Protein AF-A0A0Q9QQR2-F1 (afdb_monomer)

Sequence (451 aa):
MSTRTAPALLALACAASLLTHATPSTASAASCDGRRATIVTSDERVTGTAGDDVIVALGARAQVEAGAGDDRVCVRGSGGWKSVTGGPGDDRVLVETRTRVFADLRLGTDTFRGGPGTDLVISGWPGARNADRVLLGRGADALVLAEGADHRRAVLRGGRGTDLLRVTRRSGSLRLDAGTASASLDDEAHARWDSFESYAVSSGTHQAFVGSPGDDAVSFDGRGAVEAVTGDGDDVVGLRVDPGPTALVPGSRPDGDRHRGAGVVLDTGTGRDRLELGTSASLVRGDLVTDRIEFSEEGALVGVLAATGVEDLTVSAPVDAGAQVRSRVELVGDDATNELKASACHVVLLGAEGDDELGVGLDPRGGFFVSAGGIDRGCRRTSEVYGGPGDDVMTSRVTTFDTRGLEVGETVKDVELPVKDLLDGGEGDDSARAGAGQDTCIAETRIACEA

Nearest PDB structures (foldseek):
  2zvd-assembly1_C  TM=3.641E-01  e=3.429E-01  Pseudomonas sp. MIS38
  6p5t-assembly1_A-2  TM=2.371E-01  e=5.530E+00  Caulobacter vibrioides

Structure (mmCIF, N/CA/C/O backbone):
data_AF-A0A0Q9QQR2-F1
#
_entry.id   AF-A0A0Q9QQR2-F1
#
loop_
_atom_site.group_PDB
_atom_site.id
_atom_site.type_symbol
_atom_site.label_atom_id
_atom_site.label_alt_id
_atom_site.label_comp_id
_atom_site.label_asym_id
_atom_site.label_entity_id
_atom_site.label_seq_id
_atom_site.pdbx_PDB_ins_code
_atom_site.Cartn_x
_atom_site.Cartn_y
_atom_site.Cartn_z
_atom_site.occupancy
_atom_site.B_iso_or_equiv
_atom_site.auth_seq_id
_atom_site.auth_comp_id
_atom_site.auth_asym_id
_atom_site.auth_atom_id
_atom_site.pdbx_PDB_model_num
ATOM 1 N N . MET A 1 1 ? -112.026 -30.957 44.477 1.00 39.12 1 MET A N 1
ATOM 2 C CA . MET A 1 1 ? -111.389 -31.905 43.532 1.00 39.12 1 MET A CA 1
ATOM 3 C C . MET A 1 1 ? -110.480 -31.087 42.622 1.00 39.12 1 MET A C 1
ATOM 5 O O . MET A 1 1 ? -110.987 -30.154 42.026 1.00 39.12 1 MET A O 1
ATOM 9 N N . SER A 1 2 ? -109.153 -31.206 42.794 1.00 40.81 2 SER A N 1
ATOM 10 C CA . SER A 1 2 ? -108.181 -31.701 41.779 1.00 40.81 2 SER A CA 1
ATOM 11 C C . SER A 1 2 ? -108.096 -30.833 40.508 1.00 40.81 2 SER A C 1
ATOM 13 O O . SER A 1 2 ? -109.120 -30.622 39.885 1.00 40.81 2 SER A O 1
ATOM 15 N N . THR A 1 3 ? -106.958 -30.322 40.009 1.00 44.22 3 THR A N 1
ATOM 16 C CA . THR A 1 3 ? -105.550 -30.784 40.056 1.00 44.22 3 THR A CA 1
ATOM 17 C C . THR A 1 3 ? -104.616 -29.791 39.303 1.00 44.22 3 THR A C 1
ATOM 19 O O . THR A 1 3 ? -105.051 -29.273 38.283 1.00 44.22 3 THR A O 1
ATOM 22 N N . ARG A 1 4 ? -103.329 -29.693 39.730 1.00 51.47 4 ARG A N 1
ATOM 23 C CA . ARG A 1 4 ? -102.047 -29.629 38.935 1.00 51.47 4 ARG A CA 1
ATOM 24 C C . ARG A 1 4 ? -101.691 -28.359 38.103 1.00 51.47 4 ARG A C 1
ATOM 26 O O . ARG A 1 4 ? -102.487 -27.965 37.271 1.00 51.47 4 ARG A O 1
ATOM 33 N N . THR A 1 5 ? -100.612 -27.572 38.335 1.00 46.94 5 THR A N 1
ATOM 34 C CA . THR A 1 5 ? -99.105 -27.698 38.317 1.00 46.94 5 THR A CA 1
ATOM 35 C C . THR A 1 5 ? -98.396 -27.276 36.996 1.00 46.94 5 THR A C 1
ATOM 37 O O . THR A 1 5 ? -98.419 -28.073 36.070 1.00 46.94 5 THR A O 1
ATOM 40 N N . ALA A 1 6 ? -97.738 -26.085 37.008 1.00 42.28 6 ALA A N 1
ATOM 41 C CA . ALA A 1 6 ? -96.395 -25.614 36.509 1.00 42.28 6 ALA A CA 1
ATOM 42 C C . ALA A 1 6 ? -95.823 -25.997 35.097 1.00 42.28 6 ALA A C 1
ATOM 44 O O . ALA A 1 6 ? -96.338 -26.948 34.520 1.00 42.28 6 ALA A O 1
ATOM 45 N N . PRO A 1 7 ? -94.717 -25.385 34.550 1.00 58.44 7 PRO A N 1
ATOM 46 C CA . PRO A 1 7 ? -93.803 -24.322 35.049 1.00 58.44 7 PRO A CA 1
ATOM 47 C C . PRO A 1 7 ? -93.343 -23.230 34.013 1.00 58.44 7 PRO A C 1
ATOM 49 O O . PRO A 1 7 ? -93.812 -23.166 32.881 1.00 58.44 7 PRO A O 1
ATOM 52 N N . ALA A 1 8 ? -92.402 -22.370 34.444 1.00 53.09 8 ALA A N 1
ATOM 53 C CA . ALA A 1 8 ? -91.722 -21.260 33.749 1.00 53.09 8 ALA A CA 1
ATOM 54 C C . ALA A 1 8 ? -90.419 -21.648 32.992 1.00 53.09 8 ALA A C 1
ATOM 56 O O . ALA A 1 8 ? -89.798 -22.640 33.360 1.00 53.09 8 ALA A O 1
ATOM 57 N N . LEU A 1 9 ? -89.961 -20.818 32.030 1.00 43.59 9 LEU A N 1
ATOM 58 C CA . LEU A 1 9 ? -88.558 -20.654 31.548 1.00 43.59 9 LEU A CA 1
ATOM 59 C C . LEU A 1 9 ? -88.471 -19.391 30.644 1.00 43.59 9 LEU A C 1
ATOM 61 O O . LEU A 1 9 ? -89.248 -19.274 29.705 1.00 43.59 9 LEU A O 1
ATOM 65 N N . LEU A 1 10 ? -87.789 -18.302 31.035 1.00 47.22 10 LEU A N 1
ATOM 66 C CA . LEU A 1 10 ? -86.353 -17.956 30.912 1.00 47.22 10 LEU A CA 1
ATOM 67 C C . LEU A 1 10 ? -85.877 -17.629 29.473 1.00 47.22 10 LEU A C 1
ATOM 69 O O . LEU A 1 10 ? -85.698 -18.527 28.660 1.00 47.22 10 LEU A O 1
ATOM 73 N N . ALA A 1 11 ? -85.563 -16.355 29.200 1.00 46.22 11 ALA A N 1
ATOM 74 C CA . ALA A 1 11 ? -84.636 -15.947 28.137 1.00 46.22 11 ALA A CA 1
ATOM 75 C C . ALA A 1 11 ? -83.813 -14.737 28.617 1.00 46.22 11 ALA A C 1
ATOM 77 O O . ALA A 1 11 ? -84.356 -13.691 28.971 1.00 46.22 11 ALA A O 1
ATOM 78 N N . LEU A 1 12 ? -82.503 -14.962 28.707 1.00 50.06 12 LEU A N 1
ATOM 79 C CA . LEU A 1 12 ? -81.480 -14.162 29.374 1.00 50.06 12 LEU A CA 1
ATOM 80 C C . LEU A 1 12 ? -80.775 -13.238 28.362 1.00 50.06 12 LEU A C 1
ATOM 82 O O . LEU A 1 12 ? -80.579 -13.608 27.206 1.00 50.06 12 LEU A O 1
ATOM 86 N N . ALA A 1 13 ? -80.387 -12.048 28.817 1.00 53.00 13 ALA A N 1
ATOM 87 C CA . ALA A 1 13 ? -79.728 -10.997 28.047 1.00 53.00 13 ALA A CA 1
ATOM 88 C C . ALA A 1 13 ? -78.357 -11.411 27.466 1.00 53.00 13 ALA A C 1
ATOM 90 O O . ALA A 1 13 ? -77.530 -11.992 28.165 1.00 53.00 13 ALA A O 1
ATOM 91 N N . CYS A 1 14 ? -78.089 -11.025 26.214 1.00 45.28 14 CYS A N 1
ATOM 92 C CA . CYS A 1 14 ? -76.763 -11.050 25.590 1.00 45.28 14 CYS A CA 1
ATOM 93 C C . CYS A 1 14 ? -76.381 -9.631 25.147 1.00 45.28 14 CYS A C 1
ATOM 95 O O . CYS A 1 14 ? -76.852 -9.148 24.122 1.00 45.28 14 CYS A O 1
ATOM 97 N N . ALA A 1 15 ? -75.507 -8.978 25.911 1.00 51.00 15 ALA A N 1
ATOM 98 C CA . ALA A 1 15 ? -74.740 -7.816 25.472 1.00 51.00 15 ALA A CA 1
ATOM 99 C C . ALA A 1 15 ? -73.274 -8.084 25.838 1.00 51.00 15 ALA A C 1
ATOM 101 O O . ALA A 1 15 ? -72.847 -7.865 26.969 1.00 51.00 15 ALA A O 1
ATOM 102 N N . ALA A 1 16 ? -72.533 -8.663 24.893 1.00 51.34 16 ALA A N 1
ATOM 103 C CA . ALA A 1 16 ? -71.108 -8.922 25.027 1.00 51.34 16 ALA A CA 1
ATOM 104 C C . ALA A 1 16 ? -70.331 -7.648 24.664 1.00 51.34 16 ALA A C 1
ATOM 106 O O . ALA A 1 16 ? -70.219 -7.285 23.494 1.00 51.34 16 ALA A O 1
ATOM 107 N N . SER A 1 17 ? -69.804 -6.964 25.678 1.00 54.25 17 SER A N 1
ATOM 108 C CA . SER A 1 17 ? -68.855 -5.864 25.516 1.00 54.25 17 SER A CA 1
ATOM 109 C C . SER A 1 17 ? -67.493 -6.417 25.081 1.00 54.25 17 SER A C 1
ATOM 111 O O . SER A 1 17 ? -66.782 -7.024 25.881 1.00 54.25 17 SER A O 1
ATOM 113 N N . LEU A 1 18 ? -67.118 -6.205 23.816 1.00 52.31 18 LEU A N 1
ATOM 114 C CA . LEU A 1 18 ? -65.757 -6.438 23.329 1.00 52.31 18 LEU A CA 1
ATOM 115 C C . LEU A 1 18 ? -64.820 -5.346 23.872 1.00 52.31 18 LEU A C 1
ATOM 117 O O . LEU A 1 18 ? -64.740 -4.247 23.331 1.00 52.31 18 LEU A O 1
ATOM 121 N N . LEU A 1 19 ? -64.097 -5.661 24.947 1.00 55.25 19 LEU A N 1
ATOM 122 C CA . LEU A 1 19 ? -62.931 -4.904 25.406 1.00 55.25 19 LEU A CA 1
ATOM 123 C C . LEU A 1 19 ? -61.738 -5.216 24.490 1.00 55.25 19 LEU A C 1
ATOM 125 O O . LEU A 1 19 ? -60.975 -6.153 24.734 1.00 55.25 19 LEU A O 1
ATOM 129 N N . THR A 1 20 ? -61.570 -4.428 23.429 1.00 56.47 20 THR A N 1
ATOM 130 C CA . THR A 1 20 ? -60.341 -4.407 22.628 1.00 56.47 20 THR A CA 1
ATOM 131 C C . THR A 1 20 ? -59.198 -3.860 23.482 1.00 56.47 20 THR A C 1
ATOM 133 O O . THR A 1 20 ? -59.063 -2.651 23.661 1.00 56.47 20 THR A O 1
ATOM 136 N N . HIS A 1 21 ? -58.383 -4.756 24.037 1.00 56.59 21 HIS A N 1
ATOM 137 C CA . HIS A 1 21 ? -57.127 -4.397 24.684 1.00 56.59 21 HIS A CA 1
ATOM 138 C C . HIS A 1 21 ? -56.128 -4.008 23.593 1.00 56.59 21 HIS A C 1
ATOM 140 O O . HIS A 1 21 ? -55.575 -4.870 22.914 1.00 56.59 21 HIS A O 1
ATOM 146 N N . ALA A 1 22 ? -55.915 -2.706 23.403 1.00 54.78 22 ALA A N 1
ATOM 147 C CA . ALA A 1 22 ? -54.788 -2.216 22.626 1.00 54.78 22 ALA A CA 1
ATOM 148 C C . ALA A 1 22 ? -53.506 -2.578 23.388 1.00 54.78 22 ALA A C 1
ATOM 150 O O . ALA A 1 22 ? -53.184 -1.965 24.405 1.00 54.78 22 ALA A O 1
ATOM 151 N N . THR A 1 23 ? -52.795 -3.610 22.937 1.00 64.81 23 THR A N 1
ATOM 152 C CA . THR A 1 23 ? -51.448 -3.895 23.432 1.00 64.81 23 THR A CA 1
ATOM 153 C C . THR A 1 23 ? -50.556 -2.710 23.064 1.00 64.81 23 THR A C 1
ATOM 155 O O . THR A 1 23 ? -50.468 -2.390 21.874 1.00 64.81 23 THR A O 1
ATOM 158 N N . PRO A 1 24 ? -49.904 -2.036 24.026 1.00 58.22 24 PRO A N 1
ATOM 159 C CA . PRO A 1 24 ? -48.950 -0.992 23.694 1.00 58.22 24 PRO A CA 1
ATOM 160 C C . PRO A 1 24 ? -47.834 -1.616 22.853 1.00 58.22 24 PRO A C 1
ATOM 162 O O . PRO A 1 24 ? -47.157 -2.543 23.293 1.00 58.22 24 PRO A O 1
ATOM 165 N N . SER A 1 25 ? -47.662 -1.123 21.627 1.00 51.16 25 SER A N 1
ATOM 166 C CA . SER A 1 25 ? -46.502 -1.439 20.800 1.00 51.16 25 SER A CA 1
ATOM 167 C C . SER A 1 25 ? -45.291 -0.778 21.449 1.00 51.16 25 SER A C 1
ATOM 169 O O . SER A 1 25 ? -44.978 0.378 21.171 1.00 51.16 25 SER A O 1
ATOM 171 N N . THR A 1 26 ? -44.633 -1.479 22.370 1.00 53.84 26 THR A N 1
ATOM 172 C CA . THR A 1 26 ? -43.331 -1.064 22.886 1.00 53.84 26 THR A CA 1
ATOM 173 C C . THR A 1 26 ? -42.349 -1.126 21.726 1.00 53.84 26 THR A C 1
ATOM 175 O O . THR A 1 26 ? -41.905 -2.211 21.349 1.00 53.84 26 THR A O 1
ATOM 178 N N . ALA A 1 27 ? -42.037 0.025 21.129 1.00 59.34 27 ALA A N 1
ATOM 179 C CA . ALA A 1 27 ? -40.883 0.138 20.252 1.00 59.34 27 ALA A CA 1
ATOM 180 C C . ALA A 1 27 ? -39.679 -0.417 21.024 1.00 59.34 27 ALA A C 1
ATOM 182 O O . ALA A 1 27 ? -39.379 0.058 22.124 1.00 59.34 27 ALA A O 1
ATOM 183 N N . SER A 1 28 ? -39.059 -1.481 20.504 1.00 70.81 28 SER A N 1
ATOM 184 C CA . SER A 1 28 ? -37.881 -2.068 21.137 1.00 70.81 28 SER A CA 1
ATOM 185 C C . SER A 1 28 ? -36.844 -0.966 21.278 1.00 70.81 28 SER A C 1
ATOM 187 O O . SER A 1 28 ? -36.458 -0.352 20.283 1.00 70.81 28 SER A O 1
ATOM 189 N N . ALA A 1 29 ? -36.424 -0.683 22.510 1.00 80.31 29 ALA A N 1
ATOM 190 C CA . ALA A 1 29 ? -35.347 0.265 22.732 1.00 80.31 29 ALA A CA 1
ATOM 191 C C . ALA A 1 29 ? -34.125 -0.194 21.937 1.00 80.31 29 ALA A C 1
ATOM 193 O O . ALA A 1 29 ? -33.836 -1.394 21.897 1.00 80.31 29 ALA A O 1
ATOM 194 N N . ALA A 1 30 ? -33.439 0.745 21.287 1.00 92.75 30 ALA A N 1
ATOM 195 C CA . ALA A 1 30 ? -32.242 0.398 20.544 1.00 92.75 30 ALA A CA 1
ATOM 196 C C . ALA A 1 30 ? -31.231 -0.274 21.484 1.00 92.75 30 ALA A C 1
ATOM 198 O O . ALA A 1 30 ? -31.093 0.084 22.659 1.00 92.75 30 ALA A O 1
ATOM 199 N N . SER A 1 31 ? -30.547 -1.276 20.950 1.00 95.25 31 SER A N 1
ATOM 200 C CA . SER A 1 31 ? -29.544 -2.049 21.666 1.00 95.25 31 SER A CA 1
ATOM 201 C C . SER A 1 31 ? -28.274 -2.184 20.841 1.00 95.25 31 SER A C 1
ATOM 203 O O . SER A 1 31 ? -28.329 -2.181 19.604 1.00 95.25 31 SER A O 1
ATOM 205 N N . CYS A 1 32 ? -27.155 -2.368 21.533 1.00 97.38 32 CYS A N 1
ATOM 206 C CA . CYS A 1 32 ? -25.854 -2.675 20.960 1.00 97.38 32 CYS A CA 1
ATOM 207 C C . CYS A 1 32 ? -25.272 -3.922 21.634 1.00 97.38 32 CYS A C 1
ATOM 209 O O . CYS A 1 32 ? -25.217 -3.982 22.863 1.00 97.38 32 CYS A O 1
ATOM 211 N N . ASP A 1 33 ? -24.905 -4.940 20.845 1.00 94.12 33 ASP A N 1
ATOM 212 C CA . ASP A 1 33 ? -24.385 -6.232 21.331 1.00 94.12 33 ASP A CA 1
ATOM 213 C C . ASP A 1 33 ? -25.205 -6.790 22.524 1.00 94.12 33 ASP A C 1
ATOM 215 O O . ASP A 1 33 ? -24.696 -7.100 23.598 1.00 94.12 33 ASP A O 1
ATOM 219 N N . GLY A 1 34 ? -26.537 -6.790 22.386 1.00 94.56 34 GLY A N 1
ATOM 220 C CA . GLY A 1 34 ? -27.473 -7.282 23.409 1.00 94.56 34 GLY A CA 1
ATOM 221 C C . GLY A 1 34 ? -27.663 -6.394 24.650 1.00 94.56 34 GLY A C 1
ATOM 222 O O . GLY A 1 34 ? -28.433 -6.759 25.538 1.00 94.56 34 GLY A O 1
ATOM 223 N N . ARG A 1 35 ? -27.011 -5.228 24.737 1.00 96.62 35 ARG A N 1
ATOM 224 C CA . ARG A 1 35 ? -27.190 -4.256 25.829 1.00 96.62 35 ARG A CA 1
ATOM 225 C C . ARG A 1 35 ? -28.064 -3.092 25.391 1.00 96.62 35 ARG A C 1
ATOM 227 O O . ARG A 1 35 ? -28.013 -2.662 24.242 1.00 96.62 35 AR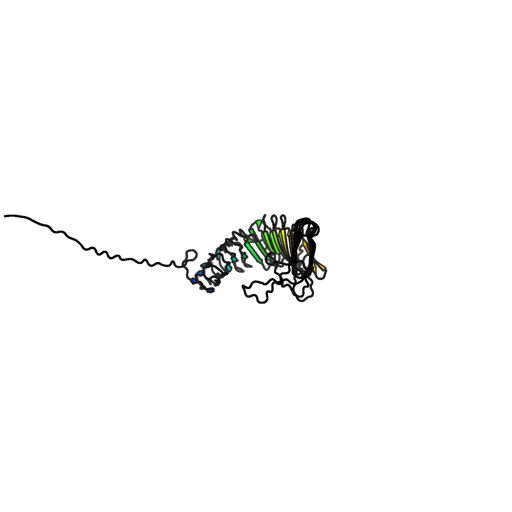G A O 1
ATOM 234 N N . ARG A 1 36 ? -28.882 -2.586 26.311 1.00 96.88 36 ARG A N 1
ATOM 235 C CA . ARG A 1 36 ? -29.745 -1.425 26.072 1.00 96.88 36 ARG A CA 1
ATOM 236 C C . ARG A 1 36 ? -28.887 -0.173 25.903 1.00 96.88 36 ARG A C 1
ATOM 238 O O . ARG A 1 36 ? -28.019 0.055 26.734 1.00 96.88 36 ARG A O 1
ATOM 245 N N . ALA A 1 37 ? -29.170 0.624 24.877 1.00 97.50 37 ALA A N 1
ATOM 246 C CA . ALA A 1 37 ? -28.457 1.872 24.636 1.00 97.50 37 ALA A CA 1
ATOM 247 C C . ALA A 1 37 ? -28.728 2.924 25.730 1.00 97.50 37 ALA A C 1
ATOM 249 O O . ALA A 1 37 ? -29.886 3.106 26.132 1.00 97.50 37 ALA A O 1
ATOM 250 N N . THR A 1 38 ? -27.672 3.611 26.174 1.00 97.38 38 THR A N 1
ATOM 251 C CA . THR A 1 38 ? -27.726 4.847 26.977 1.00 97.38 38 THR A CA 1
ATOM 252 C C . THR A 1 38 ? -27.841 6.063 26.061 1.00 97.38 38 THR A C 1
ATOM 254 O O . THR A 1 38 ? -28.587 6.992 26.368 1.00 97.38 38 THR A O 1
ATOM 257 N N . ILE A 1 39 ? -27.192 6.004 24.891 1.00 97.56 39 ILE A N 1
ATOM 258 C CA . ILE A 1 39 ? -27.164 7.063 23.882 1.00 97.56 39 ILE A CA 1
ATOM 259 C C . ILE A 1 39 ? -27.573 6.474 22.530 1.00 97.56 39 ILE A C 1
ATOM 261 O O . ILE A 1 39 ? -26.998 5.503 22.040 1.00 97.56 39 ILE A O 1
ATOM 265 N N . VAL A 1 40 ? -28.582 7.072 21.902 1.00 97.19 40 VAL A N 1
ATOM 266 C CA . VAL A 1 40 ? -29.014 6.740 20.539 1.00 97.19 40 VAL A CA 1
ATOM 267 C C . VAL A 1 40 ? -29.147 8.048 19.792 1.00 97.19 40 VAL A C 1
ATOM 269 O O . VAL A 1 40 ? -29.954 8.889 20.182 1.00 97.19 40 VAL A O 1
ATOM 272 N N . THR A 1 41 ? -28.371 8.230 18.730 1.00 95.62 41 THR A N 1
ATOM 273 C CA . THR A 1 41 ? -28.403 9.483 17.976 1.00 95.62 41 THR A CA 1
ATOM 274 C C . THR A 1 41 ? -28.115 9.267 16.495 1.00 95.62 41 THR A C 1
ATOM 276 O O . THR A 1 41 ? -27.428 8.324 16.096 1.00 95.62 41 THR A O 1
ATOM 279 N N . SER A 1 42 ? -28.681 10.144 15.671 1.00 95.75 42 SER A N 1
ATOM 280 C CA . SER A 1 42 ? -28.368 10.301 14.250 1.00 95.75 42 SER A CA 1
ATOM 281 C C . SER A 1 42 ? -27.477 11.514 13.972 1.00 95.75 42 SER A C 1
ATOM 283 O O . SER A 1 42 ? -27.216 11.807 12.806 1.00 95.75 42 SER A O 1
ATOM 285 N N . ASP A 1 43 ? -27.052 12.228 15.015 1.00 96.06 43 ASP A N 1
ATOM 286 C CA . ASP A 1 43 ? -26.192 13.399 14.894 1.00 96.06 43 ASP A CA 1
ATOM 287 C C . ASP A 1 43 ? -24.808 13.012 14.367 1.00 96.06 43 ASP A C 1
ATOM 289 O O . ASP A 1 43 ? -24.324 11.893 14.556 1.00 96.06 43 ASP A O 1
ATOM 293 N N . GLU A 1 44 ? -24.153 13.961 13.698 1.00 95.56 44 GLU A N 1
ATOM 294 C CA . GLU A 1 44 ? -22.777 13.773 13.232 1.00 95.56 44 GLU A CA 1
ATOM 295 C C . GLU A 1 44 ? -21.770 13.802 14.381 1.00 95.56 44 GLU A C 1
ATOM 297 O O . GLU A 1 44 ? -20.720 13.192 14.263 1.00 95.56 44 GLU A O 1
ATOM 302 N N . ARG A 1 45 ? -22.066 14.487 15.489 1.00 97.62 45 ARG A N 1
ATOM 303 C CA . ARG A 1 45 ? -21.211 14.520 16.679 1.00 97.62 45 ARG A CA 1
ATOM 304 C C . ARG A 1 45 ? -21.886 13.782 17.815 1.00 97.62 45 ARG A C 1
ATOM 306 O O . ARG A 1 45 ? -23.011 14.113 18.180 1.00 97.62 45 ARG A O 1
ATOM 313 N N . VAL A 1 46 ? -21.182 12.811 18.376 1.00 97.56 46 VAL A N 1
ATOM 314 C CA . VAL A 1 46 ? -21.664 11.984 19.476 1.00 97.56 46 VAL A CA 1
ATOM 315 C C . VAL A 1 46 ? -20.605 12.000 20.562 1.00 97.56 46 VAL A C 1
ATOM 317 O O . VAL A 1 46 ? -19.489 11.547 20.339 1.00 97.56 46 VAL A O 1
ATOM 320 N N . THR A 1 47 ? -20.957 12.520 21.728 1.00 98.19 47 THR A N 1
ATOM 321 C CA . THR A 1 47 ? -20.078 12.530 22.898 1.00 98.19 47 THR A CA 1
ATOM 322 C C . THR A 1 47 ? -20.744 11.686 23.968 1.00 98.19 47 THR A C 1
ATOM 324 O O . THR A 1 47 ? -21.894 11.958 24.330 1.00 98.19 47 THR A O 1
ATOM 327 N N . GLY A 1 48 ? -20.058 10.643 24.421 1.00 97.94 48 GLY A N 1
ATOM 328 C CA . GLY A 1 48 ? -20.466 9.887 25.591 1.00 97.94 48 GLY A CA 1
ATOM 329 C C . GLY A 1 48 ? -20.098 10.610 26.881 1.00 97.94 48 GLY A C 1
ATOM 330 O O . GLY A 1 48 ? -19.902 11.829 26.926 1.00 97.94 48 GLY A O 1
ATOM 331 N N . THR A 1 49 ? -20.104 9.866 27.968 1.00 98.12 49 THR A N 1
ATOM 332 C CA . THR A 1 49 ? -19.927 10.364 29.322 1.00 98.12 49 THR A CA 1
ATOM 333 C C . THR A 1 49 ? -18.584 9.898 29.884 1.00 98.12 49 THR A C 1
ATOM 335 O O . THR A 1 49 ? -17.670 9.536 29.155 1.00 98.12 49 THR A O 1
ATOM 338 N N . ALA A 1 50 ? -18.402 10.023 31.196 1.00 97.00 50 ALA A N 1
ATOM 339 C CA . ALA A 1 50 ? -17.196 9.550 31.874 1.00 97.00 50 ALA A CA 1
ATOM 340 C C . ALA A 1 50 ? -17.374 8.154 32.498 1.00 97.00 50 ALA A C 1
ATOM 342 O O . ALA A 1 50 ? -16.553 7.762 33.327 1.00 97.00 50 ALA A O 1
ATOM 343 N N . GLY A 1 51 ? -18.473 7.459 32.202 1.00 97.75 51 GLY A N 1
ATOM 344 C CA . GLY A 1 51 ? -18.678 6.076 32.616 1.00 97.75 51 GLY A CA 1
ATOM 345 C C . GLY A 1 51 ? -19.314 5.262 31.499 1.00 97.75 51 GLY A C 1
ATOM 346 O O . GLY A 1 51 ? -19.730 5.830 30.500 1.00 97.75 51 GLY A O 1
ATOM 347 N N . ASP A 1 52 ? -19.443 3.956 31.733 1.00 98.50 52 ASP A N 1
ATOM 348 C CA . ASP A 1 52 ? -19.808 2.953 30.728 1.00 98.50 52 ASP A CA 1
ATOM 349 C C . ASP A 1 52 ? -21.076 3.308 29.928 1.00 98.50 52 ASP A C 1
ATOM 351 O O . ASP A 1 52 ? -22.218 3.163 30.397 1.00 98.50 52 ASP A O 1
ATOM 355 N N . ASP A 1 53 ? -20.880 3.716 28.681 1.00 98.69 53 ASP A N 1
ATOM 356 C CA . ASP A 1 53 ? -21.936 4.042 27.746 1.00 98.69 53 ASP A CA 1
ATOM 357 C C . ASP A 1 53 ? -22.257 2.893 26.793 1.00 98.69 53 ASP A C 1
ATOM 359 O O . ASP A 1 53 ? -21.429 2.083 26.383 1.00 98.69 53 ASP A O 1
ATOM 363 N N . VAL A 1 54 ? -23.520 2.833 26.375 1.00 98.62 54 VAL A N 1
ATOM 364 C CA . VAL A 1 54 ? -23.954 1.987 25.264 1.00 98.62 54 VAL A CA 1
ATOM 365 C C . VAL A 1 54 ? -24.477 2.907 24.172 1.00 98.62 54 VAL A C 1
ATOM 367 O O . VAL A 1 54 ? -25.618 3.377 24.225 1.00 98.62 54 VAL A O 1
ATOM 370 N N . ILE A 1 55 ? -23.633 3.159 23.179 1.00 98.62 55 ILE A N 1
ATOM 371 C CA . ILE A 1 55 ? -23.841 4.150 22.129 1.00 98.62 55 ILE A CA 1
ATOM 372 C C . ILE A 1 55 ? -24.292 3.455 20.844 1.00 98.62 55 ILE A C 1
ATOM 374 O O . ILE A 1 55 ? -23.637 2.550 20.331 1.00 98.62 55 ILE A O 1
ATOM 378 N N . VAL A 1 56 ? -25.415 3.895 20.281 1.00 98.44 56 VAL A N 1
ATOM 379 C CA . VAL A 1 56 ? -25.868 3.505 18.940 1.00 98.44 56 VAL A CA 1
ATOM 380 C C . VAL A 1 56 ? -25.800 4.732 18.035 1.00 98.44 56 VAL A C 1
ATOM 382 O O . VAL A 1 56 ? -26.671 5.604 18.094 1.00 98.44 56 VAL A O 1
ATOM 385 N N . ALA A 1 57 ? -24.771 4.782 17.189 1.00 97.81 57 ALA A N 1
ATOM 386 C CA . ALA A 1 57 ? -24.533 5.874 16.252 1.00 97.81 57 ALA A CA 1
ATOM 387 C C . ALA A 1 57 ? -25.167 5.554 14.890 1.00 97.81 57 ALA A C 1
ATOM 389 O O . ALA A 1 57 ? -24.769 4.605 14.216 1.00 97.81 57 ALA A O 1
ATOM 390 N N . LEU A 1 58 ? -26.181 6.328 14.494 1.00 96.69 58 LEU A N 1
ATOM 391 C CA . LEU A 1 58 ? -26.966 6.126 13.266 1.00 96.69 58 LEU A CA 1
ATOM 392 C C . LEU A 1 58 ? -26.625 7.136 12.156 1.00 96.69 58 LEU A C 1
ATOM 394 O O . LEU A 1 58 ? -27.076 6.968 11.021 1.00 96.69 58 LEU A O 1
ATOM 398 N N . GLY A 1 59 ? -25.895 8.205 12.488 1.00 95.12 59 GLY A N 1
ATOM 399 C CA . GLY A 1 59 ? -25.592 9.307 11.576 1.00 95.12 59 GLY A CA 1
ATOM 400 C C . GLY A 1 59 ? -24.682 8.880 10.426 1.00 95.12 59 GLY A C 1
ATOM 401 O O . GLY A 1 59 ? -23.746 8.110 10.621 1.00 95.12 59 GLY A O 1
ATOM 402 N N . ALA A 1 60 ? -24.916 9.405 9.219 1.00 94.50 60 ALA A N 1
ATOM 403 C CA . ALA A 1 60 ? -24.114 9.068 8.037 1.00 94.50 60 ALA A CA 1
ATOM 404 C C . ALA A 1 60 ? -22.620 9.412 8.224 1.00 94.50 60 ALA A C 1
ATOM 406 O O . ALA A 1 60 ? -21.742 8.672 7.795 1.00 94.50 60 ALA A O 1
ATOM 407 N N . ARG A 1 61 ? -22.306 10.503 8.922 1.00 95.69 61 ARG A N 1
ATOM 408 C CA . ARG A 1 61 ? -20.927 10.939 9.203 1.00 95.69 61 ARG A CA 1
ATOM 409 C C . ARG A 1 61 ? -20.648 11.011 10.703 1.00 95.69 61 ARG A C 1
ATOM 411 O O . ARG A 1 61 ? -20.039 11.965 11.168 1.00 95.69 61 ARG A O 1
ATOM 418 N N . ALA A 1 62 ? -21.169 10.046 11.461 1.00 97.19 62 ALA A N 1
ATOM 419 C CA . ALA A 1 62 ? -21.019 10.019 12.911 1.00 97.19 62 ALA A CA 1
ATOM 420 C C . ALA A 1 62 ? -19.538 10.032 13.336 1.00 97.19 62 ALA A C 1
ATOM 422 O O . ALA A 1 62 ? -18.740 9.219 12.870 1.00 97.19 62 ALA A O 1
ATOM 423 N N . GLN A 1 63 ? -19.215 10.948 14.241 1.00 98.12 63 GLN A N 1
ATOM 424 C CA . GLN A 1 63 ? -17.951 11.121 14.939 1.00 98.12 63 GLN A CA 1
ATOM 425 C C . GLN A 1 63 ? -18.245 10.882 16.415 1.00 98.12 63 GLN A C 1
ATOM 427 O O . GLN A 1 63 ? -18.868 11.719 17.073 1.00 98.12 63 GLN A O 1
ATOM 432 N N . VAL A 1 64 ? -17.877 9.699 16.892 1.00 98.62 64 VAL A N 1
ATOM 433 C CA . VAL A 1 64 ? -18.130 9.249 18.257 1.00 98.62 64 VAL A CA 1
ATOM 434 C C . VAL A 1 64 ? -16.874 9.442 19.092 1.00 98.62 64 VAL A C 1
ATOM 436 O O . VAL A 1 64 ? -15.817 8.925 18.749 1.00 98.62 64 VAL A O 1
ATOM 439 N N . GLU A 1 65 ? -17.010 10.155 20.198 1.00 98.62 65 GLU A N 1
ATOM 440 C CA . GLU A 1 65 ? -16.059 10.191 21.305 1.00 98.62 65 GLU A CA 1
ATOM 441 C C . GLU A 1 65 ? -16.755 9.506 22.482 1.00 98.62 65 GLU A C 1
ATOM 443 O O . GLU A 1 65 ? -17.675 10.094 23.052 1.00 98.62 65 GLU A O 1
ATOM 448 N N . ALA A 1 66 ? -16.411 8.248 22.781 1.00 98.38 66 ALA A N 1
ATOM 449 C CA . ALA A 1 66 ? -17.162 7.462 23.762 1.00 98.38 66 ALA A CA 1
ATOM 450 C C . ALA A 1 66 ? -16.905 7.958 25.194 1.00 98.38 66 ALA A C 1
ATOM 452 O O . ALA A 1 66 ? -17.861 8.221 25.917 1.00 98.38 66 ALA A O 1
ATOM 453 N N . GLY A 1 67 ? -15.662 8.337 25.496 1.00 98.00 67 GLY A N 1
ATOM 454 C CA . GLY A 1 67 ? -15.340 9.122 26.680 1.00 98.00 67 GLY A CA 1
ATOM 455 C C . GLY A 1 67 ? -14.393 8.369 27.591 1.00 98.00 67 GLY A C 1
ATOM 456 O O . GLY A 1 67 ? -13.255 8.143 27.209 1.00 98.00 67 GLY A O 1
ATOM 457 N N . ALA A 1 68 ? -14.793 8.096 28.824 1.00 97.69 68 ALA A N 1
ATOM 458 C CA . ALA A 1 68 ? -14.051 7.203 29.710 1.00 97.69 68 ALA A CA 1
ATOM 459 C C . ALA A 1 68 ? -15.019 6.172 30.287 1.00 97.69 68 ALA A C 1
ATOM 461 O O . ALA A 1 68 ? -16.197 6.482 30.441 1.00 97.69 68 ALA A O 1
ATOM 462 N N . GLY A 1 69 ? -14.505 5.022 30.715 1.00 98.38 69 GLY A N 1
ATOM 463 C CA . GLY A 1 69 ? -15.335 3.888 31.131 1.00 98.38 69 GLY A CA 1
ATOM 464 C C . GLY A 1 69 ? -15.330 2.794 30.069 1.00 98.38 69 GLY A C 1
ATOM 465 O O . GLY A 1 69 ? -14.706 2.956 29.031 1.00 98.38 69 GLY A O 1
ATOM 466 N N . ASP A 1 70 ? -15.982 1.670 30.355 1.00 98.62 70 ASP A N 1
ATOM 467 C CA . ASP A 1 70 ? -16.000 0.520 29.446 1.00 98.62 70 ASP A CA 1
ATOM 468 C C . ASP A 1 70 ? -17.164 0.668 28.454 1.00 98.62 70 ASP A C 1
ATOM 470 O O . ASP A 1 70 ? -18.288 0.194 28.689 1.00 98.62 70 ASP A O 1
ATOM 474 N N . ASP A 1 71 ? -16.914 1.350 27.340 1.00 98.81 71 ASP A N 1
ATOM 475 C CA . ASP A 1 71 ? -17.956 1.758 26.413 1.00 98.81 71 ASP A CA 1
ATOM 476 C C . ASP A 1 71 ? -18.311 0.673 25.397 1.00 98.81 71 ASP A C 1
ATOM 478 O O . ASP A 1 71 ? -17.560 -0.243 25.053 1.00 98.81 71 ASP A O 1
ATOM 482 N N . ARG A 1 72 ? -19.526 0.764 24.862 1.00 98.75 72 ARG A N 1
ATOM 483 C CA . ARG A 1 72 ? -20.038 -0.146 23.841 1.00 98.75 72 ARG A CA 1
ATOM 484 C C . ARG A 1 72 ? -20.681 0.630 22.712 1.00 98.75 72 ARG A C 1
ATOM 486 O O . ARG A 1 72 ? -21.823 1.073 22.817 1.00 98.75 72 ARG A O 1
ATOM 493 N N . VAL A 1 73 ? -19.978 0.716 21.593 1.00 98.75 73 VAL A N 1
ATOM 494 C CA . VAL A 1 73 ? -20.356 1.528 20.439 1.00 98.75 73 VAL A CA 1
ATOM 495 C C . VAL A 1 73 ? -20.786 0.635 19.277 1.00 98.75 73 VAL A C 1
ATOM 497 O O . VAL A 1 73 ? -20.000 -0.152 18.760 1.00 98.75 73 VAL A O 1
ATOM 500 N N . CYS A 1 74 ? -22.031 0.780 18.821 1.00 98.62 74 CYS A N 1
ATOM 501 C CA . CYS A 1 74 ? -22.510 0.193 17.570 1.00 98.62 74 CYS A CA 1
ATOM 502 C C . CYS A 1 74 ? -22.603 1.271 16.497 1.00 98.62 74 CYS A C 1
ATOM 504 O O . CYS A 1 74 ? -23.459 2.161 16.566 1.00 98.62 74 CYS A O 1
ATOM 506 N N . VAL A 1 75 ? -21.755 1.149 15.480 1.00 98.06 75 VAL A N 1
ATOM 507 C CA . VAL A 1 75 ? -21.726 2.047 14.329 1.00 98.06 75 VAL A CA 1
ATOM 508 C C . VAL A 1 75 ? -22.666 1.507 13.258 1.00 98.06 75 VAL A C 1
ATOM 510 O O . VAL A 1 75 ? -22.463 0.425 12.711 1.00 98.06 75 VAL A O 1
ATOM 513 N N . ARG A 1 76 ? -23.719 2.265 12.959 1.00 96.19 76 ARG A N 1
ATOM 514 C CA . ARG A 1 76 ? -24.777 1.920 12.004 1.00 96.19 76 ARG A CA 1
ATOM 515 C C . ARG A 1 76 ? -24.993 3.067 11.019 1.00 96.19 76 ARG A C 1
ATOM 517 O O . ARG A 1 76 ? -24.290 4.071 11.024 1.00 96.19 76 ARG A O 1
ATOM 524 N N . GLY A 1 77 ? -26.007 2.914 10.171 1.00 90.50 77 GLY A N 1
ATOM 525 C CA . GLY A 1 77 ? -26.387 3.925 9.192 1.00 90.50 77 GLY A CA 1
ATOM 526 C C . GLY A 1 77 ? -25.560 3.833 7.911 1.00 90.50 77 GLY A C 1
ATOM 527 O O . GLY A 1 77 ? -24.458 3.285 7.877 1.00 90.50 77 GLY A O 1
ATOM 528 N N . SER A 1 78 ? -26.133 4.337 6.824 1.00 89.62 78 SER A N 1
ATOM 529 C CA . SER A 1 78 ? -25.549 4.301 5.481 1.00 89.62 78 SER A CA 1
ATOM 530 C C . SER A 1 78 ? -25.010 5.664 5.056 1.00 89.62 78 SER A C 1
ATOM 532 O O . SER A 1 78 ? -25.526 6.694 5.483 1.00 89.62 78 SER A O 1
ATOM 534 N N . GLY A 1 79 ? -24.037 5.656 4.140 1.00 88.19 79 GLY A N 1
ATOM 535 C CA . GLY A 1 79 ? -23.392 6.862 3.606 1.00 88.19 79 GLY A CA 1
ATOM 536 C C . GLY A 1 79 ? -22.375 7.453 4.578 1.00 88.19 79 GLY A C 1
ATOM 537 O O . GLY A 1 79 ? -22.484 7.176 5.762 1.00 88.19 79 GLY A O 1
ATOM 538 N N . GLY A 1 80 ? -21.407 8.226 4.067 1.00 89.44 80 GLY A N 1
ATOM 539 C CA . GLY A 1 80 ? -20.351 8.901 4.839 1.00 89.44 80 GLY A CA 1
ATOM 540 C C . GLY A 1 80 ? -19.358 7.968 5.548 1.00 89.44 80 GLY A C 1
ATOM 541 O O . GLY A 1 80 ? -19.722 6.892 6.018 1.00 89.44 80 GLY A O 1
ATOM 542 N N . TRP A 1 81 ? -18.092 8.381 5.633 1.00 92.00 81 TRP A N 1
ATOM 543 C CA . TRP A 1 81 ? -17.147 7.740 6.550 1.00 92.00 81 TRP A CA 1
ATOM 544 C C . TRP A 1 81 ? -17.468 8.165 7.989 1.00 92.00 81 TRP A C 1
ATOM 546 O O . TRP A 1 81 ? -18.030 9.243 8.206 1.00 92.00 81 TRP A O 1
ATOM 556 N N . LYS A 1 82 ? -17.162 7.303 8.957 1.00 96.31 82 LYS A N 1
ATOM 557 C CA . LYS A 1 82 ? -17.469 7.511 10.382 1.00 96.31 82 LYS A CA 1
ATOM 558 C C . LYS A 1 82 ? -16.199 7.364 11.202 1.00 96.31 82 LYS A C 1
ATOM 560 O O . LYS A 1 82 ? -15.280 6.673 10.767 1.00 96.31 82 LYS A O 1
ATOM 565 N N . SER A 1 83 ? -16.158 7.976 12.377 1.00 98.00 83 SER A N 1
ATOM 566 C CA . SER A 1 83 ? -15.050 7.811 13.314 1.00 98.00 83 SER A CA 1
ATOM 567 C C . SER A 1 83 ? -15.534 7.425 14.700 1.00 98.00 83 SER A C 1
ATOM 569 O O . SER A 1 83 ? -16.578 7.896 15.150 1.00 98.00 83 SER A O 1
ATOM 571 N N . VAL A 1 84 ? -14.748 6.602 15.384 1.00 98.69 84 VAL A N 1
ATOM 572 C CA . VAL A 1 84 ? -14.931 6.260 16.793 1.00 98.69 84 VAL A CA 1
ATOM 573 C C . VAL A 1 84 ? -13.602 6.440 17.511 1.00 98.69 84 VAL A C 1
ATOM 575 O O . VAL A 1 84 ? -12.588 5.897 17.087 1.00 98.69 84 VAL A O 1
ATOM 578 N N . THR A 1 85 ? -13.621 7.180 18.606 1.00 98.62 85 THR A N 1
ATOM 579 C CA . THR A 1 85 ? -12.566 7.178 19.614 1.00 98.62 85 THR A CA 1
ATOM 580 C C . THR A 1 85 ? -13.170 6.537 20.853 1.00 98.62 85 THR A C 1
ATOM 582 O O . THR A 1 85 ? -14.165 7.069 21.350 1.00 98.62 85 THR A O 1
ATOM 585 N N . GLY A 1 86 ? -12.617 5.410 21.308 1.00 97.25 86 GLY A N 1
ATOM 586 C CA . GLY A 1 86 ? -13.077 4.730 22.525 1.00 97.25 86 GLY A CA 1
ATOM 587 C C . GLY A 1 86 ? -12.817 5.609 23.745 1.00 97.25 86 GLY A C 1
ATOM 588 O O . GLY A 1 86 ? -13.687 6.343 24.205 1.00 97.25 86 GLY A O 1
ATOM 589 N N . GLY A 1 87 ? -11.545 5.720 24.110 1.00 96.88 87 GLY A N 1
ATOM 590 C CA . GLY A 1 87 ? -11.113 6.526 25.243 1.00 96.88 87 GLY A CA 1
ATOM 591 C C . GLY A 1 87 ? -10.385 5.644 26.247 1.00 96.88 87 GLY A C 1
ATOM 592 O O . GLY A 1 87 ? -9.858 4.607 25.869 1.00 96.88 87 GLY A O 1
ATOM 593 N N . PRO A 1 88 ? -10.201 6.074 27.501 1.00 96.81 88 PRO A N 1
ATOM 594 C CA . PRO A 1 88 ? -9.681 5.184 28.529 1.00 96.81 88 PRO A CA 1
ATOM 595 C C . PRO A 1 88 ? -10.773 4.226 29.028 1.00 96.81 88 PRO A C 1
ATOM 597 O O . PRO A 1 88 ? -11.773 4.697 29.571 1.00 96.81 88 PRO A O 1
ATOM 600 N N . GLY A 1 89 ? -10.519 2.920 28.973 1.00 97.94 89 GLY A N 1
ATOM 601 C CA . GLY A 1 89 ? -11.459 1.876 29.401 1.00 97.94 89 GLY A CA 1
ATOM 602 C C . GLY A 1 89 ? -11.344 0.632 28.525 1.00 97.94 89 GLY A C 1
ATOM 603 O O . GLY A 1 89 ? -10.583 0.645 27.570 1.00 97.94 89 GLY A O 1
ATOM 604 N N . ASP A 1 90 ? -12.037 -0.454 28.868 1.00 98.50 90 ASP A N 1
ATOM 605 C CA . ASP A 1 90 ? -12.097 -1.656 28.026 1.00 98.50 90 ASP A CA 1
ATOM 606 C C . ASP A 1 90 ? -13.298 -1.557 27.065 1.00 98.50 90 ASP A C 1
ATOM 608 O O . ASP A 1 90 ? -14.400 -2.057 27.338 1.00 98.50 90 ASP A O 1
ATOM 612 N N . ASP A 1 91 ? -13.085 -0.928 25.911 1.00 98.75 91 ASP A N 1
ATOM 613 C CA . ASP A 1 91 ? -14.146 -0.554 24.984 1.00 98.75 91 ASP A CA 1
ATOM 614 C C . ASP A 1 91 ? -14.523 -1.672 24.006 1.00 98.75 91 ASP A C 1
ATOM 616 O O . ASP A 1 91 ? -13.764 -2.587 23.669 1.00 98.75 91 ASP A O 1
ATOM 620 N N . ARG A 1 92 ? -15.750 -1.604 23.484 1.00 98.75 92 ARG A N 1
ATOM 621 C CA . ARG A 1 92 ? -16.257 -2.506 22.445 1.00 98.75 92 ARG A CA 1
ATOM 622 C C . ARG A 1 92 ? -16.858 -1.732 21.292 1.00 98.75 92 ARG A C 1
ATOM 624 O O . ARG A 1 92 ? -17.952 -1.185 21.410 1.00 98.75 92 ARG A O 1
ATOM 631 N N . VAL A 1 93 ? -16.212 -1.800 20.137 1.00 98.81 93 VAL A N 1
ATOM 632 C CA . VAL A 1 93 ? -16.687 -1.191 18.895 1.00 98.81 93 VAL A CA 1
ATOM 633 C C . VAL A 1 93 ? -17.181 -2.280 17.944 1.00 98.81 93 VAL A C 1
ATOM 635 O O . VAL A 1 93 ? -16.439 -3.189 17.571 1.00 98.81 93 VAL A O 1
ATOM 638 N N . LEU A 1 94 ? -18.449 -2.187 17.544 1.00 98.62 94 LEU A N 1
ATOM 639 C CA . LEU A 1 94 ? -19.083 -3.064 16.563 1.00 98.62 94 LEU A CA 1
ATOM 640 C C . LEU A 1 94 ? -19.523 -2.253 15.341 1.00 98.62 94 LEU A C 1
ATOM 642 O O . LEU A 1 94 ? -20.404 -1.394 15.433 1.00 98.62 94 LEU A O 1
ATOM 646 N N . VAL A 1 95 ? -18.943 -2.558 14.183 1.00 98.25 95 VAL A N 1
ATOM 647 C CA . VAL A 1 95 ? -19.290 -1.931 12.906 1.00 98.25 95 VAL A CA 1
ATOM 648 C C . VAL A 1 95 ? -20.362 -2.763 12.204 1.00 98.25 95 VAL A C 1
ATOM 650 O O . VAL A 1 95 ? -20.136 -3.880 11.746 1.00 98.25 95 VAL A O 1
ATOM 653 N N . GLU A 1 96 ? -21.567 -2.206 12.104 1.00 96.50 96 GLU A N 1
ATOM 654 C CA . GLU A 1 96 ? -22.739 -2.833 11.476 1.00 96.50 96 GLU A CA 1
ATOM 655 C C . GLU A 1 96 ? -23.153 -2.066 10.210 1.00 96.50 96 GLU A C 1
ATOM 657 O O . GLU A 1 96 ? -24.336 -1.885 9.905 1.00 96.50 96 GLU A O 1
ATOM 662 N N . THR A 1 97 ? -22.166 -1.571 9.466 1.00 95.00 97 THR A N 1
ATOM 663 C CA . THR A 1 97 ? -22.353 -0.810 8.228 1.00 95.00 97 THR A CA 1
ATOM 664 C C . THR A 1 97 ? -21.327 -1.210 7.170 1.00 95.00 97 THR A C 1
ATOM 666 O O . THR A 1 97 ? -20.329 -1.847 7.475 1.00 95.00 97 THR A O 1
ATOM 669 N N . ARG A 1 98 ? -21.597 -0.868 5.905 1.00 95.06 98 ARG A N 1
ATOM 670 C CA . ARG A 1 98 ? -20.668 -1.075 4.775 1.00 95.06 98 ARG A CA 1
ATOM 671 C C . ARG A 1 98 ? -19.780 0.138 4.500 1.00 95.06 98 ARG A C 1
ATOM 673 O O . ARG A 1 98 ? -19.017 0.138 3.542 1.00 95.06 98 ARG A O 1
ATOM 680 N N . THR A 1 99 ? -19.979 1.223 5.238 1.00 93.62 99 THR A N 1
ATOM 681 C CA . THR A 1 99 ? -19.199 2.445 5.059 1.00 93.62 99 THR A CA 1
ATOM 682 C C . THR A 1 99 ? -17.884 2.334 5.794 1.00 93.62 99 THR A C 1
ATOM 684 O O . THR A 1 99 ? -17.867 1.758 6.874 1.00 93.62 99 THR A O 1
ATOM 687 N N . ARG A 1 100 ? -16.853 3.000 5.278 1.00 95.00 100 ARG A N 1
ATOM 688 C CA . ARG A 1 100 ? -15.568 3.118 5.960 1.00 95.00 100 ARG A CA 1
ATOM 689 C C . ARG A 1 100 ? -15.695 3.657 7.383 1.00 95.00 100 ARG A C 1
ATOM 691 O O . ARG A 1 100 ? -16.313 4.712 7.577 1.00 95.00 100 ARG A O 1
ATOM 698 N N . VAL A 1 101 ? -15.074 2.974 8.341 1.00 97.38 101 VAL A N 1
ATOM 699 C CA . VAL A 1 101 ? -14.942 3.433 9.727 1.00 97.38 101 VAL A CA 1
ATOM 700 C C . VAL A 1 101 ? -13.474 3.641 10.075 1.00 97.38 101 VAL A C 1
ATOM 702 O O . VAL A 1 101 ? -12.623 2.810 9.795 1.00 97.38 101 VAL A O 1
ATOM 705 N N . PHE A 1 102 ? -13.179 4.772 10.702 1.00 98.25 102 PHE A N 1
ATOM 706 C CA . PHE A 1 102 ? -11.932 4.988 11.421 1.00 98.25 102 PHE A CA 1
ATOM 707 C C . PHE A 1 102 ? -12.161 4.716 12.912 1.00 98.25 102 PHE A C 1
ATOM 709 O O . PHE A 1 102 ? -13.104 5.263 13.482 1.00 98.25 102 PHE A O 1
ATOM 716 N N . ALA A 1 103 ? -11.321 3.911 13.552 1.00 98.50 103 ALA A N 1
ATOM 717 C CA . ALA A 1 103 ? -11.392 3.663 14.987 1.00 98.50 103 ALA A CA 1
ATOM 718 C C . ALA A 1 103 ? -10.028 3.875 15.652 1.00 98.50 103 ALA A C 1
ATOM 720 O O . ALA A 1 103 ? -9.041 3.273 15.241 1.00 98.50 103 ALA A O 1
ATOM 721 N N . ASP A 1 104 ? -9.977 4.700 16.693 1.00 98.38 104 ASP A N 1
ATOM 722 C CA . ASP A 1 104 ? -8.847 4.789 17.624 1.00 98.38 104 ASP A CA 1
ATOM 723 C C . ASP A 1 104 ? -9.298 4.176 18.955 1.00 98.38 104 ASP A C 1
ATOM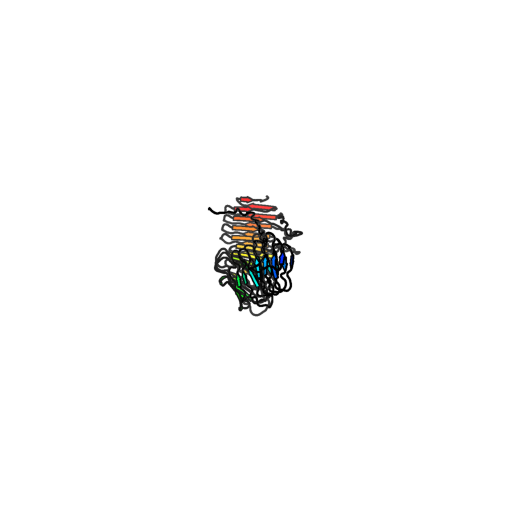 725 O O . ASP A 1 104 ? -10.185 4.720 19.622 1.00 98.38 104 ASP A O 1
ATOM 729 N N . LEU A 1 105 ? -8.740 3.010 19.297 1.00 97.94 105 LEU A N 1
ATOM 730 C CA . LEU A 1 105 ? -9.140 2.244 20.483 1.00 97.94 105 LEU A CA 1
ATOM 731 C C . LEU A 1 105 ? -8.560 2.820 21.779 1.00 97.94 105 LEU A C 1
ATOM 733 O O . LEU A 1 105 ? -9.156 2.663 22.830 1.00 97.94 105 LEU A O 1
ATOM 737 N N . ARG A 1 106 ? -7.487 3.620 21.691 1.00 96.31 106 ARG A N 1
ATOM 738 C CA . ARG A 1 106 ? -6.859 4.300 22.835 1.00 96.31 106 ARG A CA 1
ATOM 739 C C . ARG A 1 106 ? -6.336 3.307 23.892 1.00 96.31 106 ARG A C 1
ATOM 741 O O . ARG A 1 106 ? -5.551 2.423 23.557 1.00 96.31 106 ARG A O 1
ATOM 748 N N . LEU A 1 107 ? -6.565 3.586 25.178 1.00 96.25 107 LEU A N 1
ATOM 749 C CA . LEU A 1 107 ? -5.938 2.887 26.301 1.00 96.25 107 LEU A CA 1
ATOM 750 C C . LEU A 1 107 ? -6.958 1.948 26.936 1.00 96.25 107 LEU A C 1
ATOM 752 O O . LEU A 1 107 ? -7.852 2.420 27.631 1.00 96.25 107 LEU A O 1
ATOM 756 N N . GLY A 1 108 ? -6.717 0.650 26.823 1.00 96.44 108 GLY A N 1
ATOM 757 C CA . GLY A 1 108 ? -7.671 -0.351 27.269 1.00 96.44 108 GLY A CA 1
ATOM 758 C C . GLY A 1 108 ? -7.248 -1.752 26.876 1.00 96.44 108 GLY A C 1
ATOM 759 O O . GLY A 1 108 ? -6.172 -1.959 26.312 1.00 96.44 108 GLY A O 1
ATOM 760 N N . THR A 1 109 ? -8.079 -2.728 27.227 1.00 98.00 109 THR A N 1
ATOM 761 C CA . THR A 1 109 ? -8.168 -4.009 26.524 1.00 98.00 109 THR A CA 1
ATOM 762 C C . THR A 1 109 ? -9.422 -3.995 25.663 1.00 98.00 109 THR A C 1
ATOM 764 O O . THR A 1 109 ? -10.491 -4.466 26.062 1.00 98.00 109 THR A O 1
ATOM 767 N N . ASP A 1 110 ? -9.275 -3.469 24.456 1.00 98.56 110 ASP A N 1
ATOM 768 C CA . ASP A 1 110 ? -10.414 -3.130 23.615 1.00 98.56 110 ASP A CA 1
ATOM 769 C C . ASP A 1 110 ? -10.833 -4.288 22.709 1.00 98.56 110 ASP A C 1
ATOM 771 O O . ASP A 1 110 ? -10.079 -5.214 22.402 1.00 98.56 110 ASP A O 1
ATOM 775 N N . THR A 1 111 ? -12.076 -4.265 22.240 1.00 98.75 111 THR A N 1
ATOM 776 C CA . THR A 1 111 ? -12.559 -5.174 21.200 1.00 98.75 111 THR A CA 1
ATOM 777 C C . THR A 1 111 ? -13.110 -4.386 20.026 1.00 98.75 111 THR A C 1
ATOM 779 O O . THR A 1 111 ? -14.139 -3.725 20.141 1.00 98.75 111 THR A O 1
ATOM 782 N N . PHE A 1 112 ? -12.495 -4.556 18.861 1.00 98.88 112 PHE A N 1
ATOM 783 C CA . PHE A 1 112 ? -13.019 -4.070 17.594 1.00 98.88 112 PHE A CA 1
ATOM 784 C C . PHE A 1 112 ? -13.527 -5.237 16.751 1.00 98.88 112 PHE A C 1
ATOM 786 O O . PHE A 1 112 ? -12.824 -6.228 16.528 1.00 98.88 112 PHE A O 1
ATOM 793 N N . ARG A 1 113 ? -14.757 -5.112 16.257 1.00 98.69 113 ARG A N 1
ATOM 794 C CA . ARG A 1 113 ? -15.328 -6.013 15.259 1.00 98.69 113 ARG A CA 1
ATOM 795 C C . ARG A 1 113 ? -15.857 -5.195 14.090 1.00 98.69 113 ARG A C 1
ATOM 797 O O . ARG A 1 113 ? -16.930 -4.597 14.193 1.00 98.69 113 ARG A O 1
ATOM 804 N N . GLY A 1 114 ? -15.095 -5.206 13.009 1.00 98.19 114 GLY A N 1
ATOM 805 C CA . GLY A 1 114 ? -15.386 -4.499 11.779 1.00 98.19 114 GLY A CA 1
ATOM 806 C C . GLY A 1 114 ? -16.468 -5.163 10.932 1.00 98.19 114 GLY A C 1
ATOM 807 O O . GLY A 1 114 ? -17.014 -6.234 11.254 1.00 98.19 114 GLY A O 1
ATOM 808 N N . GLY A 1 115 ? -16.838 -4.433 9.886 1.00 96.25 115 GLY A N 1
ATOM 809 C CA . GLY A 1 115 ? -17.960 -4.735 9.012 1.00 96.25 115 GLY A CA 1
ATOM 810 C C . GLY A 1 115 ? -17.525 -5.355 7.683 1.00 96.25 115 GLY A C 1
ATOM 811 O O . GLY A 1 115 ? -16.521 -6.051 7.603 1.00 96.25 115 GLY A O 1
ATOM 812 N N . PRO A 1 116 ? -18.348 -5.198 6.632 1.00 95.69 116 PRO A N 1
ATOM 813 C CA . PRO A 1 116 ? -17.974 -5.465 5.243 1.00 95.69 116 PRO A CA 1
ATOM 814 C C . PRO A 1 116 ? -17.419 -4.238 4.482 1.00 95.69 116 PRO A C 1
ATOM 816 O O . PRO A 1 116 ? -17.389 -4.267 3.251 1.00 95.69 116 PRO A O 1
ATOM 819 N N . GLY A 1 117 ? -17.165 -3.120 5.166 1.00 94.19 117 GLY A N 1
ATOM 820 C CA . GLY A 1 117 ? -16.610 -1.899 4.574 1.00 94.19 117 GLY A CA 1
ATOM 821 C C . GLY A 1 117 ? -15.130 -1.758 4.920 1.00 94.19 117 GLY A C 1
ATOM 822 O O . GLY A 1 117 ? -14.686 -2.404 5.847 1.00 94.19 117 GLY A O 1
ATOM 823 N N . THR A 1 118 ? -14.408 -0.896 4.201 1.00 95.38 118 THR A N 1
ATOM 824 C CA . THR A 1 118 ? -12.987 -0.600 4.462 1.00 95.38 118 THR A CA 1
ATOM 825 C C . THR A 1 118 ? -12.795 0.135 5.781 1.00 95.38 118 THR A C 1
ATOM 827 O O . THR A 1 118 ? -13.101 1.324 5.860 1.00 95.38 118 THR A O 1
ATOM 830 N N . ASP A 1 119 ? -12.237 -0.524 6.781 1.00 96.62 119 ASP A N 1
ATOM 831 C CA . ASP A 1 119 ? -12.009 0.025 8.110 1.00 96.62 119 ASP A CA 1
ATOM 832 C C . ASP A 1 119 ? -10.525 0.388 8.331 1.00 96.62 119 ASP A C 1
ATOM 834 O O . ASP A 1 119 ? -9.618 -0.224 7.778 1.00 96.62 119 ASP A O 1
ATOM 838 N N . LEU A 1 120 ? -10.259 1.426 9.127 1.00 97.94 120 LEU A N 1
ATOM 839 C CA . LEU A 1 120 ? -8.917 1.803 9.585 1.00 97.94 120 LEU A CA 1
ATOM 840 C C . LEU A 1 120 ? -8.916 1.842 11.110 1.00 97.94 120 LEU A C 1
ATOM 842 O O . LEU A 1 120 ? -9.597 2.679 11.698 1.00 97.94 120 LEU A O 1
ATOM 846 N N . VAL A 1 121 ? -8.133 0.974 11.740 1.00 98.56 121 VAL A N 1
ATOM 847 C CA . VAL A 1 121 ? -8.083 0.825 13.197 1.00 98.56 121 VAL A CA 1
ATOM 848 C C . VAL A 1 121 ? -6.689 1.155 13.716 1.00 98.56 121 VAL A C 1
ATOM 850 O O . VAL A 1 121 ? -5.695 0.658 13.196 1.00 98.56 121 VAL A O 1
ATOM 853 N N . ILE A 1 122 ? -6.611 1.969 14.766 1.00 98.19 122 ILE A N 1
ATOM 854 C CA . ILE A 1 122 ? -5.403 2.187 15.564 1.00 98.19 122 ILE A CA 1
ATOM 855 C C . ILE A 1 122 ? -5.587 1.455 16.893 1.00 98.19 122 ILE A C 1
ATOM 857 O O . ILE A 1 122 ? -6.570 1.691 17.596 1.00 98.19 122 ILE A O 1
ATOM 861 N N . SER A 1 123 ? -4.653 0.561 17.222 1.00 97.69 123 SER A N 1
ATOM 862 C CA . SER A 1 123 ? -4.723 -0.294 18.412 1.00 97.69 123 SER A CA 1
ATOM 863 C C . SER A 1 123 ? -3.478 -0.166 19.287 1.00 97.69 123 SER A C 1
ATOM 865 O O . SER A 1 123 ? -2.335 -0.204 18.811 1.00 97.69 123 SER A O 1
ATOM 867 N N . GLY A 1 124 ? -3.707 -0.088 20.597 1.00 94.62 124 GLY A N 1
ATOM 868 C CA . GLY A 1 124 ? -2.691 0.102 21.623 1.00 94.62 124 GLY A CA 1
ATOM 869 C C . GLY A 1 124 ? -2.371 1.562 21.943 1.00 94.62 124 GLY A C 1
ATOM 870 O O . GLY A 1 124 ? -2.743 2.500 21.240 1.00 94.62 124 GLY A O 1
ATOM 871 N N . TRP A 1 125 ? -1.599 1.736 23.016 1.00 93.75 125 TRP A N 1
ATOM 872 C CA . TRP A 1 125 ? -1.195 3.041 23.528 1.00 93.75 125 TRP A CA 1
ATOM 873 C C . TRP A 1 125 ? 0.290 3.048 23.917 1.00 93.75 125 TRP A C 1
ATOM 875 O O . TRP A 1 125 ? 0.753 2.086 24.541 1.00 93.75 125 TRP A O 1
ATOM 885 N N . PRO A 1 126 ? 1.057 4.112 23.608 1.00 91.12 126 PRO A N 1
ATOM 886 C CA . PRO A 1 126 ? 2.483 4.165 23.921 1.00 91.12 126 PRO A CA 1
ATOM 887 C C . PRO A 1 126 ? 2.790 3.864 25.394 1.00 91.12 126 PRO A C 1
ATOM 889 O O . PRO A 1 126 ? 2.246 4.492 26.303 1.00 91.12 126 PRO A O 1
ATOM 892 N N . GLY A 1 127 ? 3.691 2.908 25.636 1.00 90.25 127 GLY A N 1
ATOM 893 C CA . GLY A 1 127 ? 4.104 2.486 26.977 1.00 90.25 127 GLY A CA 1
ATOM 894 C C . GLY A 1 127 ? 3.118 1.565 27.705 1.00 90.25 127 GLY A C 1
ATOM 895 O O . GLY A 1 127 ? 3.412 1.141 28.824 1.00 90.25 127 GLY A O 1
ATOM 896 N N . ALA A 1 128 ? 1.978 1.230 27.096 1.00 93.69 128 ALA A N 1
ATOM 897 C CA . ALA A 1 128 ? 1.006 0.294 27.646 1.00 93.69 128 ALA A CA 1
ATOM 898 C C . ALA A 1 128 ? 1.179 -1.118 27.066 1.00 93.69 128 ALA A C 1
ATOM 900 O O . ALA A 1 128 ? 1.773 -1.332 26.007 1.00 93.69 128 ALA A O 1
ATOM 901 N N . ARG A 1 129 ? 0.629 -2.112 27.768 1.00 95.06 129 ARG A N 1
ATOM 902 C CA . ARG A 1 129 ? 0.400 -3.432 27.174 1.00 95.06 129 ARG A CA 1
ATOM 903 C C . ARG A 1 129 ? -0.852 -3.345 26.317 1.00 95.06 129 ARG A C 1
ATOM 905 O O . ARG A 1 129 ? -1.862 -2.862 26.806 1.00 95.06 129 ARG A O 1
ATOM 912 N N . ASN A 1 130 ? -0.777 -3.841 25.091 1.00 96.88 130 ASN A N 1
ATOM 913 C CA . ASN A 1 130 ? -1.928 -3.995 24.220 1.00 96.88 130 ASN A CA 1
ATOM 914 C C . ASN A 1 130 ? -2.392 -5.463 24.292 1.00 96.88 130 ASN A C 1
ATOM 916 O O . ASN A 1 130 ? -1.634 -6.393 23.992 1.00 96.88 130 ASN A O 1
ATOM 920 N N . ALA A 1 131 ? -3.630 -5.656 24.742 1.00 97.44 131 ALA A N 1
ATOM 921 C CA . ALA A 1 131 ? -4.317 -6.946 24.762 1.00 97.44 131 ALA A CA 1
ATOM 922 C C . ALA A 1 131 ? -5.612 -6.909 23.933 1.00 97.44 131 ALA A C 1
ATOM 924 O O . ALA A 1 131 ? -6.487 -7.757 24.118 1.00 97.44 131 ALA A O 1
ATOM 925 N N . ASP A 1 132 ? -5.715 -5.939 23.026 1.00 98.62 132 ASP A N 1
ATOM 926 C CA . ASP A 1 132 ? -6.889 -5.692 22.209 1.00 98.62 132 ASP A CA 1
ATOM 927 C C . ASP A 1 132 ? -7.192 -6.893 21.322 1.00 98.62 132 ASP A C 1
ATOM 929 O O . ASP A 1 132 ? -6.314 -7.642 20.872 1.00 98.62 132 ASP A O 1
ATOM 933 N N . ARG A 1 133 ? -8.471 -7.044 21.011 1.00 98.75 133 ARG A N 1
ATOM 934 C CA . ARG A 1 133 ? -8.959 -7.994 20.027 1.00 98.75 133 ARG A CA 1
ATOM 935 C C . ARG A 1 133 ? -9.541 -7.237 18.846 1.00 98.75 133 ARG A C 1
ATOM 937 O O . ARG A 1 133 ? -10.661 -6.740 18.918 1.00 98.75 133 ARG A O 1
ATOM 944 N N . VAL A 1 134 ? -8.807 -7.224 17.741 1.00 98.81 134 VAL A N 1
ATOM 945 C CA . VAL A 1 134 ? -9.183 -6.546 16.501 1.00 98.81 134 VAL A CA 1
ATOM 946 C C . VAL A 1 134 ? -9.512 -7.581 15.433 1.00 98.81 134 VAL A C 1
ATOM 948 O O . VAL A 1 134 ? -8.667 -8.387 15.048 1.00 98.81 134 VAL A O 1
ATOM 951 N N . LEU A 1 135 ? -10.762 -7.570 14.974 1.00 98.69 135 LEU A N 1
ATOM 952 C CA . LEU A 1 135 ? -11.259 -8.385 13.867 1.00 98.69 135 LEU A CA 1
ATOM 953 C C . LEU A 1 135 ? -11.809 -7.431 12.799 1.00 98.69 135 LEU A C 1
ATOM 955 O O . LEU A 1 135 ? -12.897 -6.899 13.016 1.00 98.69 135 LEU A O 1
ATOM 959 N N . LEU A 1 136 ? -11.089 -7.189 11.700 1.00 98.56 136 LEU A N 1
ATOM 960 C CA . LEU A 1 136 ? -11.481 -6.162 10.718 1.00 98.56 136 LEU A CA 1
ATOM 961 C C . LEU A 1 136 ? -12.663 -6.610 9.843 1.00 98.56 136 LEU A C 1
ATOM 963 O O . LEU A 1 136 ? -13.614 -5.861 9.662 1.00 98.56 136 LEU A O 1
ATOM 967 N N . GLY A 1 137 ? -12.744 -7.897 9.504 1.00 98.06 137 GLY A N 1
ATOM 968 C CA . GLY A 1 137 ? -13.954 -8.481 8.930 1.00 98.06 137 GLY A CA 1
ATOM 969 C C . GLY A 1 137 ? -13.828 -8.734 7.436 1.00 98.06 137 GLY A C 1
ATOM 970 O O . GLY A 1 137 ? -13.100 -9.638 7.040 1.00 98.06 137 GLY A O 1
ATOM 971 N N . ARG A 1 138 ? -14.662 -8.092 6.613 1.00 97.44 138 ARG A N 1
ATOM 972 C CA . ARG A 1 138 ? -14.517 -8.150 5.151 1.00 97.44 138 ARG A CA 1
ATOM 973 C C . ARG A 1 138 ? -14.257 -6.741 4.646 1.00 97.44 138 ARG A C 1
ATOM 975 O O . ARG A 1 138 ? -14.965 -5.832 5.050 1.00 97.44 138 ARG A O 1
ATOM 982 N N . GLY A 1 139 ? -13.449 -6.611 3.615 1.00 94.69 139 GLY A N 1
ATOM 983 C CA . GLY A 1 139 ? -13.091 -5.300 3.090 1.00 94.69 139 GLY A CA 1
ATOM 984 C C . GLY A 1 139 ? -11.604 -5.273 2.818 1.00 94.69 139 GLY A C 1
ATOM 985 O O . GLY A 1 139 ? -10.921 -6.249 3.081 1.00 94.69 139 GLY A O 1
ATOM 986 N N . ALA A 1 140 ? -11.130 -4.191 2.217 1.00 95.62 140 ALA A N 1
ATOM 987 C CA . ALA A 1 140 ? -9.709 -3.891 2.266 1.00 95.62 140 ALA A CA 1
ATOM 988 C C . ALA A 1 140 ? -9.511 -2.991 3.480 1.00 95.62 140 ALA A C 1
ATOM 990 O O . ALA A 1 140 ? -9.900 -1.820 3.411 1.00 95.62 140 ALA A O 1
ATOM 991 N N . ASP A 1 141 ? -9.028 -3.553 4.583 1.00 97.56 141 ASP A N 1
ATOM 992 C CA . ASP A 1 141 ? -8.940 -2.885 5.876 1.00 97.56 141 ASP A CA 1
ATOM 993 C C . ASP A 1 141 ? -7.488 -2.530 6.223 1.00 97.56 141 ASP A C 1
ATOM 995 O O . ASP A 1 141 ? -6.532 -2.953 5.578 1.00 97.56 141 ASP A O 1
ATOM 999 N N . ALA A 1 142 ? -7.297 -1.703 7.246 1.00 97.69 142 ALA A N 1
ATOM 1000 C CA . ALA A 1 142 ? -5.976 -1.319 7.720 1.00 97.69 142 ALA A CA 1
ATOM 1001 C C . ALA A 1 142 ? -5.911 -1.312 9.247 1.00 97.69 142 ALA A C 1
ATOM 1003 O O . ALA A 1 142 ? -6.748 -0.711 9.923 1.00 97.69 142 ALA A O 1
ATOM 1004 N N . LEU A 1 143 ? -4.865 -1.923 9.797 1.00 98.38 143 LEU A N 1
ATOM 1005 C CA . LEU A 1 143 ? -4.549 -1.916 11.218 1.00 98.38 143 LEU A CA 1
ATOM 1006 C C . LEU A 1 143 ? -3.196 -1.251 11.455 1.00 98.38 143 LEU A C 1
ATOM 1008 O O . LEU A 1 143 ? -2.170 -1.685 10.938 1.00 98.38 143 LEU A O 1
ATOM 1012 N N . VAL A 1 144 ? -3.188 -0.224 12.298 1.00 97.62 144 VAL A N 1
ATOM 1013 C CA . VAL A 1 144 ? -1.982 0.448 12.774 1.00 97.62 144 VAL A CA 1
ATOM 1014 C C . VAL A 1 144 ? -1.728 0.050 14.222 1.00 97.62 144 VAL A C 1
ATOM 1016 O O . VAL A 1 144 ? -2.552 0.301 15.105 1.00 97.62 144 VAL A O 1
ATOM 1019 N N . LEU A 1 145 ? -0.561 -0.537 14.477 1.00 96.31 145 LEU A N 1
ATOM 1020 C CA . LEU A 1 145 ? -0.102 -0.821 15.833 1.00 96.31 145 LEU A CA 1
ATOM 1021 C C . LEU A 1 145 ? 0.598 0.406 16.417 1.00 96.31 145 LEU A C 1
ATOM 1023 O O . LEU A 1 145 ? 1.566 0.917 15.847 1.00 96.31 145 LEU A O 1
ATOM 1027 N N . ALA A 1 146 ? 0.087 0.900 17.545 1.00 92.00 146 ALA A N 1
ATOM 1028 C CA . ALA A 1 146 ? 0.613 2.099 18.178 1.00 92.00 146 ALA A CA 1
ATOM 1029 C C . ALA A 1 146 ? 2.066 1.916 18.636 1.00 92.00 146 ALA A C 1
ATOM 1031 O O . ALA A 1 146 ? 2.421 0.973 19.346 1.00 92.00 146 ALA A O 1
ATOM 1032 N N . GLU A 1 147 ? 2.911 2.881 18.282 1.00 89.00 147 GLU A N 1
ATOM 1033 C CA . GLU A 1 147 ? 4.324 2.840 18.629 1.00 89.00 147 GLU A CA 1
ATOM 1034 C C . GLU A 1 147 ? 4.537 2.739 20.151 1.00 89.00 147 GLU A C 1
ATOM 1036 O O . GLU A 1 147 ? 4.041 3.547 20.937 1.00 89.00 147 GLU A O 1
ATOM 1041 N N . GLY A 1 148 ? 5.371 1.784 20.567 1.00 84.06 148 GLY A N 1
ATOM 1042 C CA . GLY A 1 148 ? 5.818 1.680 21.956 1.00 84.06 148 GLY A CA 1
ATOM 1043 C C . GLY A 1 148 ? 4.867 0.914 22.871 1.00 84.06 148 GLY A C 1
ATOM 1044 O O . GLY A 1 148 ? 5.145 0.842 24.067 1.00 84.06 148 GLY A O 1
ATOM 1045 N N . ALA A 1 149 ? 3.790 0.339 22.338 1.00 87.06 149 ALA A N 1
ATOM 1046 C CA . ALA A 1 149 ? 2.977 -0.634 23.054 1.00 87.06 149 ALA A CA 1
ATOM 1047 C C . ALA A 1 149 ? 3.575 -2.056 22.966 1.00 87.06 149 ALA A C 1
ATOM 1049 O O . ALA A 1 149 ? 4.342 -2.388 22.061 1.00 87.06 149 ALA A O 1
ATOM 1050 N N . ASP A 1 150 ? 3.234 -2.909 23.934 1.00 92.69 150 ASP A N 1
ATOM 1051 C CA . ASP A 1 150 ? 3.550 -4.346 23.922 1.00 92.69 150 ASP A CA 1
ATOM 1052 C C . ASP A 1 150 ? 2.359 -5.131 23.354 1.00 92.69 150 ASP A C 1
ATOM 1054 O O . ASP A 1 150 ? 1.390 -5.362 24.077 1.00 92.69 150 ASP A O 1
ATOM 1058 N N . HIS A 1 151 ? 2.430 -5.539 22.082 1.00 96.06 151 HIS A N 1
ATOM 1059 C CA . HIS A 1 151 ? 1.338 -6.202 21.349 1.00 96.06 151 HIS A CA 1
ATOM 1060 C C . HIS A 1 151 ? 1.339 -7.733 21.457 1.00 96.06 151 HIS A C 1
ATOM 1062 O O . HIS A 1 151 ? 0.531 -8.398 20.811 1.00 96.06 151 HIS A O 1
ATOM 1068 N N . ARG A 1 152 ? 2.197 -8.330 22.298 1.00 96.62 152 ARG A N 1
ATOM 1069 C CA . ARG A 1 152 ? 2.342 -9.799 22.392 1.00 96.62 152 ARG A CA 1
ATOM 1070 C C . ARG A 1 152 ? 1.064 -10.534 22.799 1.00 96.62 152 ARG A C 1
ATOM 1072 O O . ARG A 1 152 ? 1.003 -11.757 22.689 1.00 96.62 152 ARG A O 1
ATOM 1079 N N . ARG A 1 153 ? 0.084 -9.815 23.351 1.00 96.81 153 ARG A N 1
ATOM 1080 C CA . ARG A 1 153 ? -1.204 -10.358 23.801 1.00 96.81 153 ARG A CA 1
ATOM 1081 C C . ARG A 1 153 ? -2.380 -9.945 22.922 1.00 96.81 153 ARG A C 1
ATOM 1083 O O . ARG A 1 153 ? -3.484 -10.411 23.188 1.00 96.81 153 ARG A O 1
ATOM 1090 N N . ALA A 1 154 ? -2.152 -9.105 21.917 1.00 97.88 154 ALA A N 1
ATOM 1091 C CA . ALA A 1 154 ? -3.198 -8.680 21.010 1.00 97.88 154 ALA A CA 1
ATOM 1092 C C . ALA A 1 154 ? -3.647 -9.850 20.119 1.00 97.88 154 ALA A C 1
ATOM 1094 O O . ALA A 1 154 ? -2.864 -10.740 19.777 1.00 97.88 154 ALA A O 1
ATOM 1095 N N . VAL A 1 155 ? -4.923 -9.849 19.748 1.00 98.50 155 VAL A N 1
ATOM 1096 C CA . VAL A 1 155 ? -5.498 -10.775 18.768 1.00 98.50 155 VAL A CA 1
ATOM 1097 C C . VAL A 1 155 ? -5.859 -9.961 17.540 1.00 98.50 155 VAL A C 1
ATOM 1099 O O . VAL A 1 155 ? -6.845 -9.229 17.563 1.00 98.50 155 VAL A O 1
ATOM 1102 N N . LEU A 1 156 ? -5.063 -10.098 16.484 1.00 98.69 156 LEU A N 1
ATOM 1103 C CA . LEU A 1 156 ? -5.149 -9.272 15.283 1.00 98.69 156 LEU A CA 1
ATOM 1104 C C . LEU A 1 156 ? -5.571 -10.137 14.099 1.00 98.69 156 LEU A C 1
ATOM 1106 O O . LEU A 1 156 ? -4.893 -11.120 13.800 1.00 98.69 156 LEU A O 1
ATOM 1110 N N . ARG A 1 157 ? -6.689 -9.799 13.452 1.00 98.75 157 ARG A N 1
ATOM 1111 C CA . ARG A 1 157 ? -7.152 -10.475 12.234 1.00 98.75 157 ARG A CA 1
ATOM 1112 C C . ARG A 1 157 ? -7.679 -9.468 11.224 1.00 98.75 157 ARG A C 1
ATOM 1114 O O . ARG A 1 157 ? -8.613 -8.743 11.579 1.00 98.75 157 ARG A O 1
ATOM 1121 N N . GLY A 1 158 ? -7.135 -9.468 10.009 1.00 98.25 158 GLY A N 1
ATOM 1122 C CA . GLY A 1 158 ? -7.681 -8.684 8.900 1.00 98.25 158 GLY A CA 1
ATOM 1123 C C . GLY A 1 158 ? -9.012 -9.287 8.471 1.00 98.25 158 GLY A C 1
ATOM 1124 O O . GLY A 1 158 ? -10.080 -8.821 8.867 1.00 98.25 158 GLY A O 1
ATOM 1125 N N . GLY A 1 159 ? -8.966 -10.475 7.882 1.00 98.00 159 GLY A N 1
ATOM 1126 C CA . GLY A 1 159 ? -10.158 -11.254 7.579 1.00 98.00 159 GLY A CA 1
ATOM 1127 C C . GLY A 1 159 ? -10.229 -11.594 6.104 1.00 98.00 159 GLY A C 1
ATOM 1128 O O . GLY A 1 159 ? -9.454 -12.418 5.645 1.00 98.00 159 GLY A O 1
ATOM 1129 N N . ARG A 1 160 ? -11.243 -11.111 5.379 1.00 97.12 160 ARG A N 1
ATOM 1130 C CA . ARG A 1 160 ? -11.347 -11.353 3.929 1.00 97.12 160 ARG A CA 1
ATOM 1131 C C . ARG A 1 160 ? -11.234 -10.052 3.159 1.00 97.12 160 ARG A C 1
ATOM 1133 O O . ARG A 1 160 ? -12.141 -9.226 3.234 1.00 97.12 160 ARG A O 1
ATOM 1140 N N . GLY A 1 161 ? -10.293 -10.034 2.237 1.00 95.19 161 GLY A N 1
ATOM 1141 C CA . GLY A 1 161 ? -9.982 -8.914 1.367 1.00 95.19 161 GLY A CA 1
ATOM 1142 C C . GLY A 1 161 ? -8.476 -8.727 1.401 1.00 95.19 161 GLY A C 1
ATOM 1143 O O . GLY A 1 161 ? -7.784 -9.682 1.728 1.00 95.19 161 GLY A O 1
ATOM 1144 N N . THR A 1 162 ? -7.999 -7.554 1.012 1.00 94.50 162 THR A N 1
ATOM 1145 C CA . THR A 1 162 ? -6.574 -7.223 1.068 1.00 94.50 162 THR A CA 1
ATOM 1146 C C . THR A 1 162 ? -6.372 -6.294 2.248 1.00 94.50 162 THR A C 1
ATOM 1148 O O . THR A 1 162 ? -6.763 -5.125 2.178 1.00 94.50 162 THR A O 1
ATOM 1151 N N . ASP A 1 163 ? -5.809 -6.822 3.329 1.00 96.44 163 ASP A N 1
ATOM 1152 C CA . ASP A 1 163 ? -5.699 -6.110 4.595 1.00 96.44 163 ASP A CA 1
ATOM 1153 C C . ASP A 1 163 ? -4.262 -5.646 4.860 1.00 96.44 163 ASP A C 1
ATOM 1155 O O . ASP A 1 163 ? -3.297 -6.398 4.711 1.00 96.44 163 ASP A O 1
ATOM 1159 N N . LEU A 1 164 ? -4.116 -4.394 5.300 1.00 97.38 164 LEU A N 1
ATOM 1160 C CA . LEU A 1 164 ? -2.834 -3.763 5.604 1.00 97.38 164 LEU A CA 1
ATOM 1161 C C . LEU A 1 164 ? -2.517 -3.814 7.102 1.00 97.38 164 LEU A C 1
ATOM 1163 O O . LEU A 1 164 ? -3.245 -3.247 7.919 1.00 97.38 164 LEU A O 1
ATOM 1167 N N . LEU A 1 165 ? -1.359 -4.365 7.463 1.00 98.12 165 LEU A N 1
ATOM 1168 C CA . LEU A 1 165 ? -0.765 -4.230 8.791 1.00 98.12 165 LEU A CA 1
ATOM 1169 C C . LEU A 1 165 ? 0.379 -3.208 8.775 1.00 98.12 165 LEU A C 1
ATOM 1171 O O . LEU A 1 165 ? 1.417 -3.412 8.147 1.00 98.12 165 LEU A O 1
ATOM 1175 N N . ARG A 1 166 ? 0.231 -2.114 9.527 1.00 97.00 166 ARG A N 1
ATOM 1176 C CA . ARG A 1 166 ? 1.273 -1.095 9.702 1.00 97.00 166 ARG A CA 1
ATOM 1177 C C . ARG A 1 166 ? 1.915 -1.201 11.080 1.00 97.00 166 ARG A C 1
ATOM 1179 O O . ARG A 1 166 ? 1.248 -1.033 12.105 1.00 97.00 166 ARG A O 1
ATOM 1186 N N . VAL A 1 167 ? 3.234 -1.393 11.095 1.00 94.62 167 VAL A N 1
ATOM 1187 C CA . VAL A 1 167 ? 4.052 -1.456 12.313 1.00 94.62 167 VAL A CA 1
ATOM 1188 C C . VAL A 1 167 ? 5.158 -0.410 12.229 1.00 94.62 167 VAL A C 1
ATOM 1190 O O . VAL A 1 167 ? 5.956 -0.386 11.294 1.00 94.62 167 VAL A O 1
ATOM 1193 N N . THR A 1 168 ? 5.198 0.500 13.202 1.00 90.25 168 THR A N 1
ATOM 1194 C CA . THR A 1 168 ? 6.116 1.647 13.189 1.00 90.25 168 THR A CA 1
ATOM 1195 C C . THR A 1 168 ? 6.898 1.770 14.492 1.00 90.25 168 THR A C 1
ATOM 1197 O O . THR A 1 168 ? 6.370 1.573 15.588 1.00 90.25 168 THR A O 1
ATOM 1200 N N . ARG A 1 169 ? 8.179 2.128 14.368 1.00 88.38 169 ARG A N 1
ATOM 1201 C CA . ARG A 1 169 ? 9.133 2.340 15.457 1.00 88.38 169 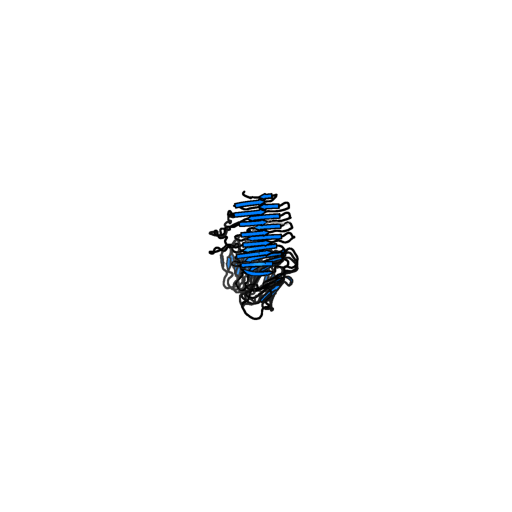ARG A CA 1
ATOM 1202 C C . ARG A 1 169 ? 10.042 3.528 15.148 1.00 88.38 169 ARG A C 1
ATOM 1204 O O . ARG A 1 169 ? 10.527 3.681 14.031 1.00 88.38 169 ARG A O 1
ATOM 1211 N N . ARG A 1 170 ? 10.358 4.345 16.154 1.00 86.31 170 ARG A N 1
ATOM 1212 C CA . ARG A 1 170 ? 11.386 5.396 16.035 1.00 86.31 170 ARG A CA 1
ATOM 1213 C C . ARG A 1 170 ? 12.803 4.844 15.977 1.00 86.31 170 ARG A C 1
ATOM 1215 O O . ARG A 1 170 ? 13.660 5.456 15.352 1.00 86.31 170 ARG A O 1
ATOM 1222 N N . SER A 1 171 ? 13.069 3.728 16.650 1.00 86.44 171 SER A N 1
ATOM 1223 C CA . SER A 1 171 ? 14.401 3.126 16.755 1.00 86.44 171 SER A CA 1
ATOM 1224 C C . SER A 1 171 ? 14.323 1.627 17.039 1.00 86.44 171 SER A C 1
ATOM 1226 O O . SER A 1 171 ? 13.300 1.147 17.537 1.00 86.44 171 SER A O 1
ATOM 1228 N N . GLY A 1 172 ? 15.438 0.931 16.811 1.00 89.00 172 GLY A N 1
ATOM 1229 C CA . GLY A 1 172 ? 15.569 -0.515 17.015 1.00 89.00 172 GLY A CA 1
ATOM 1230 C C . GLY A 1 172 ? 15.435 -1.309 15.717 1.00 89.00 172 GLY A C 1
ATOM 1231 O O . GLY A 1 172 ? 15.173 -0.746 14.651 1.00 89.00 172 GLY A O 1
ATOM 1232 N N . SER A 1 173 ? 15.647 -2.615 15.796 1.00 92.25 173 SER A N 1
ATOM 1233 C CA . SER A 1 173 ? 15.455 -3.532 14.674 1.00 92.25 173 SER A CA 1
ATOM 1234 C C . SER A 1 173 ? 14.020 -4.042 14.671 1.00 92.25 173 SER A C 1
ATOM 1236 O O . SER A 1 173 ? 13.591 -4.675 15.632 1.00 92.25 173 SER A O 1
ATOM 1238 N N . LEU A 1 174 ? 13.264 -3.751 13.616 1.00 95.62 174 LEU A N 1
ATOM 1239 C CA . LEU A 1 174 ? 11.918 -4.279 13.408 1.00 95.62 174 LEU A CA 1
ATOM 1240 C C . LEU A 1 174 ? 11.981 -5.352 12.321 1.00 95.62 174 LEU A C 1
ATOM 1242 O O . LEU A 1 174 ? 12.484 -5.073 11.241 1.00 95.62 174 LEU A O 1
ATOM 1246 N N . ARG A 1 175 ? 11.459 -6.550 12.580 1.00 97.31 175 ARG A N 1
ATOM 1247 C CA . ARG A 1 175 ? 11.316 -7.605 11.569 1.00 97.31 175 ARG A CA 1
ATOM 1248 C C . ARG A 1 175 ? 9.875 -8.082 11.526 1.00 97.31 175 ARG A C 1
ATOM 1250 O O . ARG A 1 175 ? 9.310 -8.374 12.579 1.00 97.31 175 ARG A O 1
ATOM 1257 N N . LEU A 1 176 ? 9.303 -8.153 10.332 1.00 98.19 176 LEU A N 1
ATOM 1258 C CA . LEU A 1 176 ? 8.033 -8.817 10.060 1.00 98.19 176 LEU A CA 1
ATOM 1259 C C . LEU A 1 176 ? 8.308 -10.084 9.248 1.00 98.19 176 LEU A C 1
ATOM 1261 O O . LEU A 1 176 ? 9.193 -10.097 8.400 1.00 98.19 176 LEU A O 1
ATOM 1265 N N . ASP A 1 177 ? 7.564 -11.140 9.540 1.00 98.31 177 ASP A N 1
ATOM 1266 C CA . ASP A 1 177 ? 7.633 -12.427 8.861 1.00 98.31 177 ASP A CA 1
ATOM 1267 C C . ASP A 1 177 ? 6.192 -12.846 8.535 1.00 98.31 177 ASP A C 1
ATOM 1269 O O . ASP A 1 177 ? 5.420 -13.215 9.429 1.00 98.31 177 ASP A O 1
ATOM 1273 N N . ALA A 1 178 ? 5.810 -12.686 7.267 1.00 97.75 178 ALA A N 1
ATOM 1274 C CA . ALA A 1 178 ? 4.475 -12.975 6.759 1.00 97.75 178 ALA A CA 1
ATOM 1275 C C . ALA A 1 178 ? 4.205 -14.486 6.737 1.00 97.75 178 ALA A C 1
ATOM 1277 O O . ALA A 1 178 ? 3.132 -14.915 7.168 1.00 97.75 178 ALA A O 1
ATOM 1278 N N . GLY A 1 179 ? 5.198 -15.311 6.379 1.00 96.56 179 GLY A N 1
ATOM 1279 C CA . GLY A 1 179 ? 5.082 -16.775 6.388 1.00 96.56 179 GLY A CA 1
ATOM 1280 C C . GLY A 1 179 ? 4.733 -17.378 7.758 1.00 96.56 179 GLY A C 1
ATOM 1281 O O . GLY A 1 179 ? 4.035 -18.391 7.843 1.00 96.56 179 GLY A O 1
ATOM 1282 N N . THR A 1 180 ? 5.165 -16.749 8.854 1.00 97.56 180 THR A N 1
ATOM 1283 C CA . THR A 1 180 ? 4.821 -17.143 10.234 1.00 97.56 180 THR A CA 1
ATOM 1284 C C . THR A 1 180 ? 3.803 -16.223 10.914 1.00 97.56 180 THR A C 1
ATOM 1286 O O . THR A 1 180 ? 3.452 -16.459 12.079 1.00 97.56 180 THR A O 1
ATOM 1289 N N . ALA A 1 181 ? 3.330 -15.195 10.205 1.00 98.19 181 ALA A N 1
ATOM 1290 C CA . ALA A 1 181 ? 2.437 -14.146 10.686 1.00 98.19 181 ALA A CA 1
ATOM 1291 C C . ALA A 1 181 ? 2.889 -13.540 12.030 1.00 98.19 181 ALA A C 1
ATOM 1293 O O . ALA A 1 181 ? 2.140 -13.502 13.021 1.00 98.19 181 ALA A O 1
ATOM 1294 N N . SER A 1 182 ? 4.157 -13.123 12.098 1.00 98.00 182 SER A N 1
ATOM 1295 C CA . SER A 1 182 ? 4.766 -12.632 13.333 1.00 98.00 182 SER A CA 1
ATOM 1296 C C . SER A 1 182 ? 5.734 -11.468 13.142 1.00 98.00 182 SER A C 1
ATOM 1298 O O . SER A 1 182 ? 6.397 -11.333 12.120 1.00 98.00 182 SER A O 1
ATOM 1300 N N . ALA A 1 183 ? 5.818 -10.607 14.159 1.00 97.69 183 ALA A N 1
ATOM 1301 C CA . ALA A 1 183 ? 6.783 -9.515 14.210 1.00 97.69 183 ALA A CA 1
ATOM 1302 C C . ALA A 1 183 ? 7.683 -9.664 15.429 1.00 97.69 183 ALA A C 1
ATOM 1304 O O . ALA A 1 183 ? 7.218 -10.022 16.520 1.00 97.69 183 ALA A O 1
ATOM 1305 N N . SER A 1 184 ? 8.948 -9.295 15.261 1.00 96.38 184 SER A N 1
ATOM 1306 C CA . SER A 1 184 ? 9.915 -9.143 16.340 1.00 96.38 184 SER A CA 1
ATOM 1307 C C . SER A 1 184 ? 10.510 -7.742 16.367 1.00 96.38 184 SER A C 1
ATOM 1309 O O . SER A 1 184 ? 10.695 -7.094 15.336 1.00 96.38 184 SER A O 1
ATOM 1311 N N . LEU A 1 185 ? 10.832 -7.294 17.572 1.00 93.94 185 LEU A N 1
ATOM 1312 C CA . LEU A 1 185 ? 11.502 -6.041 17.861 1.00 93.94 185 LEU A CA 1
ATOM 1313 C C . LEU A 1 185 ? 12.769 -6.360 18.648 1.00 93.94 185 LEU A C 1
ATOM 1315 O O . LEU A 1 185 ? 12.671 -6.936 19.728 1.00 93.94 185 LEU A O 1
ATOM 1319 N N . ASP A 1 186 ? 13.927 -5.964 18.125 1.00 93.94 186 ASP A N 1
ATOM 1320 C CA . ASP A 1 186 ? 15.233 -6.242 18.734 1.00 93.94 186 ASP A CA 1
ATOM 1321 C C . ASP A 1 186 ? 15.373 -7.737 19.110 1.00 93.94 186 ASP A C 1
ATOM 1323 O O . ASP A 1 186 ? 15.779 -8.085 20.216 1.00 93.94 186 ASP A O 1
ATOM 1327 N N . ASP A 1 187 ? 14.956 -8.613 18.186 1.00 92.94 187 ASP A N 1
ATOM 1328 C CA . ASP A 1 187 ? 14.900 -10.082 18.307 1.00 92.94 187 ASP A CA 1
ATOM 1329 C C . ASP A 1 187 ? 13.949 -10.640 19.385 1.00 92.94 187 ASP A C 1
ATOM 1331 O O . ASP A 1 187 ? 13.865 -11.854 19.592 1.00 92.94 187 ASP A O 1
ATOM 1335 N N . GLU A 1 188 ? 13.157 -9.791 20.041 1.00 95.31 188 GLU A N 1
ATOM 1336 C CA . GLU A 1 188 ? 12.079 -10.218 20.930 1.00 95.31 188 GLU A CA 1
ATOM 1337 C C . GLU A 1 188 ? 10.732 -10.250 20.203 1.00 95.31 188 GLU A C 1
ATOM 1339 O O . GLU A 1 188 ? 10.397 -9.361 19.424 1.00 95.31 188 GLU A O 1
ATOM 1344 N N . ALA A 1 189 ? 9.904 -11.257 20.496 1.00 96.00 189 ALA A N 1
ATOM 1345 C CA . ALA A 1 189 ? 8.550 -11.333 19.952 1.00 96.00 189 ALA A CA 1
ATOM 1346 C C . ALA A 1 189 ? 7.751 -10.057 20.271 1.00 96.00 189 ALA A C 1
ATOM 1348 O O . ALA A 1 189 ? 7.708 -9.618 21.421 1.00 96.00 189 ALA A O 1
ATOM 1349 N N . HIS A 1 190 ? 7.076 -9.498 19.269 1.00 95.56 190 HIS A N 1
ATOM 1350 C CA . HIS A 1 190 ? 6.371 -8.224 19.380 1.00 95.56 190 HIS A CA 1
ATOM 1351 C C . HIS A 1 190 ? 4.870 -8.353 19.111 1.00 95.56 190 HIS A C 1
ATOM 1353 O O . HIS A 1 190 ? 4.071 -7.903 19.929 1.00 95.56 190 HIS A O 1
ATOM 1359 N N . ALA A 1 191 ? 4.485 -9.003 18.012 1.00 97.31 191 ALA A N 1
ATOM 1360 C CA . ALA A 1 191 ? 3.088 -9.200 17.630 1.00 97.31 191 ALA A CA 1
ATOM 1361 C C . ALA A 1 191 ? 2.905 -10.509 16.849 1.00 97.31 191 ALA A C 1
ATOM 1363 O O . ALA A 1 191 ? 3.865 -11.069 16.316 1.00 97.31 191 ALA A O 1
ATOM 1364 N N . ARG A 1 192 ? 1.659 -10.986 16.788 1.00 98.12 192 ARG A N 1
ATOM 1365 C CA . ARG A 1 192 ? 1.206 -12.051 15.885 1.00 98.12 192 ARG A CA 1
ATOM 1366 C C . ARG A 1 192 ? -0.111 -11.637 15.253 1.00 98.12 192 ARG A C 1
ATOM 1368 O O . ARG A 1 192 ? -0.907 -10.957 15.904 1.00 98.12 192 ARG A O 1
ATOM 1375 N N . TRP A 1 193 ? -0.343 -12.074 14.029 1.00 98.44 193 TRP A N 1
ATOM 1376 C CA . TRP A 1 193 ? -1.562 -11.770 13.289 1.00 98.44 193 TRP A CA 1
ATOM 1377 C C . TRP A 1 193 ? -2.061 -12.987 12.515 1.00 98.44 193 TRP A C 1
ATOM 1379 O O . TRP A 1 193 ? -1.529 -14.089 12.635 1.00 98.44 193 TRP A O 1
ATOM 1389 N N . ASP A 1 194 ? -3.149 -12.781 11.788 1.00 98.19 194 ASP A N 1
ATOM 1390 C CA . ASP A 1 194 ? -3.777 -13.737 10.889 1.00 98.19 194 ASP A CA 1
ATOM 1391 C C . ASP A 1 194 ? -4.483 -12.944 9.783 1.00 98.19 194 ASP A C 1
ATOM 1393 O O . ASP A 1 194 ? -5.065 -11.895 10.072 1.00 98.19 194 ASP A O 1
ATOM 1397 N N . SER A 1 195 ? -4.459 -13.461 8.553 1.00 96.62 195 SER A N 1
ATOM 1398 C CA . SER A 1 195 ? -5.186 -12.906 7.401 1.00 96.62 195 SER A CA 1
ATOM 1399 C C . SER A 1 195 ? -4.853 -11.426 7.130 1.00 96.62 195 SER A C 1
ATOM 1401 O O . SER A 1 195 ? -5.718 -10.569 7.288 1.00 96.62 195 SER A O 1
ATOM 1403 N N . PHE A 1 196 ? -3.577 -11.142 6.850 1.00 97.81 196 PHE A N 1
ATOM 1404 C CA . PHE A 1 196 ? -3.095 -9.866 6.312 1.00 97.81 196 PHE A CA 1
ATOM 1405 C C . PHE A 1 196 ? -2.193 -10.167 5.114 1.00 97.81 196 PHE A C 1
ATOM 1407 O O . PHE A 1 196 ? -1.364 -11.073 5.192 1.00 97.81 196 PHE A O 1
ATOM 1414 N N . GLU A 1 197 ? -2.346 -9.391 4.048 1.00 94.81 197 GLU A N 1
ATOM 1415 C CA . GLU A 1 197 ? -1.682 -9.590 2.752 1.00 94.81 197 GLU A CA 1
ATOM 1416 C C . GLU A 1 197 ? -0.791 -8.392 2.389 1.00 94.81 197 GLU A C 1
ATOM 1418 O O . GLU A 1 197 ? -0.008 -8.435 1.445 1.00 94.81 197 GLU A O 1
ATOM 1423 N N . SER A 1 198 ? -0.915 -7.285 3.126 1.00 96.94 198 SER A N 1
ATOM 1424 C CA . SER A 1 198 ? -0.113 -6.087 2.906 1.00 96.94 198 SER A CA 1
ATOM 1425 C C . SER A 1 198 ? 0.516 -5.572 4.195 1.00 96.94 198 SER A C 1
ATOM 1427 O O . SER A 1 198 ? -0.074 -5.624 5.278 1.00 96.94 198 SER A O 1
ATOM 1429 N N . TYR A 1 199 ? 1.714 -5.008 4.081 1.00 97.44 199 TYR A N 1
ATOM 1430 C CA . TYR A 1 199 ? 2.556 -4.643 5.209 1.00 97.44 199 TYR A CA 1
ATOM 1431 C C . TYR A 1 199 ? 3.194 -3.273 5.006 1.00 97.44 199 TYR A C 1
ATOM 1433 O O . TYR A 1 199 ? 3.743 -2.970 3.955 1.00 97.44 199 TYR A O 1
ATOM 1441 N N . ALA A 1 200 ? 3.176 -2.448 6.050 1.00 95.19 200 ALA A N 1
ATOM 1442 C CA . ALA A 1 200 ? 3.947 -1.211 6.096 1.00 95.19 200 ALA A CA 1
ATOM 1443 C C . ALA A 1 200 ? 4.889 -1.242 7.299 1.00 95.19 200 ALA A C 1
ATOM 1445 O O . ALA A 1 200 ? 4.456 -1.180 8.457 1.00 95.19 200 ALA A O 1
ATOM 1446 N N . VAL A 1 201 ? 6.184 -1.329 7.013 1.00 94.44 201 VAL A N 1
ATOM 1447 C CA . VAL A 1 201 ? 7.271 -1.442 7.981 1.00 94.44 201 VAL A CA 1
ATOM 1448 C C . VAL A 1 201 ? 7.994 -0.103 8.066 1.00 94.44 201 VAL A C 1
ATOM 1450 O O . VAL A 1 201 ? 8.412 0.478 7.069 1.00 94.44 201 VAL A O 1
ATOM 1453 N N . SER A 1 202 ? 8.141 0.428 9.276 1.00 91.38 202 SER A N 1
ATOM 1454 C CA . SER A 1 202 ? 8.909 1.657 9.477 1.00 91.38 202 SER A CA 1
ATOM 1455 C C . SER A 1 202 ? 9.735 1.580 10.749 1.00 91.38 202 SER A C 1
ATOM 1457 O O . SER A 1 202 ? 9.184 1.563 11.848 1.00 91.38 202 SER A O 1
ATOM 1459 N N . SER A 1 203 ? 11.059 1.618 10.613 1.00 90.38 203 SER A N 1
ATOM 1460 C CA . SER A 1 203 ? 12.006 1.780 11.715 1.00 90.38 203 SER A CA 1
ATOM 1461 C C . SER A 1 203 ? 13.094 2.807 11.396 1.00 90.38 203 SER A C 1
ATOM 1463 O O . SER A 1 203 ? 13.537 2.953 10.257 1.00 90.38 203 SER A O 1
ATOM 1465 N N . GLY A 1 204 ? 13.565 3.518 12.422 1.00 85.31 204 GLY A N 1
ATOM 1466 C CA . GLY A 1 204 ? 14.688 4.450 12.305 1.00 85.31 204 GLY A CA 1
ATOM 1467 C C . GLY A 1 204 ? 16.078 3.803 12.332 1.00 85.31 204 GLY A C 1
ATOM 1468 O O . GLY A 1 204 ? 17.060 4.525 12.194 1.00 85.31 204 GLY A O 1
ATOM 1469 N N . THR A 1 205 ? 16.200 2.486 12.552 1.00 89.38 205 THR A N 1
ATOM 1470 C CA . THR A 1 205 ? 17.513 1.806 12.639 1.00 89.38 205 THR A CA 1
ATOM 1471 C C . THR A 1 205 ? 17.648 0.662 11.640 1.00 89.38 205 THR A C 1
ATOM 1473 O O . THR A 1 205 ? 18.486 0.745 10.746 1.00 89.38 205 THR A O 1
ATOM 1476 N N . HIS A 1 206 ? 16.828 -0.378 11.774 1.00 92.00 206 HIS A N 1
ATOM 1477 C CA . HIS A 1 206 ? 16.801 -1.522 10.866 1.00 92.00 206 HIS A CA 1
ATOM 1478 C C . HIS A 1 206 ? 15.365 -2.022 10.729 1.00 92.00 206 HIS A C 1
ATOM 1480 O O . HIS A 1 206 ? 14.607 -2.010 11.704 1.00 92.00 206 HIS A O 1
ATOM 1486 N N . GLN A 1 207 ? 14.989 -2.413 9.524 1.00 94.56 207 GLN A N 1
ATOM 1487 C CA . GLN A 1 207 ? 13.647 -2.840 9.168 1.00 94.56 207 GLN A CA 1
ATOM 1488 C C . GLN A 1 207 ? 13.770 -4.002 8.187 1.00 94.56 207 GLN A C 1
ATOM 1490 O O . GLN A 1 207 ? 14.415 -3.872 7.154 1.00 94.56 207 GLN A O 1
ATOM 1495 N N . ALA A 1 208 ? 13.189 -5.139 8.549 1.00 96.50 208 ALA A N 1
ATOM 1496 C CA . ALA A 1 208 ? 13.280 -6.373 7.793 1.00 96.50 208 ALA A CA 1
ATOM 1497 C C . ALA A 1 208 ? 11.898 -6.959 7.504 1.00 96.50 208 ALA A C 1
ATOM 1499 O O . ALA A 1 208 ? 11.000 -6.880 8.350 1.00 96.50 208 ALA A O 1
ATOM 1500 N N . PHE A 1 209 ? 11.757 -7.586 6.346 1.00 98.19 209 PHE A N 1
ATOM 1501 C CA . PHE A 1 209 ? 10.577 -8.332 5.944 1.00 98.19 209 PHE A CA 1
ATOM 1502 C C . PHE A 1 209 ? 10.979 -9.689 5.373 1.00 98.19 209 PHE A C 1
ATOM 1504 O O . PHE A 1 209 ? 11.909 -9.776 4.572 1.00 98.19 209 PHE A O 1
ATOM 1511 N N . VAL A 1 210 ? 10.271 -10.726 5.805 1.00 98.38 210 VAL A N 1
ATOM 1512 C CA . VAL A 1 210 ? 10.247 -12.032 5.150 1.00 98.38 210 VAL A CA 1
ATOM 1513 C C . VAL A 1 210 ? 8.834 -12.273 4.665 1.00 98.38 210 VAL A C 1
ATOM 1515 O O . VAL A 1 210 ? 7.909 -12.202 5.479 1.00 98.38 210 VAL A O 1
ATOM 1518 N N . GLY A 1 211 ? 8.680 -12.548 3.380 1.00 97.62 211 GLY A N 1
ATOM 1519 C CA . GLY A 1 211 ? 7.392 -12.848 2.787 1.00 97.62 211 GLY A CA 1
ATOM 1520 C C . GLY A 1 211 ? 6.873 -14.242 3.125 1.00 97.62 211 GLY A C 1
ATOM 1521 O O . GLY A 1 211 ? 7.428 -15.005 3.929 1.00 97.62 211 GLY A O 1
ATOM 1522 N N . SER A 1 212 ? 5.708 -14.522 2.583 1.00 96.56 212 SER A N 1
ATOM 1523 C CA . SER A 1 212 ? 5.002 -15.780 2.600 1.00 96.56 212 SER A CA 1
ATOM 1524 C C . SER A 1 212 ? 5.245 -16.522 1.273 1.00 96.56 212 SER A C 1
ATOM 1526 O O . SER A 1 212 ? 5.908 -16.008 0.388 1.00 96.56 212 SER A O 1
ATOM 1528 N N . PRO A 1 213 ? 4.759 -17.765 1.110 1.00 95.50 213 PRO A N 1
ATOM 1529 C CA . PRO A 1 213 ? 4.843 -18.471 -0.176 1.00 95.50 213 PRO A CA 1
ATOM 1530 C C . PRO A 1 213 ? 3.869 -17.976 -1.264 1.00 95.50 213 PRO A C 1
ATOM 1532 O O . PRO A 1 213 ? 3.560 -18.736 -2.182 1.00 95.50 213 PRO A O 1
ATOM 1535 N N . GLY A 1 214 ? 3.248 -16.817 -1.091 1.00 95.62 214 GLY A N 1
ATOM 1536 C CA . GLY A 1 214 ? 2.354 -16.227 -2.078 1.00 95.62 214 GLY A CA 1
ATOM 1537 C C . GLY A 1 214 ? 2.391 -14.711 -1.973 1.00 95.62 214 GLY A C 1
ATOM 1538 O O . GLY A 1 214 ? 2.991 -14.192 -1.041 1.00 95.62 214 GLY A O 1
ATOM 1539 N N . ASP A 1 215 ? 1.684 -14.055 -2.889 1.00 96.31 215 ASP A N 1
ATOM 1540 C CA . ASP A 1 215 ? 1.765 -12.619 -3.161 1.00 96.31 215 ASP A CA 1
ATOM 1541 C C . ASP A 1 215 ? 1.740 -11.748 -1.891 1.00 96.31 215 ASP A C 1
ATOM 1543 O O . ASP A 1 215 ? 0.731 -11.671 -1.173 1.00 96.31 215 ASP A O 1
ATOM 1547 N N . ASP A 1 216 ? 2.840 -11.044 -1.648 1.00 96.56 216 ASP A N 1
ATOM 1548 C CA . ASP A 1 216 ? 3.000 -10.072 -0.581 1.00 96.56 216 ASP A CA 1
ATOM 1549 C C . ASP A 1 216 ? 3.124 -8.655 -1.135 1.00 96.56 216 ASP A C 1
ATOM 1551 O O . ASP A 1 216 ? 3.867 -8.371 -2.069 1.00 96.56 216 ASP A O 1
ATOM 1555 N N . ALA A 1 217 ? 2.475 -7.701 -0.470 1.00 96.50 217 ALA A N 1
ATOM 1556 C CA . ALA A 1 217 ? 2.743 -6.284 -0.694 1.00 96.50 217 ALA A CA 1
ATOM 1557 C C . ALA A 1 217 ? 3.398 -5.679 0.549 1.00 96.50 217 ALA A C 1
ATOM 1559 O O . ALA A 1 217 ? 2.749 -5.530 1.585 1.00 96.50 217 ALA A O 1
ATOM 1560 N N . VAL A 1 218 ? 4.668 -5.287 0.479 1.00 97.25 218 VAL A N 1
ATOM 1561 C CA . VAL A 1 218 ? 5.397 -4.700 1.610 1.00 97.25 218 VAL A CA 1
ATOM 1562 C C . VAL A 1 218 ? 5.942 -3.324 1.284 1.00 97.25 218 VAL A C 1
ATOM 1564 O O . VAL A 1 218 ? 6.376 -3.040 0.174 1.00 97.25 218 VAL A O 1
ATOM 1567 N N . SER A 1 219 ? 5.978 -2.458 2.292 1.00 94.94 219 SER A N 1
ATOM 1568 C CA . SER A 1 219 ? 6.583 -1.148 2.171 1.00 94.94 219 SER A CA 1
ATOM 1569 C C . SER A 1 219 ? 7.481 -0.733 3.303 1.00 94.94 219 SER A C 1
ATOM 1571 O O . SER A 1 219 ? 7.272 -1.098 4.462 1.00 94.94 219 SER A O 1
ATOM 1573 N N . PHE A 1 220 ? 8.435 0.126 2.958 1.00 92.88 220 PHE A N 1
ATOM 1574 C CA . PHE A 1 220 ? 9.421 0.661 3.875 1.00 92.88 220 PHE A CA 1
ATOM 1575 C C . PHE A 1 220 ? 9.416 2.192 3.845 1.00 92.88 220 PHE A C 1
ATOM 1577 O O . PHE A 1 220 ? 9.948 2.824 2.933 1.00 92.88 220 PHE A O 1
ATOM 1584 N N . ASP A 1 221 ? 8.841 2.787 4.894 1.00 83.62 221 ASP A N 1
ATOM 1585 C CA . ASP A 1 221 ? 8.743 4.249 5.066 1.00 83.62 221 ASP A CA 1
ATOM 1586 C C . ASP A 1 221 ? 9.849 4.809 5.998 1.00 83.62 221 ASP A C 1
ATOM 1588 O O . ASP A 1 221 ? 9.991 6.026 6.167 1.00 83.62 221 ASP A O 1
ATOM 1592 N N . GLY A 1 222 ? 10.613 3.931 6.659 1.00 77.94 222 GLY A N 1
ATOM 1593 C CA . GLY A 1 222 ? 11.646 4.302 7.631 1.00 77.94 222 GLY A CA 1
ATOM 1594 C C . GLY A 1 222 ? 12.985 4.704 7.003 1.00 77.94 222 GLY A C 1
ATOM 1595 O O . GLY A 1 222 ? 13.267 4.409 5.849 1.00 77.94 222 GLY A O 1
ATOM 1596 N N . ARG A 1 223 ? 13.855 5.341 7.799 1.00 81.62 223 ARG A N 1
ATOM 1597 C CA . ARG A 1 223 ? 15.225 5.735 7.390 1.00 81.62 223 ARG A CA 1
ATOM 1598 C C . ARG A 1 223 ? 16.301 4.697 7.741 1.00 81.62 223 ARG A C 1
ATOM 1600 O O . ARG A 1 223 ? 17.486 4.954 7.534 1.00 81.62 223 ARG A O 1
ATOM 1607 N N . GLY A 1 224 ? 15.905 3.592 8.371 1.00 83.06 224 GLY A N 1
ATOM 1608 C CA . GLY A 1 224 ? 16.808 2.508 8.743 1.00 83.06 224 GLY A CA 1
ATOM 1609 C C . GLY A 1 224 ? 17.273 1.689 7.539 1.00 83.06 224 GLY A C 1
ATOM 1610 O O . GLY A 1 224 ? 16.711 1.799 6.453 1.00 83.06 224 GLY A O 1
ATOM 1611 N N . ALA A 1 225 ? 18.281 0.843 7.757 1.00 88.94 225 ALA A N 1
ATOM 1612 C CA . ALA A 1 225 ? 18.646 -0.200 6.798 1.00 88.94 225 ALA A CA 1
ATOM 1613 C C . ALA A 1 225 ? 17.447 -1.125 6.529 1.00 88.94 225 ALA A C 1
ATOM 1615 O O . ALA A 1 225 ? 16.658 -1.375 7.444 1.00 88.94 225 ALA A O 1
ATOM 1616 N N . VAL A 1 226 ? 17.320 -1.587 5.286 1.00 92.69 226 VAL A N 1
ATOM 1617 C CA . VAL A 1 226 ? 16.204 -2.404 4.800 1.00 92.69 226 VAL A CA 1
ATOM 1618 C C . VAL A 1 226 ? 16.721 -3.780 4.388 1.00 92.69 226 VAL A C 1
ATOM 1620 O O . VAL A 1 226 ? 17.704 -3.881 3.658 1.00 92.69 226 VAL A O 1
ATOM 1623 N N . GLU A 1 227 ? 16.043 -4.829 4.836 1.00 95.25 227 GLU A N 1
ATOM 1624 C CA . GLU A 1 227 ? 16.211 -6.203 4.357 1.00 95.25 227 GLU A CA 1
ATOM 1625 C C . GLU A 1 227 ? 14.834 -6.719 3.934 1.00 95.25 227 GLU A C 1
ATOM 1627 O O . GLU A 1 227 ? 13.927 -6.788 4.757 1.00 95.25 227 GLU A O 1
ATOM 1632 N N . ALA A 1 228 ? 14.646 -7.061 2.669 1.00 96.81 228 ALA A N 1
ATOM 1633 C CA . ALA A 1 228 ? 13.399 -7.629 2.176 1.00 96.81 228 ALA A CA 1
ATOM 1634 C C . ALA A 1 228 ? 13.705 -8.913 1.411 1.00 96.81 228 ALA A C 1
ATOM 1636 O O . ALA A 1 228 ? 14.499 -8.890 0.472 1.00 96.81 228 ALA A O 1
ATOM 1637 N N . VAL A 1 229 ? 13.099 -10.011 1.859 1.00 97.50 229 VAL A N 1
ATOM 1638 C CA . VAL A 1 229 ? 13.127 -11.312 1.186 1.00 97.50 229 VAL A CA 1
ATOM 1639 C C . VAL A 1 229 ? 11.684 -11.776 1.041 1.00 97.50 229 VAL A C 1
ATOM 1641 O O . VAL A 1 229 ? 11.117 -12.189 2.051 1.00 97.50 229 VAL A O 1
ATOM 1644 N N . THR A 1 230 ? 11.057 -11.650 -0.127 1.00 97.12 230 THR A N 1
ATOM 1645 C CA . THR A 1 230 ? 9.612 -11.933 -0.260 1.00 97.12 230 THR A CA 1
ATOM 1646 C C . THR A 1 230 ? 9.346 -13.409 -0.566 1.00 97.12 230 THR A C 1
ATOM 1648 O O . THR A 1 230 ? 8.726 -14.070 0.264 1.00 97.12 230 THR A O 1
ATOM 1651 N N . GLY A 1 231 ? 10.014 -14.005 -1.554 1.00 94.81 231 GLY A N 1
ATOM 1652 C CA . GLY A 1 231 ? 10.094 -15.462 -1.686 1.00 94.81 231 GLY A CA 1
ATOM 1653 C C . GLY A 1 231 ? 9.432 -15.992 -2.950 1.00 94.81 231 GLY A C 1
ATOM 1654 O O . GLY A 1 231 ? 10.010 -15.871 -4.015 1.00 94.81 231 GLY A O 1
ATOM 1655 N N . ASP A 1 232 ? 8.317 -16.708 -2.819 1.00 95.62 232 ASP A N 1
ATOM 1656 C CA . ASP A 1 232 ? 7.552 -17.187 -3.978 1.00 95.62 232 ASP A CA 1
ATOM 1657 C C . ASP A 1 232 ? 6.272 -16.345 -4.077 1.00 95.62 232 ASP A C 1
ATOM 1659 O O . ASP A 1 232 ? 5.643 -16.111 -3.046 1.00 95.62 232 ASP A O 1
ATOM 1663 N N . GLY A 1 233 ? 5.807 -16.031 -5.284 1.00 96.75 233 GLY A N 1
ATOM 1664 C CA . GLY A 1 233 ? 4.562 -15.281 -5.498 1.00 96.75 233 GLY A CA 1
ATOM 1665 C C . GLY A 1 233 ? 4.802 -14.037 -6.341 1.00 96.75 233 GLY A C 1
ATOM 1666 O O . GLY A 1 233 ? 5.936 -13.749 -6.678 1.00 96.75 233 GLY A O 1
ATOM 1667 N N . ASP A 1 234 ? 3.737 -13.333 -6.717 1.00 97.38 234 ASP A N 1
ATOM 1668 C CA . ASP A 1 234 ? 3.872 -12.060 -7.433 1.00 97.38 234 ASP A CA 1
ATOM 1669 C C . ASP A 1 234 ? 3.884 -10.919 -6.401 1.00 97.38 234 ASP A C 1
ATOM 1671 O O . ASP A 1 234 ? 2.830 -10.468 -5.934 1.00 97.38 234 ASP A O 1
ATOM 1675 N N . ASP A 1 235 ? 5.077 -10.476 -6.004 1.00 97.50 235 ASP A N 1
ATOM 1676 C CA . ASP A 1 235 ? 5.264 -9.572 -4.873 1.00 97.50 235 ASP A CA 1
ATOM 1677 C C . ASP A 1 235 ? 5.359 -8.094 -5.278 1.00 97.50 235 ASP A C 1
ATOM 1679 O O . ASP A 1 235 ? 5.773 -7.718 -6.374 1.00 97.50 235 ASP A O 1
ATOM 1683 N N . VAL A 1 236 ? 5.010 -7.199 -4.351 1.00 97.06 236 VAL A N 1
ATOM 1684 C CA . VAL A 1 236 ? 5.174 -5.748 -4.511 1.00 97.06 236 VAL A CA 1
ATOM 1685 C C . VAL A 1 236 ? 5.983 -5.184 -3.352 1.00 97.06 236 VAL A C 1
ATOM 1687 O O . VAL A 1 236 ? 5.533 -5.172 -2.205 1.00 97.06 236 VAL A O 1
ATOM 1690 N N . VAL A 1 237 ? 7.155 -4.626 -3.650 1.00 96.94 237 VAL A N 1
ATOM 1691 C CA . VAL A 1 237 ? 8.031 -3.992 -2.660 1.00 96.94 237 VAL A CA 1
ATOM 1692 C C . VAL A 1 237 ? 8.106 -2.487 -2.893 1.00 96.94 237 VAL A C 1
ATOM 1694 O O . VAL A 1 237 ? 8.630 -2.017 -3.896 1.00 96.94 237 VAL A O 1
ATOM 1697 N N . GLY A 1 238 ? 7.626 -1.702 -1.931 1.00 94.75 238 GLY A N 1
ATOM 1698 C CA . GLY A 1 238 ? 7.733 -0.245 -1.917 1.00 94.75 238 GLY A CA 1
ATOM 1699 C C . GLY A 1 238 ? 8.900 0.254 -1.069 1.00 94.75 238 GLY A C 1
ATOM 1700 O O . GLY A 1 238 ? 8.928 0.030 0.143 1.00 94.75 238 GLY A O 1
ATOM 1701 N N . LEU A 1 239 ? 9.836 1.001 -1.659 1.00 92.12 239 LEU A N 1
ATOM 1702 C CA . LEU A 1 239 ? 10.965 1.612 -0.953 1.00 92.12 239 LEU A CA 1
ATOM 1703 C C . LEU A 1 239 ? 11.003 3.125 -1.135 1.00 92.12 239 LEU A C 1
ATOM 1705 O O . LEU A 1 239 ? 10.890 3.653 -2.242 1.00 92.12 239 LEU A O 1
ATOM 1709 N N . ARG A 1 240 ? 11.297 3.830 -0.041 1.00 87.94 240 ARG A N 1
ATOM 1710 C CA . ARG A 1 240 ? 11.727 5.226 -0.094 1.00 87.94 240 ARG A CA 1
ATOM 1711 C C . ARG A 1 240 ? 13.230 5.339 0.139 1.00 87.94 240 ARG A C 1
ATOM 1713 O O . ARG A 1 240 ? 13.714 5.095 1.242 1.00 87.94 240 ARG A O 1
ATOM 1720 N N . VAL A 1 241 ? 13.963 5.765 -0.885 1.00 84.50 241 VAL A N 1
ATOM 1721 C CA . VAL A 1 241 ? 15.421 5.924 -0.852 1.00 84.50 241 VAL A CA 1
ATOM 1722 C C . VAL A 1 241 ? 15.781 7.404 -0.925 1.00 84.50 241 VAL A C 1
ATOM 1724 O O . VAL A 1 241 ? 15.701 8.018 -1.984 1.00 84.50 241 VAL A O 1
ATOM 1727 N N . ASP A 1 242 ? 16.237 7.980 0.184 1.00 81.44 242 ASP A N 1
ATOM 1728 C CA . ASP A 1 242 ? 16.825 9.323 0.200 1.00 81.44 242 ASP A CA 1
ATOM 1729 C C . ASP A 1 242 ? 18.362 9.180 0.145 1.00 81.44 242 ASP A C 1
ATOM 1731 O O . ASP A 1 242 ? 18.981 8.914 1.186 1.00 81.44 242 ASP A O 1
ATOM 1735 N N . PRO A 1 243 ? 19.015 9.308 -1.029 1.00 68.12 243 PRO A N 1
ATOM 1736 C CA . PRO A 1 243 ? 20.465 9.197 -1.125 1.00 68.12 243 PRO A CA 1
ATOM 1737 C C . PRO A 1 243 ? 21.147 10.403 -0.462 1.00 68.12 243 PRO A C 1
ATOM 1739 O O . PRO A 1 243 ? 21.430 11.428 -1.073 1.00 68.12 243 PRO A O 1
ATOM 1742 N N . GLY A 1 244 ? 21.407 10.296 0.839 1.00 62.22 244 GLY A N 1
ATOM 1743 C CA . GLY A 1 244 ? 22.306 11.203 1.547 1.00 62.22 244 GLY A CA 1
ATOM 1744 C C . GLY A 1 244 ? 23.780 10.881 1.254 1.00 62.22 244 GLY A C 1
ATOM 1745 O O . GLY A 1 244 ? 24.090 9.764 0.842 1.00 62.22 244 GLY A O 1
ATOM 1746 N N . PRO A 1 245 ? 24.725 11.793 1.563 1.00 50.38 245 PRO A N 1
ATOM 1747 C CA . PRO A 1 245 ? 26.165 11.656 1.269 1.00 50.38 245 PRO A CA 1
ATOM 1748 C C . PRO A 1 245 ? 26.880 10.474 1.960 1.00 50.38 245 PRO A C 1
ATOM 1750 O O . PRO A 1 245 ? 28.099 10.349 1.881 1.00 50.38 245 PRO A O 1
ATOM 1753 N N . THR A 1 246 ? 26.149 9.620 2.675 1.00 49.06 246 THR A N 1
ATOM 1754 C CA . THR A 1 246 ? 26.664 8.466 3.421 1.00 49.06 246 THR A CA 1
ATOM 1755 C C . THR A 1 246 ? 25.952 7.150 3.096 1.00 49.06 246 THR A C 1
ATOM 1757 O O . THR A 1 246 ? 26.253 6.147 3.746 1.00 49.06 246 THR A O 1
ATOM 1760 N N . ALA A 1 247 ? 25.013 7.120 2.145 1.00 48.59 247 ALA A N 1
ATOM 1761 C CA . ALA A 1 247 ? 24.121 5.986 1.923 1.00 48.59 247 ALA A CA 1
ATOM 1762 C C . ALA A 1 247 ? 24.593 5.081 0.775 1.00 48.59 247 ALA A C 1
ATOM 1764 O O . ALA A 1 247 ? 24.837 5.578 -0.304 1.00 48.59 247 ALA A O 1
ATOM 1765 N N . LEU A 1 248 ? 24.651 3.759 0.993 1.00 51.34 248 LEU A N 1
ATOM 1766 C CA . LEU A 1 248 ? 24.789 2.719 -0.046 1.00 51.34 248 LEU A CA 1
ATOM 1767 C C . LEU A 1 248 ? 26.198 2.512 -0.645 1.00 51.34 248 LEU A C 1
ATOM 1769 O O . LEU A 1 248 ? 26.417 2.685 -1.841 1.00 51.34 248 LEU A O 1
ATOM 1773 N N . VAL A 1 249 ? 27.152 2.037 0.166 1.00 44.38 249 VAL A N 1
ATOM 1774 C CA . VAL A 1 249 ? 28.349 1.350 -0.364 1.00 44.38 249 VAL A CA 1
ATOM 1775 C C . VAL A 1 249 ? 28.147 -0.167 -0.234 1.00 44.38 249 VAL A C 1
ATOM 1777 O O . VAL A 1 249 ? 28.099 -0.665 0.896 1.00 44.38 249 VAL A O 1
ATOM 1780 N N . PRO A 1 250 ? 28.061 -0.927 -1.342 1.00 42.03 250 PRO A N 1
ATOM 1781 C CA . PRO A 1 250 ? 28.000 -2.384 -1.288 1.00 42.03 250 PRO A CA 1
ATOM 1782 C C . PRO A 1 250 ? 29.266 -2.970 -0.641 1.00 42.03 250 PRO A C 1
ATOM 1784 O O . PRO A 1 250 ? 30.387 -2.649 -1.036 1.00 42.03 250 PRO A O 1
ATOM 1787 N N . GLY A 1 251 ? 29.101 -3.851 0.351 1.00 42.78 251 GLY A N 1
ATOM 1788 C CA . GLY A 1 251 ? 30.192 -4.680 0.887 1.00 42.78 251 GLY A CA 1
ATOM 1789 C C . GLY A 1 251 ? 30.918 -4.173 2.139 1.00 42.78 251 GLY A C 1
ATOM 1790 O O . GLY A 1 251 ? 31.802 -4.874 2.641 1.00 42.78 251 GLY A O 1
ATOM 1791 N N . SER A 1 252 ? 30.556 -3.024 2.718 1.00 40.16 252 SER A N 1
ATOM 1792 C CA . SER A 1 252 ? 31.046 -2.679 4.060 1.00 40.16 252 SER A CA 1
ATOM 1793 C C . SER A 1 252 ? 30.241 -3.432 5.120 1.00 40.16 252 SER A C 1
ATOM 1795 O O . SER A 1 252 ? 29.102 -3.070 5.409 1.00 40.16 252 SER A O 1
ATOM 1797 N N . ARG A 1 253 ? 30.836 -4.471 5.723 1.00 45.41 253 ARG A N 1
ATOM 1798 C CA . ARG A 1 253 ? 30.321 -5.041 6.978 1.00 45.41 253 ARG A CA 1
ATOM 1799 C C . ARG A 1 253 ? 30.167 -3.916 8.014 1.00 45.41 253 ARG A C 1
ATOM 1801 O O . ARG A 1 253 ? 31.052 -3.057 8.081 1.00 45.41 253 ARG A O 1
ATOM 1808 N N . PRO A 1 254 ? 29.093 -3.912 8.821 1.00 42.31 254 P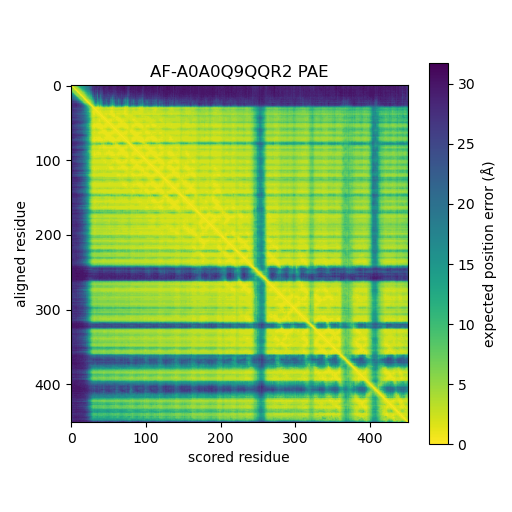RO A N 1
ATOM 1809 C CA . PRO A 1 254 ? 28.880 -2.888 9.831 1.00 42.31 254 PRO A CA 1
ATOM 1810 C C . PRO A 1 254 ? 29.854 -3.095 10.999 1.00 42.31 254 PRO A C 1
ATOM 1812 O O . PRO A 1 254 ? 29.519 -3.697 12.015 1.00 42.31 254 PRO A O 1
ATOM 1815 N N . ASP A 1 255 ? 31.081 -2.592 10.858 1.00 42.41 255 ASP A N 1
ATOM 1816 C CA . ASP A 1 255 ? 31.998 -2.409 11.981 1.00 42.41 255 ASP A CA 1
ATOM 1817 C C . ASP A 1 255 ? 31.597 -1.129 12.731 1.00 42.41 255 ASP A C 1
ATOM 1819 O O . ASP A 1 255 ? 31.977 -0.013 12.379 1.00 42.41 255 ASP A O 1
ATOM 1823 N N . GLY A 1 256 ? 30.762 -1.310 13.754 1.00 42.94 256 GLY A N 1
ATOM 1824 C CA . GLY A 1 256 ? 30.832 -0.596 15.032 1.00 42.94 256 GLY A CA 1
ATOM 1825 C C . GLY A 1 256 ? 30.600 0.919 15.120 1.00 42.94 256 GLY A C 1
ATOM 1826 O O . GLY A 1 256 ? 30.539 1.394 16.252 1.00 42.94 256 GLY A O 1
ATOM 1827 N N . ASP A 1 257 ? 30.438 1.683 14.033 1.00 35.97 257 ASP A N 1
ATOM 1828 C CA . ASP A 1 257 ? 30.334 3.151 14.117 1.00 35.97 257 ASP A CA 1
ATOM 1829 C C . ASP A 1 257 ? 29.059 3.758 13.505 1.00 35.97 257 ASP A C 1
ATOM 1831 O O . ASP A 1 257 ? 28.669 3.515 12.364 1.00 35.97 257 ASP A O 1
ATOM 1835 N N . ARG A 1 258 ? 28.415 4.598 14.322 1.00 40.81 258 ARG A N 1
ATOM 1836 C CA . ARG A 1 258 ? 26.965 4.848 14.406 1.00 40.81 258 ARG A CA 1
ATOM 1837 C C . ARG A 1 258 ? 26.284 5.667 13.306 1.00 40.81 258 ARG A C 1
ATOM 1839 O O . ARG A 1 258 ? 25.121 5.994 13.487 1.00 40.81 258 ARG A O 1
ATOM 1846 N N . HIS A 1 259 ? 26.910 5.971 12.176 1.00 43.16 259 HIS A N 1
ATOM 1847 C CA . HIS A 1 259 ? 26.221 6.679 11.084 1.00 43.16 259 HIS A CA 1
ATOM 1848 C C . HIS A 1 259 ? 26.832 6.312 9.730 1.00 43.16 259 HIS A C 1
ATOM 1850 O O . HIS A 1 259 ? 27.678 7.042 9.218 1.00 43.16 259 HIS A O 1
ATOM 1856 N N . ARG A 1 260 ? 26.448 5.166 9.157 1.00 42.47 260 ARG A N 1
ATOM 1857 C CA . ARG A 1 260 ? 26.862 4.734 7.810 1.00 42.47 260 ARG A CA 1
ATOM 1858 C C . ARG A 1 260 ? 25.689 4.028 7.133 1.00 42.47 260 ARG A C 1
ATOM 1860 O O . ARG A 1 260 ? 24.933 3.358 7.822 1.00 42.47 260 ARG A O 1
ATOM 1867 N N . GLY A 1 261 ? 25.528 4.296 5.839 1.00 46.28 261 GLY A N 1
ATOM 1868 C CA . GLY A 1 261 ? 24.337 4.130 5.009 1.00 46.28 261 GLY A CA 1
ATOM 1869 C C . GLY A 1 261 ? 23.371 3.007 5.336 1.00 46.28 261 GLY A C 1
ATOM 1870 O O . GLY A 1 261 ? 23.792 1.900 5.649 1.00 46.28 261 GLY A O 1
ATOM 1871 N N . ALA A 1 262 ? 22.077 3.299 5.179 1.00 55.53 262 ALA A N 1
ATOM 1872 C CA . ALA A 1 262 ? 21.038 2.285 5.097 1.00 55.53 262 ALA A CA 1
ATOM 1873 C C . ALA A 1 262 ? 21.437 1.289 4.002 1.00 55.53 262 ALA A C 1
ATOM 1875 O O . ALA A 1 262 ? 21.325 1.600 2.825 1.00 55.53 262 ALA A O 1
ATOM 1876 N N . GLY A 1 263 ? 22.005 0.145 4.382 1.00 74.62 263 GLY A N 1
ATOM 1877 C CA . GLY A 1 263 ? 22.150 -0.972 3.463 1.00 74.62 263 GLY A CA 1
ATOM 1878 C C . GLY A 1 263 ? 20.746 -1.412 3.088 1.00 74.62 263 GLY A C 1
ATOM 1879 O O . GLY A 1 263 ? 19.909 -1.563 3.978 1.00 74.62 263 GLY A O 1
ATOM 1880 N N . VAL A 1 264 ? 20.488 -1.540 1.795 1.00 87.56 264 VAL A N 1
ATOM 1881 C CA . VAL A 1 264 ? 19.270 -2.163 1.296 1.00 87.56 264 VAL A CA 1
ATOM 1882 C C . VAL A 1 264 ? 19.684 -3.502 0.711 1.00 87.56 264 VAL A C 1
ATOM 1884 O O . VAL A 1 264 ? 20.564 -3.557 -0.149 1.00 87.56 264 VAL A O 1
ATOM 1887 N N . VAL A 1 265 ? 19.098 -4.567 1.237 1.00 90.25 265 VAL A N 1
ATOM 1888 C CA . VAL A 1 265 ? 19.179 -5.919 0.689 1.00 90.25 265 VAL A CA 1
ATOM 1889 C C . VAL A 1 265 ? 17.770 -6.271 0.242 1.00 90.25 265 VAL A C 1
ATOM 1891 O O . VAL A 1 265 ? 16.857 -6.243 1.064 1.00 90.25 265 VAL A O 1
ATOM 1894 N N . LEU A 1 266 ? 17.603 -6.540 -1.048 1.00 95.06 266 LEU A N 1
ATOM 1895 C CA . LEU A 1 266 ? 16.331 -6.888 -1.661 1.00 95.06 266 LEU A CA 1
ATOM 1896 C C . LEU A 1 266 ? 16.521 -8.162 -2.484 1.00 95.06 266 LEU A C 1
ATOM 1898 O O . LEU A 1 266 ? 17.431 -8.224 -3.310 1.00 95.06 266 LEU A O 1
ATOM 1902 N N . ASP A 1 267 ? 15.679 -9.147 -2.213 1.00 96.44 267 ASP A N 1
ATOM 1903 C CA . ASP A 1 267 ? 15.576 -10.415 -2.929 1.00 96.44 267 ASP A CA 1
ATOM 1904 C C . ASP A 1 267 ? 14.087 -10.751 -3.008 1.00 96.44 267 ASP A C 1
ATOM 1906 O O . ASP A 1 267 ? 13.479 -11.083 -1.989 1.00 96.44 267 ASP A O 1
ATOM 1910 N N . THR A 1 268 ? 13.466 -10.556 -4.166 1.00 97.00 268 THR A N 1
ATOM 1911 C CA . THR A 1 268 ? 12.028 -10.824 -4.302 1.00 97.00 268 THR A CA 1
ATOM 1912 C C . THR A 1 268 ? 11.738 -12.297 -4.599 1.00 97.00 268 THR A C 1
ATOM 1914 O O . THR A 1 268 ? 10.711 -12.824 -4.193 1.00 97.00 268 THR A O 1
ATOM 1917 N N . GLY A 1 269 ? 12.749 -13.034 -5.064 1.00 95.94 269 GLY A N 1
ATOM 1918 C CA . GLY A 1 269 ? 12.704 -14.482 -5.193 1.00 95.94 269 GLY A CA 1
ATOM 1919 C C . GLY A 1 269 ? 12.177 -14.935 -6.551 1.00 95.94 269 GLY A C 1
ATOM 1920 O O . GLY A 1 269 ? 12.909 -14.834 -7.533 1.00 95.94 269 GLY A O 1
ATOM 1921 N N . THR A 1 270 ? 11.008 -15.575 -6.598 1.00 96.25 270 THR A N 1
ATOM 1922 C CA . THR A 1 270 ? 10.421 -16.097 -7.839 1.00 96.25 270 THR A CA 1
ATOM 1923 C C . THR A 1 270 ? 8.973 -15.674 -7.994 1.00 96.25 270 THR A C 1
ATOM 1925 O O . THR A 1 270 ? 8.179 -15.841 -7.074 1.00 96.25 270 THR A O 1
ATOM 1928 N N . GLY A 1 271 ? 8.612 -15.302 -9.216 1.00 96.25 271 GLY A N 1
ATOM 1929 C CA . GLY A 1 271 ? 7.285 -14.820 -9.561 1.00 96.25 271 GLY A CA 1
ATOM 1930 C C . GLY A 1 271 ? 7.420 -13.718 -10.592 1.00 96.25 271 GLY A C 1
ATOM 1931 O O . GLY A 1 271 ? 8.423 -13.679 -11.305 1.00 96.25 271 GLY A O 1
ATOM 1932 N N . ARG A 1 272 ? 6.403 -12.869 -10.706 1.00 96.75 272 ARG A N 1
ATOM 1933 C CA . ARG A 1 272 ? 6.529 -11.575 -11.371 1.00 96.75 272 ARG A CA 1
ATOM 1934 C C . ARG A 1 272 ? 6.459 -10.481 -10.316 1.00 96.75 272 ARG A C 1
ATOM 1936 O O . ARG A 1 272 ? 5.371 -10.049 -9.930 1.00 96.75 272 ARG A O 1
ATOM 1943 N N . ASP A 1 273 ? 7.625 -10.026 -9.895 1.00 97.69 273 ASP A N 1
ATOM 1944 C CA . ASP A 1 273 ? 7.790 -9.119 -8.777 1.00 97.69 273 ASP A CA 1
ATOM 1945 C C . ASP A 1 273 ? 7.957 -7.675 -9.228 1.00 97.69 273 ASP A C 1
ATOM 1947 O O . ASP A 1 273 ? 8.556 -7.349 -10.257 1.00 97.69 273 ASP A O 1
ATOM 1951 N N . ARG A 1 274 ? 7.446 -6.769 -8.398 1.00 97.44 274 ARG A N 1
ATOM 1952 C CA . ARG A 1 274 ? 7.445 -5.336 -8.659 1.00 97.44 274 ARG A CA 1
ATOM 1953 C C . ARG A 1 274 ? 8.150 -4.554 -7.579 1.00 97.44 274 ARG A C 1
ATOM 1955 O O . ARG A 1 274 ? 7.775 -4.584 -6.407 1.00 97.44 274 ARG A O 1
ATOM 1962 N N . LEU A 1 275 ? 9.074 -3.704 -8.005 1.00 96.75 275 LEU A N 1
ATOM 1963 C CA . LEU A 1 275 ? 9.722 -2.728 -7.144 1.00 96.75 275 LEU A CA 1
ATOM 1964 C C . LEU A 1 275 ? 9.175 -1.315 -7.397 1.00 96.75 275 LEU A C 1
ATOM 1966 O O . LEU A 1 275 ? 9.337 -0.742 -8.474 1.00 96.75 275 LEU A O 1
ATOM 1970 N N . GLU A 1 276 ? 8.566 -0.711 -6.376 1.00 95.06 276 GLU A N 1
ATOM 1971 C CA . GLU A 1 276 ? 8.156 0.695 -6.369 1.00 95.06 276 GLU A CA 1
ATOM 1972 C C . GLU A 1 276 ? 9.178 1.549 -5.597 1.00 95.06 276 GLU A C 1
ATOM 1974 O O . GLU A 1 276 ? 9.308 1.452 -4.377 1.00 95.06 276 GLU A O 1
ATOM 1979 N N . LEU A 1 277 ? 9.891 2.441 -6.287 1.00 92.75 277 LEU A N 1
ATOM 1980 C CA . LEU A 1 277 ? 10.913 3.314 -5.707 1.00 92.75 277 LEU A CA 1
ATOM 1981 C C . LEU A 1 277 ? 10.475 4.775 -5.686 1.00 92.75 277 LEU A C 1
ATOM 1983 O O . LEU A 1 277 ? 10.319 5.415 -6.725 1.00 92.75 277 LEU A O 1
ATOM 1987 N N . GLY A 1 278 ? 10.392 5.356 -4.493 1.00 89.12 278 GLY A N 1
ATOM 1988 C CA . GLY A 1 278 ? 10.397 6.803 -4.297 1.00 89.12 278 GLY A CA 1
ATOM 1989 C C . GLY A 1 278 ? 11.793 7.284 -3.916 1.00 89.12 278 GLY A C 1
ATOM 1990 O O . GLY A 1 278 ? 12.397 6.741 -2.994 1.00 89.12 278 GLY A O 1
ATOM 1991 N N . THR A 1 279 ? 12.319 8.323 -4.563 1.00 87.88 279 THR A N 1
ATOM 1992 C CA . THR A 1 279 ? 13.642 8.860 -4.209 1.00 87.88 279 THR A CA 1
ATOM 1993 C C . THR A 1 279 ? 13.713 10.378 -4.262 1.00 87.88 279 THR A C 1
ATOM 1995 O O . THR A 1 279 ? 12.829 11.022 -4.820 1.00 87.88 279 THR A O 1
ATOM 1998 N N . SER A 1 280 ? 14.761 10.950 -3.662 1.00 86.06 280 SER A N 1
ATOM 1999 C CA . SER A 1 280 ? 15.160 12.347 -3.849 1.00 86.06 280 SER A CA 1
ATOM 2000 C C . SER A 1 280 ? 16.304 12.540 -4.855 1.00 86.06 280 SER A C 1
ATOM 2002 O O . SER A 1 280 ? 16.686 13.685 -5.079 1.00 86.06 280 SER A O 1
ATOM 2004 N N . ALA A 1 281 ? 16.844 11.456 -5.430 1.00 87.19 281 ALA A N 1
ATOM 2005 C CA . ALA A 1 281 ? 17.971 11.495 -6.363 1.00 87.19 281 ALA A CA 1
ATOM 2006 C C . ALA A 1 281 ? 17.700 12.399 -7.576 1.00 87.19 281 ALA A C 1
ATOM 2008 O O . ALA A 1 281 ? 16.612 12.352 -8.160 1.00 87.19 281 ALA A O 1
ATOM 2009 N N . SER A 1 282 ? 18.703 13.159 -8.028 1.00 89.62 282 SER A N 1
ATOM 2010 C CA . SER A 1 282 ? 18.609 13.886 -9.304 1.00 89.62 282 SER A CA 1
ATOM 2011 C C . SER A 1 282 ? 18.753 12.991 -10.538 1.00 89.62 282 SER A C 1
ATOM 2013 O O . SER A 1 282 ? 18.260 13.356 -11.604 1.00 89.62 282 SER A O 1
ATOM 2015 N N . LEU A 1 283 ? 19.375 11.817 -10.421 1.00 92.94 283 LEU A N 1
ATOM 2016 C CA . LEU A 1 283 ? 19.409 10.810 -11.480 1.00 92.94 283 LEU A CA 1
ATOM 2017 C C . LEU A 1 283 ? 19.241 9.403 -10.900 1.00 92.94 283 LEU A C 1
ATOM 2019 O O . LEU A 1 283 ? 19.963 9.027 -9.976 1.00 92.94 283 LEU A O 1
ATOM 2023 N N . VAL A 1 284 ? 18.336 8.629 -11.494 1.00 95.31 284 VAL A N 1
ATOM 2024 C CA . VAL A 1 284 ? 18.163 7.194 -11.240 1.00 95.31 284 VAL A CA 1
ATOM 2025 C C . VAL A 1 284 ? 18.391 6.433 -12.538 1.00 95.31 284 VAL A C 1
ATOM 2027 O O . VAL A 1 284 ? 17.814 6.797 -13.563 1.00 95.31 284 VAL A O 1
ATOM 2030 N N . ARG A 1 285 ? 19.213 5.385 -12.488 1.00 97.81 285 ARG A N 1
ATOM 2031 C CA . ARG A 1 285 ? 19.334 4.391 -13.559 1.00 97.81 285 ARG A CA 1
ATOM 2032 C C . ARG A 1 285 ? 18.914 3.034 -13.027 1.00 97.81 285 ARG A C 1
ATOM 2034 O O . ARG A 1 285 ? 19.544 2.578 -12.083 1.00 97.81 285 ARG A O 1
ATOM 2041 N N . GLY A 1 286 ? 17.874 2.433 -13.585 1.00 97.69 286 GLY A N 1
ATOM 2042 C CA . GLY A 1 286 ? 17.491 1.050 -13.308 1.00 97.69 286 GLY A CA 1
ATOM 2043 C C . GLY A 1 286 ? 17.802 0.177 -14.514 1.00 97.69 286 GLY A C 1
ATOM 2044 O O . GLY A 1 286 ? 17.509 0.576 -15.636 1.00 97.69 286 GLY A O 1
ATOM 2045 N N . ASP A 1 287 ? 18.416 -0.973 -14.283 1.00 97.94 287 ASP A N 1
ATOM 2046 C CA . ASP A 1 287 ? 18.790 -1.937 -15.314 1.00 97.94 287 ASP A CA 1
ATOM 2047 C C . ASP A 1 287 ? 18.454 -3.339 -14.789 1.00 97.94 287 ASP A C 1
ATOM 2049 O O . ASP A 1 287 ? 19.109 -3.825 -13.857 1.00 97.94 287 ASP A O 1
ATOM 2053 N N . LEU A 1 288 ? 17.389 -3.934 -15.340 1.00 97.00 288 LEU A N 1
ATOM 2054 C CA . LEU A 1 288 ? 16.892 -5.252 -14.935 1.00 97.00 288 LEU A CA 1
ATOM 2055 C C . LEU A 1 288 ? 17.800 -6.384 -15.440 1.00 97.00 288 LEU A C 1
ATOM 2057 O O . LEU A 1 288 ? 18.004 -7.357 -14.728 1.00 97.00 288 LEU A O 1
ATOM 2061 N N . VAL A 1 289 ? 18.497 -6.207 -16.571 1.00 96.56 289 VAL A N 1
ATOM 2062 C CA . VAL A 1 289 ? 19.491 -7.180 -17.081 1.00 96.56 289 VAL A CA 1
ATOM 2063 C C . VAL A 1 289 ? 20.623 -7.425 -16.077 1.00 96.56 289 VAL A C 1
ATOM 2065 O O . VAL A 1 289 ? 21.207 -8.511 -16.012 1.00 96.56 289 VAL A O 1
ATOM 2068 N N . THR A 1 290 ? 20.992 -6.394 -15.316 1.00 96.44 290 THR A N 1
ATOM 2069 C CA . THR A 1 290 ? 22.083 -6.454 -14.337 1.00 96.44 290 THR A CA 1
ATOM 2070 C C . THR A 1 290 ? 21.625 -6.469 -12.880 1.00 96.44 290 THR A C 1
ATOM 2072 O O . THR A 1 290 ? 22.497 -6.463 -12.005 1.00 96.44 290 THR A O 1
ATOM 2075 N N . ASP A 1 291 ? 20.314 -6.497 -12.610 1.00 95.88 291 ASP A N 1
ATOM 2076 C CA . ASP A 1 291 ? 19.698 -6.387 -11.277 1.00 95.88 291 ASP A CA 1
ATOM 2077 C C . ASP A 1 291 ? 20.175 -5.157 -10.479 1.00 95.88 291 ASP A C 1
ATOM 2079 O O . ASP A 1 291 ? 20.421 -5.224 -9.263 1.00 95.88 291 ASP A O 1
ATOM 2083 N N . ARG A 1 292 ? 20.407 -4.020 -11.149 1.00 95.31 292 ARG A N 1
ATOM 2084 C CA . ARG A 1 292 ? 21.078 -2.861 -10.535 1.00 95.31 292 ARG A CA 1
ATOM 2085 C C . ARG A 1 292 ? 20.319 -1.566 -10.712 1.00 95.31 292 ARG A C 1
ATOM 2087 O O . ARG A 1 292 ? 19.940 -1.171 -11.808 1.00 95.31 292 ARG A O 1
ATOM 2094 N N . ILE A 1 293 ? 20.219 -0.834 -9.603 1.00 95.56 293 ILE A N 1
ATOM 2095 C CA . ILE A 1 293 ? 19.636 0.503 -9.569 1.00 95.56 293 ILE A CA 1
ATOM 2096 C C . ILE A 1 293 ? 20.642 1.479 -8.968 1.00 95.56 293 ILE A C 1
ATOM 2098 O O . ILE A 1 293 ? 21.059 1.357 -7.815 1.00 95.56 293 ILE A O 1
ATOM 2102 N N . GLU A 1 294 ? 21.058 2.454 -9.764 1.00 94.81 294 GLU A N 1
ATOM 2103 C CA . GLU A 1 294 ? 22.070 3.442 -9.421 1.00 94.81 294 GLU A CA 1
ATOM 2104 C C . GLU A 1 294 ? 21.437 4.807 -9.158 1.00 94.81 294 GLU A C 1
ATOM 2106 O O . GLU A 1 294 ? 20.643 5.319 -9.948 1.00 94.81 294 GLU A O 1
ATOM 2111 N N . PHE A 1 295 ? 21.848 5.433 -8.059 1.00 92.12 295 PHE A N 1
ATOM 2112 C CA . PHE A 1 295 ? 21.421 6.768 -7.658 1.00 92.12 295 PHE A CA 1
ATOM 2113 C C . PHE A 1 295 ? 22.595 7.723 -7.812 1.00 92.12 295 PHE A C 1
ATOM 2115 O O . PHE A 1 295 ? 23.694 7.451 -7.320 1.00 92.12 295 PHE A O 1
ATOM 2122 N N . SER A 1 296 ? 22.379 8.854 -8.474 1.00 91.31 296 SER A N 1
ATOM 2123 C CA . SER A 1 296 ? 23.401 9.879 -8.674 1.00 91.31 296 SER A CA 1
ATOM 2124 C C . SER A 1 296 ? 22.911 11.265 -8.260 1.00 91.31 296 SER A C 1
ATOM 2126 O O . SER A 1 296 ? 21.745 11.606 -8.453 1.00 91.31 296 SER A O 1
ATOM 2128 N N . GLU A 1 297 ? 23.836 12.072 -7.737 1.00 88.50 297 GLU A N 1
ATOM 2129 C CA . GLU A 1 297 ? 23.627 13.482 -7.406 1.00 88.50 297 GLU A CA 1
ATOM 2130 C C . GLU A 1 297 ? 24.704 14.352 -8.043 1.00 88.50 297 GLU A C 1
ATOM 2132 O O . GLU A 1 297 ? 25.893 14.067 -7.916 1.00 88.50 297 GLU A O 1
ATOM 2137 N N . GLU A 1 298 ? 24.294 15.396 -8.769 1.00 86.31 298 GLU A N 1
ATOM 2138 C CA . GLU A 1 298 ? 25.210 16.297 -9.495 1.00 86.31 298 GLU A CA 1
ATOM 2139 C C . GLU A 1 298 ? 26.214 15.544 -10.403 1.00 86.31 298 GLU A C 1
ATOM 2141 O O . GLU A 1 298 ? 27.329 15.997 -10.658 1.00 86.31 298 GLU A O 1
ATOM 2146 N N . GLY A 1 299 ? 25.807 14.373 -10.910 1.00 86.25 299 GLY A N 1
ATOM 2147 C CA . GLY A 1 299 ? 26.621 13.495 -11.755 1.00 86.25 299 GLY A CA 1
ATOM 2148 C C . GLY A 1 299 ? 27.570 12.551 -11.005 1.00 86.25 299 GLY A C 1
ATOM 2149 O O . GLY A 1 299 ? 28.259 11.766 -11.655 1.00 86.25 299 GLY A O 1
ATOM 2150 N N . ALA A 1 300 ? 27.614 12.589 -9.672 1.00 89.81 300 ALA A N 1
ATOM 2151 C CA . ALA A 1 300 ? 28.356 11.631 -8.860 1.00 89.81 300 ALA A CA 1
ATOM 2152 C C . ALA A 1 300 ? 27.452 10.469 -8.427 1.00 89.81 300 ALA A C 1
ATOM 2154 O O . ALA A 1 300 ? 26.357 10.701 -7.922 1.00 89.81 300 ALA A O 1
ATOM 2155 N N . LEU A 1 301 ? 27.928 9.228 -8.577 1.00 89.56 301 LEU A N 1
ATOM 2156 C CA . LEU A 1 301 ? 27.260 8.042 -8.037 1.00 89.56 301 LEU A CA 1
ATOM 2157 C C . LEU A 1 301 ? 27.239 8.133 -6.506 1.00 89.56 301 LEU A C 1
ATOM 2159 O O . LEU A 1 301 ? 28.296 8.147 -5.871 1.00 89.56 301 LEU A O 1
ATOM 2163 N N . VAL A 1 302 ? 26.043 8.199 -5.928 1.00 87.94 302 VAL A N 1
ATOM 2164 C CA . VAL A 1 302 ? 25.834 8.301 -4.478 1.00 87.94 302 VAL A CA 1
ATOM 2165 C C . VAL A 1 302 ? 25.317 7.013 -3.867 1.00 87.94 302 VAL A C 1
ATOM 2167 O O . VAL A 1 302 ? 25.461 6.856 -2.665 1.00 87.94 302 VAL A O 1
ATOM 2170 N N . GLY A 1 303 ? 24.772 6.087 -4.659 1.00 86.12 303 GLY A N 1
ATOM 2171 C CA . GLY A 1 303 ? 24.334 4.799 -4.141 1.00 86.12 303 GLY A CA 1
ATOM 2172 C C . GLY A 1 303 ? 24.018 3.770 -5.214 1.00 86.12 303 GLY A C 1
ATOM 2173 O O . GLY A 1 303 ? 23.749 4.118 -6.361 1.00 86.12 303 GLY A O 1
ATOM 2174 N N . VAL A 1 304 ? 24.044 2.500 -4.814 1.00 89.75 304 VAL A N 1
ATOM 2175 C CA . VAL A 1 304 ? 23.643 1.358 -5.643 1.00 89.75 304 VAL A CA 1
ATOM 2176 C C . VAL A 1 304 ? 22.754 0.437 -4.814 1.00 89.75 304 VAL A C 1
ATOM 2178 O O . VAL A 1 304 ? 23.117 0.077 -3.692 1.00 89.75 304 VAL A O 1
ATOM 2181 N N . LEU A 1 305 ? 21.622 0.051 -5.387 1.00 91.25 305 LEU A N 1
ATOM 2182 C CA . LEU A 1 305 ? 20.721 -0.986 -4.904 1.00 91.25 305 LEU A CA 1
ATOM 2183 C C . LEU A 1 305 ? 20.849 -2.205 -5.825 1.00 91.25 305 LEU A C 1
ATOM 2185 O O . LEU A 1 305 ? 20.792 -2.059 -7.044 1.00 91.25 305 LEU A O 1
ATOM 2189 N N . ALA A 1 306 ? 21.045 -3.384 -5.235 1.00 92.00 306 ALA A N 1
ATOM 2190 C CA . ALA A 1 306 ? 20.836 -4.649 -5.931 1.00 92.00 306 ALA A CA 1
ATOM 2191 C C . ALA A 1 306 ? 19.360 -5.029 -5.767 1.00 92.00 306 ALA A C 1
ATOM 2193 O O . ALA A 1 306 ? 18.867 -5.014 -4.637 1.00 92.00 306 ALA A O 1
ATOM 2194 N N . ALA A 1 307 ? 18.676 -5.301 -6.873 1.00 89.56 307 ALA A N 1
ATOM 2195 C CA . ALA A 1 307 ? 17.249 -5.604 -6.920 1.00 89.56 307 ALA A CA 1
ATOM 2196 C C . ALA A 1 307 ? 17.049 -6.987 -7.550 1.00 89.56 307 ALA A C 1
ATOM 2198 O O . ALA A 1 307 ? 16.548 -7.102 -8.658 1.00 89.56 307 ALA A O 1
ATOM 2199 N N . THR A 1 308 ? 17.544 -8.024 -6.874 1.00 94.38 308 THR A N 1
ATOM 2200 C CA . THR A 1 308 ? 17.519 -9.392 -7.400 1.00 94.38 308 THR A CA 1
ATOM 2201 C C . THR A 1 308 ? 16.093 -9.937 -7.430 1.00 94.38 308 THR A C 1
ATOM 2203 O O . THR A 1 308 ? 15.404 -9.856 -6.413 1.00 94.38 308 THR A O 1
ATOM 2206 N N . GLY A 1 309 ? 15.712 -10.523 -8.570 1.00 95.62 309 GLY A N 1
ATOM 2207 C CA . GLY A 1 309 ? 14.404 -11.153 -8.785 1.00 95.62 309 GLY A CA 1
ATOM 2208 C C . GLY A 1 309 ? 13.287 -10.179 -9.157 1.00 95.62 309 GLY A C 1
ATOM 2209 O O . GLY A 1 309 ? 12.135 -10.534 -9.004 1.00 95.62 309 GLY A O 1
ATOM 2210 N N . VAL A 1 310 ? 13.605 -8.942 -9.556 1.00 97.56 310 VAL A N 1
ATOM 2211 C CA . VAL A 1 310 ? 12.602 -7.924 -9.902 1.00 97.56 310 VAL A CA 1
ATOM 2212 C C . VAL A 1 310 ? 12.389 -7.885 -11.413 1.00 97.56 310 VAL A C 1
ATOM 2214 O O . VAL A 1 310 ? 13.318 -7.553 -12.144 1.00 97.56 310 VAL A O 1
ATOM 2217 N N . GLU A 1 311 ? 11.157 -8.111 -11.866 1.00 97.62 311 GLU A N 1
ATOM 2218 C CA . GLU A 1 311 ? 10.777 -8.059 -13.288 1.00 97.62 311 GLU A CA 1
ATOM 2219 C C . GLU A 1 311 ? 10.059 -6.755 -13.681 1.00 97.62 311 GLU A C 1
ATOM 2221 O O . GLU A 1 311 ? 10.110 -6.335 -14.837 1.00 97.62 311 GLU A O 1
ATOM 2226 N N . ASP A 1 312 ? 9.399 -6.085 -12.729 1.00 97.81 312 ASP A N 1
ATOM 2227 C CA . ASP A 1 312 ? 8.682 -4.826 -12.947 1.00 97.81 312 ASP A CA 1
ATOM 2228 C C . ASP A 1 312 ? 9.276 -3.694 -12.088 1.00 97.81 312 ASP A C 1
ATOM 2230 O O . ASP A 1 312 ? 9.496 -3.832 -10.879 1.00 97.81 312 ASP A O 1
ATOM 2234 N N . LEU A 1 313 ? 9.458 -2.506 -12.673 1.00 96.81 313 LEU A N 1
ATOM 2235 C CA . LEU A 1 313 ? 10.100 -1.384 -11.986 1.00 96.81 313 LEU A CA 1
ATOM 2236 C C . LEU A 1 313 ? 9.323 -0.080 -12.148 1.00 96.81 313 LEU A C 1
ATOM 2238 O O . LEU A 1 313 ? 9.167 0.463 -13.240 1.00 96.81 313 LEU A O 1
ATOM 2242 N N . THR A 1 314 ? 8.898 0.485 -11.017 1.00 95.25 314 THR A N 1
ATOM 2243 C CA . THR A 1 314 ? 8.264 1.805 -10.946 1.00 95.25 314 THR A CA 1
ATOM 2244 C C . THR A 1 314 ? 9.149 2.788 -10.187 1.00 95.25 314 THR A C 1
ATOM 2246 O O . THR A 1 314 ? 9.418 2.593 -9.006 1.00 95.25 314 THR A O 1
ATOM 2249 N N . VAL A 1 315 ? 9.566 3.893 -10.812 1.00 93.56 315 VAL A N 1
ATOM 2250 C CA . VAL A 1 315 ? 10.430 4.909 -10.182 1.00 93.56 315 VAL A CA 1
ATOM 2251 C C . VAL A 1 315 ? 9.793 6.295 -10.178 1.00 93.56 315 VAL A C 1
ATOM 2253 O O . VAL A 1 315 ? 9.429 6.862 -11.206 1.00 93.56 315 VAL A O 1
ATOM 2256 N N . SER A 1 316 ? 9.756 6.917 -9.005 1.00 90.00 316 SER A N 1
ATOM 2257 C CA . SER A 1 316 ? 9.346 8.303 -8.823 1.00 90.00 316 SER A CA 1
ATOM 2258 C C . SER A 1 316 ? 10.469 9.129 -8.210 1.00 90.00 316 SER A C 1
ATOM 2260 O O . SER A 1 316 ? 10.786 9.008 -7.025 1.00 90.00 316 SER A O 1
ATOM 2262 N N . ALA A 1 317 ? 11.026 10.027 -9.017 1.00 86.56 317 ALA A N 1
ATOM 2263 C CA . ALA A 1 317 ? 12.000 11.027 -8.596 1.00 86.56 317 ALA A CA 1
ATOM 2264 C C . ALA A 1 317 ? 11.294 12.380 -8.366 1.00 86.56 317 ALA A C 1
ATOM 2266 O O . ALA A 1 317 ? 10.222 12.631 -8.932 1.00 86.56 317 ALA A O 1
ATOM 2267 N N . PRO A 1 318 ? 11.846 13.278 -7.531 1.00 75.44 318 PRO A N 1
ATOM 2268 C CA . PRO A 1 318 ? 11.155 14.503 -7.170 1.00 75.44 318 PRO A CA 1
ATOM 2269 C C . PRO A 1 318 ? 11.070 15.444 -8.375 1.00 75.44 318 PRO A C 1
ATOM 2271 O O . PRO A 1 318 ? 11.943 15.474 -9.247 1.00 75.44 318 PRO A O 1
ATOM 2274 N N . VAL A 1 319 ? 10.004 16.241 -8.402 1.00 63.50 319 VAL A N 1
ATOM 2275 C CA . VAL A 1 319 ? 9.772 17.288 -9.411 1.00 63.50 319 VAL A CA 1
ATOM 2276 C C . VAL A 1 319 ? 9.799 18.696 -8.773 1.00 63.50 319 VAL A C 1
ATOM 2278 O O . VAL A 1 319 ? 9.846 19.688 -9.489 1.00 63.50 319 VAL A O 1
ATOM 2281 N N . ASP A 1 320 ? 9.851 18.772 -7.435 1.00 59.75 320 ASP A N 1
ATOM 2282 C CA . ASP A 1 320 ? 9.855 19.967 -6.563 1.00 59.75 320 ASP A CA 1
ATOM 2283 C C . ASP A 1 320 ? 11.236 20.118 -5.862 1.00 59.75 320 ASP A C 1
ATOM 2285 O O . ASP A 1 320 ? 11.874 19.110 -5.570 1.00 59.75 320 ASP A O 1
ATOM 2289 N N . ALA A 1 321 ? 11.791 21.278 -5.472 1.00 48.84 321 ALA A N 1
ATOM 2290 C CA . ALA A 1 321 ? 11.362 22.677 -5.502 1.00 48.84 321 ALA A CA 1
ATOM 2291 C C . ALA A 1 321 ? 12.597 23.616 -5.462 1.00 48.84 321 ALA A C 1
ATOM 2293 O O . ALA A 1 321 ? 13.527 23.423 -4.678 1.00 48.84 321 ALA A O 1
ATOM 2294 N N . GLY A 1 322 ? 12.576 24.696 -6.249 1.00 53.31 322 GLY A N 1
ATOM 2295 C CA . GLY A 1 322 ? 13.395 25.901 -6.019 1.00 53.31 322 GLY A CA 1
ATOM 2296 C C . GLY A 1 322 ? 14.841 25.897 -6.535 1.00 53.31 322 GLY A C 1
ATOM 2297 O O . GLY A 1 322 ? 15.441 26.968 -6.641 1.00 53.31 322 GLY A O 1
ATOM 2298 N N . ALA A 1 323 ? 15.386 24.747 -6.920 1.00 51.78 323 ALA A N 1
ATOM 2299 C CA . ALA A 1 323 ? 16.671 24.638 -7.606 1.00 51.78 323 ALA A CA 1
ATOM 2300 C C . ALA A 1 323 ? 16.453 24.036 -8.999 1.00 51.78 323 ALA A C 1
ATOM 2302 O O . ALA A 1 323 ? 15.512 23.282 -9.206 1.00 51.78 323 ALA A O 1
ATOM 2303 N N . GLN A 1 324 ? 17.309 24.365 -9.967 1.00 56.62 324 GLN A N 1
ATOM 2304 C CA . GLN A 1 324 ? 17.272 23.856 -11.349 1.00 56.62 324 GLN A CA 1
ATOM 2305 C C . GLN A 1 324 ? 17.542 22.335 -11.463 1.00 56.62 324 GLN A C 1
ATOM 2307 O O . GLN A 1 324 ? 18.151 21.891 -12.438 1.00 56.62 324 GLN A O 1
ATOM 2312 N N . VAL A 1 325 ? 17.152 21.536 -10.469 1.00 58.62 325 VAL A N 1
ATOM 2313 C CA . VAL A 1 325 ? 17.363 20.093 -10.432 1.00 58.62 325 VAL A CA 1
ATOM 2314 C C . VAL A 1 325 ? 16.471 19.466 -11.494 1.00 58.62 325 VAL A C 1
ATOM 2316 O O . VAL A 1 325 ? 15.247 19.460 -11.397 1.00 58.62 325 VAL A O 1
ATOM 2319 N N . ARG A 1 326 ? 17.108 18.989 -12.560 1.00 78.75 326 ARG A N 1
ATOM 2320 C CA . ARG A 1 326 ? 16.468 18.241 -13.636 1.00 78.75 326 ARG A CA 1
ATOM 2321 C C . ARG A 1 326 ? 16.509 16.777 -13.237 1.00 78.75 326 ARG A C 1
ATOM 2323 O O . ARG A 1 326 ? 17.481 16.105 -13.566 1.00 78.75 326 ARG A O 1
ATOM 2330 N N . SER A 1 327 ? 15.506 16.316 -12.493 1.00 88.75 327 SER A N 1
ATOM 2331 C CA . SER A 1 327 ? 15.411 14.892 -12.181 1.00 88.75 327 SER A CA 1
ATOM 2332 C C . SER A 1 327 ? 15.357 14.083 -13.478 1.00 88.75 327 SER A C 1
ATOM 2334 O O . SER A 1 327 ? 14.596 14.414 -14.395 1.00 88.75 327 SER A O 1
ATOM 2336 N N . ARG A 1 328 ? 16.195 13.053 -13.569 1.00 93.56 328 ARG A N 1
ATOM 2337 C CA . ARG A 1 328 ? 16.248 12.121 -14.694 1.00 93.56 328 ARG A CA 1
ATOM 2338 C C . ARG A 1 328 ? 16.049 10.696 -14.197 1.00 93.56 328 ARG A C 1
ATOM 2340 O O . ARG A 1 328 ? 16.646 10.307 -13.200 1.00 93.56 328 ARG A O 1
ATOM 2347 N N . VAL A 1 329 ? 15.237 9.929 -14.907 1.00 95.50 329 VAL A N 1
ATOM 2348 C CA . VAL A 1 329 ? 15.085 8.489 -14.692 1.00 95.50 329 VAL A CA 1
ATOM 2349 C C . VAL A 1 329 ? 15.367 7.791 -16.017 1.00 95.50 329 VAL A C 1
ATOM 2351 O O . VAL A 1 329 ? 14.833 8.201 -17.044 1.00 95.50 329 VAL A O 1
ATOM 2354 N N . GLU A 1 330 ? 16.239 6.791 -15.996 1.00 98.12 330 GLU A N 1
ATOM 2355 C CA . GLU A 1 330 ? 16.565 5.923 -17.131 1.00 98.12 330 GLU A CA 1
ATOM 2356 C C . GLU A 1 330 ? 16.298 4.480 -16.683 1.00 98.12 330 GLU A C 1
ATOM 2358 O O . GLU A 1 330 ? 16.950 4.034 -15.741 1.00 98.12 330 GLU A O 1
ATOM 2363 N N . LEU A 1 331 ? 15.336 3.779 -17.285 1.00 98.25 331 LEU A N 1
ATOM 2364 C CA . LEU A 1 331 ? 15.030 2.377 -16.970 1.00 98.25 331 LEU A CA 1
ATOM 2365 C C . LEU A 1 331 ? 15.285 1.498 -18.196 1.00 98.25 331 LEU A C 1
ATOM 2367 O O . LEU A 1 331 ? 14.945 1.899 -19.310 1.00 98.25 331 LEU A O 1
ATOM 2371 N N . VAL A 1 332 ? 15.872 0.328 -17.966 1.00 98.50 332 VAL A N 1
ATOM 2372 C CA . VAL A 1 332 ? 16.162 -0.698 -18.972 1.00 98.50 332 VAL A CA 1
ATOM 2373 C C . VAL A 1 332 ? 15.553 -2.014 -18.500 1.00 98.50 332 VAL A C 1
ATOM 2375 O O . VAL A 1 332 ? 15.888 -2.465 -17.400 1.00 98.50 332 VAL A O 1
ATOM 2378 N N . GLY A 1 333 ? 14.656 -2.569 -19.308 1.00 98.00 333 GLY A N 1
ATOM 2379 C CA . GLY A 1 333 ? 14.085 -3.901 -19.157 1.00 98.00 333 GLY A CA 1
ATOM 2380 C C . GLY A 1 333 ? 15.051 -5.000 -19.594 1.00 98.00 333 GLY A C 1
ATOM 2381 O O . GLY A 1 333 ? 16.191 -4.720 -19.981 1.00 98.00 333 GLY A O 1
ATOM 2382 N N . ASP A 1 334 ? 14.627 -6.246 -19.453 1.00 97.00 334 ASP A N 1
ATOM 2383 C CA . ASP A 1 334 ? 15.365 -7.441 -19.853 1.00 97.00 334 ASP A CA 1
ATOM 2384 C C . ASP A 1 334 ? 14.680 -8.154 -21.031 1.00 97.00 334 ASP A C 1
ATOM 2386 O O . ASP A 1 334 ? 13.891 -7.556 -21.744 1.00 97.00 334 ASP A O 1
ATOM 2390 N N . ASP A 1 335 ? 15.038 -9.408 -21.323 1.00 97.38 335 ASP A N 1
ATOM 2391 C CA . ASP A 1 335 ? 14.469 -10.122 -22.482 1.00 97.38 335 ASP A CA 1
ATOM 2392 C C . ASP A 1 335 ? 13.066 -10.722 -22.186 1.00 97.38 335 ASP A C 1
ATOM 2394 O O . ASP A 1 335 ? 12.611 -11.647 -22.871 1.00 97.38 335 ASP A O 1
ATOM 2398 N N . ALA A 1 336 ? 12.418 -10.291 -21.100 1.00 96.50 336 ALA A N 1
ATOM 2399 C CA . ALA A 1 336 ? 11.099 -10.737 -20.675 1.00 96.50 336 ALA A CA 1
ATOM 2400 C C . ALA A 1 336 ? 10.088 -9.586 -20.745 1.00 96.50 336 ALA A C 1
ATOM 2402 O O . ALA A 1 336 ? 10.448 -8.424 -20.785 1.00 96.50 336 ALA A O 1
ATOM 2403 N N . THR A 1 337 ? 8.794 -9.912 -20.683 1.00 97.38 337 THR A N 1
ATOM 2404 C CA . THR A 1 337 ? 7.745 -8.895 -20.522 1.00 97.38 337 THR A CA 1
ATOM 2405 C C . THR A 1 337 ? 7.945 -8.118 -19.221 1.00 97.38 337 THR A C 1
ATOM 2407 O O . THR A 1 337 ? 7.759 -8.676 -18.134 1.00 97.38 337 THR A O 1
ATOM 2410 N N . ASN A 1 338 ? 8.21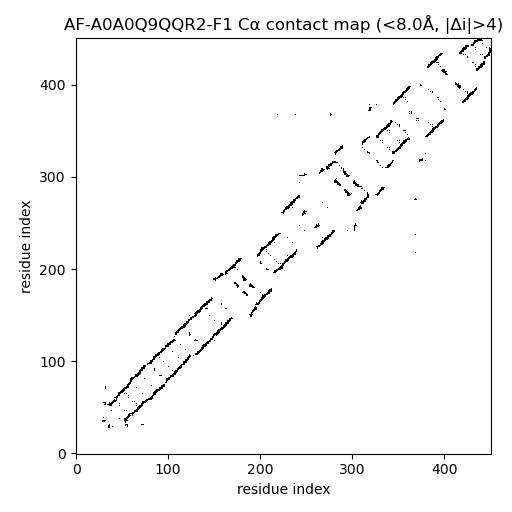5 -6.819 -19.331 1.00 97.50 338 ASN A N 1
ATOM 2411 C CA . ASN A 1 338 ? 8.379 -5.911 -18.206 1.00 97.50 338 ASN A CA 1
ATOM 2412 C C . ASN A 1 338 ? 7.237 -4.889 -18.109 1.00 97.50 338 ASN A C 1
ATOM 2414 O O . ASN A 1 338 ? 6.631 -4.460 -19.091 1.00 97.50 338 ASN A O 1
ATOM 2418 N N . GLU A 1 339 ? 6.969 -4.415 -16.892 1.00 97.19 339 GLU A N 1
ATOM 2419 C CA . GLU A 1 339 ? 6.232 -3.172 -16.657 1.00 97.19 339 GLU A CA 1
ATOM 2420 C C . GLU A 1 339 ? 7.184 -2.100 -16.107 1.00 97.19 339 GLU A C 1
ATOM 2422 O O . GLU A 1 339 ? 7.527 -2.089 -14.920 1.00 97.19 339 GLU A O 1
ATOM 2427 N N . LEU A 1 340 ? 7.596 -1.161 -16.965 1.00 96.94 340 LEU A N 1
ATOM 2428 C CA . LEU A 1 340 ? 8.500 -0.069 -16.595 1.00 96.94 340 LEU A CA 1
ATOM 2429 C C . LEU A 1 340 ? 7.733 1.245 -16.493 1.00 96.94 340 LEU A C 1
ATOM 2431 O O . LEU A 1 340 ? 7.226 1.777 -17.483 1.00 96.94 340 LEU A O 1
ATOM 2435 N N . LYS A 1 341 ? 7.676 1.821 -15.290 1.00 94.94 341 LYS A N 1
ATOM 2436 C CA . LYS A 1 341 ? 6.949 3.071 -15.031 1.00 94.94 341 LYS A CA 1
ATOM 2437 C C . LYS A 1 341 ? 7.843 4.115 -14.388 1.00 94.94 341 LYS A C 1
ATOM 2439 O O . LYS A 1 341 ? 8.560 3.840 -13.432 1.00 94.94 341 LYS A O 1
ATOM 2444 N N . ALA A 1 342 ? 7.793 5.355 -14.869 1.00 93.25 342 ALA A N 1
ATOM 2445 C CA . ALA A 1 342 ? 8.623 6.415 -14.307 1.00 93.25 342 ALA A CA 1
ATOM 2446 C C . ALA A 1 342 ? 7.978 7.803 -14.292 1.00 93.25 342 ALA A C 1
ATOM 2448 O O . ALA A 1 342 ? 7.245 8.206 -15.195 1.00 93.25 342 ALA A O 1
ATOM 2449 N N . SER A 1 343 ? 8.331 8.599 -13.280 1.00 88.88 343 SER A N 1
ATOM 2450 C CA . SER A 1 343 ? 8.043 10.034 -13.242 1.00 88.88 343 SER A CA 1
ATOM 2451 C C . SER A 1 343 ? 9.244 10.839 -12.769 1.00 88.88 343 SER A C 1
ATOM 2453 O O . SER A 1 343 ? 9.701 10.712 -11.634 1.00 88.88 343 SER A O 1
ATOM 2455 N N . ALA A 1 344 ? 9.705 11.722 -13.654 1.00 88.50 344 ALA A N 1
ATOM 2456 C CA . ALA A 1 344 ? 10.774 12.689 -13.439 1.00 88.50 344 ALA A CA 1
ATOM 2457 C C . ALA A 1 344 ? 10.630 13.858 -14.434 1.00 88.50 344 ALA A C 1
ATOM 2459 O O . ALA A 1 344 ? 9.661 13.921 -15.196 1.00 88.50 344 ALA A O 1
ATOM 2460 N N . CYS A 1 345 ? 11.586 14.792 -14.452 1.00 88.75 345 CYS A N 1
ATOM 2461 C CA . CYS A 1 345 ? 11.637 15.819 -15.497 1.00 88.75 345 CYS A CA 1
ATOM 2462 C C . CYS A 1 345 ? 12.084 15.296 -16.854 1.00 88.75 345 CYS A C 1
ATOM 2464 O O . CYS A 1 345 ? 11.662 15.815 -17.885 1.00 88.75 345 CYS A O 1
ATOM 2466 N N . HIS A 1 346 ? 12.934 14.287 -16.874 1.00 91.69 346 HIS A N 1
ATOM 2467 C CA . HIS A 1 346 ? 13.295 13.616 -18.103 1.00 91.69 346 HIS A CA 1
ATOM 2468 C C . HIS A 1 346 ? 13.304 12.117 -17.857 1.00 91.69 346 HIS A C 1
ATOM 2470 O O . HIS A 1 346 ? 13.927 11.649 -16.905 1.00 91.69 346 HIS A O 1
ATOM 2476 N N . VAL A 1 347 ? 12.562 11.391 -18.678 1.00 94.25 347 VAL A N 1
ATOM 2477 C CA . VAL A 1 347 ? 12.376 9.952 -18.530 1.00 94.25 347 VAL A CA 1
ATOM 2478 C C . VAL A 1 347 ? 12.852 9.270 -19.801 1.00 94.25 347 VAL A C 1
ATOM 2480 O O . VAL A 1 347 ? 12.496 9.704 -20.893 1.00 94.25 347 VAL A O 1
ATOM 2483 N N . VAL A 1 348 ? 13.664 8.233 -19.639 1.00 97.62 348 VAL A N 1
ATOM 2484 C CA . VAL A 1 348 ? 14.063 7.320 -20.706 1.00 97.62 348 VAL A CA 1
ATOM 2485 C C . VAL A 1 348 ? 13.653 5.915 -20.287 1.00 97.62 348 VAL A C 1
ATOM 2487 O O . VAL A 1 348 ? 14.054 5.480 -19.210 1.00 97.62 348 VAL A O 1
ATOM 2490 N N . LEU A 1 349 ? 12.858 5.234 -21.105 1.00 98.06 349 LEU A N 1
ATOM 2491 C CA . LEU A 1 349 ? 12.471 3.836 -20.911 1.00 98.06 349 LEU A CA 1
ATOM 2492 C C . LEU A 1 349 ? 12.930 3.026 -22.124 1.00 98.06 349 LEU A C 1
ATOM 2494 O O . LEU A 1 349 ? 12.775 3.486 -23.256 1.00 98.06 349 LEU A O 1
ATOM 2498 N N . LEU A 1 350 ? 13.504 1.857 -21.873 1.00 98.44 350 LEU A N 1
ATOM 2499 C CA . LEU A 1 350 ? 13.990 0.910 -22.873 1.00 98.44 350 LEU A CA 1
ATOM 2500 C C . LEU A 1 350 ? 13.421 -0.463 -22.484 1.00 98.44 350 LEU A C 1
ATOM 2502 O O . LEU A 1 350 ? 13.810 -0.950 -21.428 1.00 98.44 350 LEU A O 1
ATOM 2506 N N . GLY A 1 351 ? 12.496 -1.021 -23.267 1.00 96.44 351 GLY A N 1
ATOM 2507 C CA . GLY A 1 351 ? 11.839 -2.309 -22.999 1.00 96.44 351 GLY A CA 1
ATOM 2508 C C . GLY A 1 351 ? 12.772 -3.509 -23.164 1.00 96.44 351 GLY A C 1
ATOM 2509 O O . GLY A 1 351 ? 13.015 -4.212 -22.199 1.00 96.44 351 GLY A O 1
ATOM 2510 N N . ALA A 1 352 ? 13.484 -3.567 -24.294 1.00 95.19 352 ALA A N 1
ATOM 2511 C CA . ALA A 1 352 ? 14.349 -4.672 -24.738 1.00 95.19 352 ALA A CA 1
ATOM 2512 C C . ALA A 1 352 ? 13.587 -5.742 -25.539 1.00 95.19 352 ALA A C 1
ATOM 2514 O O . ALA A 1 352 ? 13.104 -5.364 -26.598 1.00 95.19 352 ALA A O 1
ATOM 2515 N N . GLU A 1 353 ? 13.586 -7.033 -25.183 1.00 95.44 353 GLU A N 1
ATOM 2516 C CA . GLU A 1 353 ? 12.794 -8.051 -25.909 1.00 95.44 353 GLU A CA 1
ATOM 2517 C C . GLU A 1 353 ? 11.555 -8.435 -25.092 1.00 95.44 353 GLU A C 1
ATOM 2519 O O . GLU A 1 353 ? 11.644 -8.575 -23.881 1.00 95.44 353 GLU A O 1
ATOM 2524 N N . GLY A 1 354 ? 10.440 -8.747 -25.755 1.00 96.31 354 GLY A N 1
ATOM 2525 C CA . GLY A 1 354 ? 9.210 -9.182 -25.088 1.00 96.31 354 GLY A CA 1
ATOM 2526 C C . GLY A 1 354 ? 8.093 -8.152 -25.213 1.00 96.31 354 GLY A C 1
ATOM 2527 O O . GLY A 1 354 ? 8.288 -7.086 -25.770 1.00 96.31 354 GLY A O 1
ATOM 2528 N N . ASP A 1 355 ? 6.892 -8.508 -24.757 1.00 97.75 355 ASP A N 1
ATOM 2529 C CA . ASP A 1 355 ? 5.734 -7.612 -24.854 1.00 97.75 355 ASP A CA 1
ATOM 2530 C C . ASP A 1 355 ? 5.710 -6.693 -23.621 1.00 97.75 355 ASP A C 1
ATOM 2532 O O . ASP A 1 355 ? 5.280 -7.141 -22.552 1.00 97.75 355 ASP A O 1
ATOM 2536 N N . ASP A 1 356 ? 6.164 -5.444 -23.739 1.00 97.62 356 ASP A N 1
ATOM 2537 C CA . ASP A 1 356 ? 6.375 -4.545 -22.599 1.00 97.62 356 ASP A CA 1
ATOM 2538 C C . ASP A 1 356 ? 5.240 -3.542 -22.355 1.00 97.62 356 ASP A C 1
ATOM 2540 O O . ASP A 1 356 ? 4.576 -3.035 -23.264 1.00 97.62 356 ASP A O 1
ATOM 2544 N N . GLU A 1 357 ? 5.052 -3.157 -21.088 1.00 97.12 357 GLU A N 1
ATOM 2545 C CA . GLU A 1 357 ? 4.218 -2.016 -20.698 1.00 97.12 357 GLU A CA 1
ATOM 2546 C C . GLU A 1 357 ? 5.088 -0.858 -20.184 1.00 97.12 357 GLU A C 1
ATOM 2548 O O . GLU A 1 357 ? 5.531 -0.829 -19.032 1.00 97.12 357 GLU A O 1
ATOM 2553 N N . LEU A 1 358 ? 5.287 0.154 -21.033 1.00 96.50 358 LEU A N 1
ATOM 2554 C CA . LEU A 1 358 ? 6.171 1.290 -20.775 1.00 96.50 358 LEU A CA 1
ATOM 2555 C C . LEU A 1 358 ? 5.368 2.566 -20.488 1.00 96.50 358 LEU A C 1
ATOM 2557 O O . LEU A 1 358 ? 4.689 3.122 -21.356 1.00 96.50 358 LEU A O 1
ATOM 2561 N N . GLY A 1 359 ? 5.445 3.067 -19.255 1.00 93.56 359 GLY A N 1
ATOM 2562 C CA . GLY A 1 359 ? 4.620 4.172 -18.764 1.00 93.56 359 GLY A CA 1
ATOM 2563 C C . GLY A 1 359 ? 5.408 5.381 -18.255 1.00 93.56 359 GLY A C 1
ATOM 2564 O O . GLY A 1 359 ? 6.165 5.297 -17.291 1.00 93.56 359 GLY A O 1
ATOM 2565 N N . VAL A 1 360 ? 5.153 6.560 -18.823 1.00 90.81 360 VAL A N 1
ATOM 2566 C CA . VAL A 1 360 ? 5.674 7.841 -18.330 1.00 90.81 360 VAL A CA 1
ATOM 2567 C C . VAL A 1 360 ? 4.568 8.659 -17.678 1.00 90.81 360 VAL A C 1
ATOM 2569 O O . VAL A 1 360 ? 3.538 8.964 -18.282 1.00 90.81 360 VAL A O 1
ATOM 2572 N N . GLY A 1 361 ? 4.835 9.085 -16.445 1.00 80.69 361 GLY A N 1
ATOM 2573 C CA . GLY A 1 361 ? 3.871 9.739 -15.574 1.00 80.69 361 GLY A CA 1
ATOM 2574 C C . GLY A 1 361 ? 3.21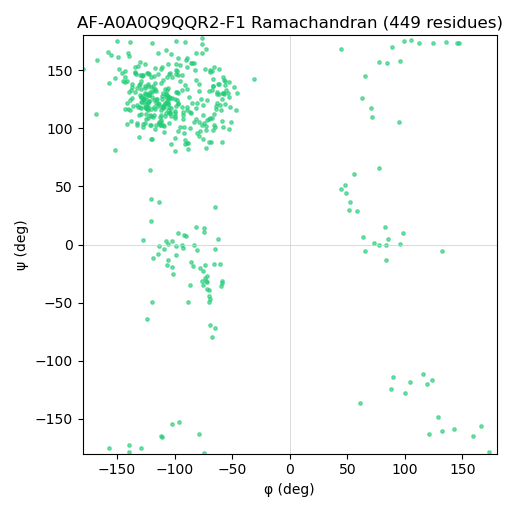8 8.753 -14.612 1.00 80.69 361 GLY A C 1
ATOM 2575 O O . GLY A 1 361 ? 3.218 7.545 -14.815 1.00 80.69 361 GLY A O 1
ATOM 2576 N N . LEU A 1 362 ? 2.701 9.284 -13.508 1.00 63.59 362 LEU A N 1
ATOM 2577 C CA . LEU A 1 362 ? 2.085 8.474 -12.467 1.00 63.59 362 LEU A CA 1
ATOM 2578 C C . LEU A 1 362 ? 0.590 8.715 -12.500 1.00 63.59 362 LEU A C 1
ATOM 2580 O O . LEU A 1 362 ? 0.140 9.836 -12.248 1.00 63.59 362 LEU A O 1
ATOM 2584 N N . ASP A 1 363 ? -0.165 7.656 -12.764 1.00 56.88 363 ASP A N 1
ATOM 2585 C CA . ASP A 1 363 ? -1.545 7.606 -12.315 1.00 56.88 363 ASP A CA 1
ATOM 2586 C C . ASP A 1 363 ? -1.510 7.330 -10.801 1.00 56.88 363 ASP A C 1
ATOM 2588 O O . ASP A 1 363 ? -1.123 6.232 -10.392 1.00 56.88 363 ASP A O 1
ATOM 2592 N N . PRO A 1 364 ? -1.898 8.280 -9.930 1.00 49.69 364 PRO A N 1
ATOM 2593 C CA . PRO A 1 364 ? -1.913 8.048 -8.486 1.00 49.69 364 PRO A CA 1
ATOM 2594 C C . PRO A 1 364 ? -2.927 6.977 -8.068 1.00 49.69 364 PRO A C 1
ATOM 2596 O O . PRO A 1 364 ? -3.039 6.680 -6.883 1.00 49.69 364 PRO A O 1
ATOM 2599 N N . ARG A 1 365 ? -3.717 6.433 -9.004 1.00 46.31 365 ARG A N 1
ATOM 2600 C CA . ARG A 1 365 ? -4.643 5.329 -8.748 1.00 46.31 365 ARG A CA 1
ATOM 2601 C C . ARG A 1 365 ? -3.985 3.952 -8.859 1.00 46.31 365 ARG A C 1
ATOM 2603 O O . ARG A 1 365 ? -4.614 2.995 -8.424 1.00 46.31 365 ARG A O 1
ATOM 2610 N N . GLY A 1 366 ? -2.792 3.849 -9.455 1.00 39.06 366 GLY A N 1
ATOM 2611 C CA . GLY A 1 366 ? -2.189 2.566 -9.837 1.00 39.06 366 GLY A CA 1
ATOM 2612 C C . GLY A 1 366 ? -1.089 2.024 -8.919 1.00 39.06 366 GLY A C 1
ATOM 2613 O O . GLY A 1 366 ? -0.833 0.831 -8.979 1.00 39.06 366 GLY A O 1
ATOM 2614 N N . GLY A 1 367 ? -0.458 2.856 -8.083 1.00 47.31 367 GLY A N 1
ATOM 2615 C CA . GLY A 1 367 ? 0.674 2.446 -7.234 1.00 47.31 367 GLY A CA 1
ATOM 2616 C C . GLY A 1 367 ? 0.441 2.721 -5.750 1.00 47.31 367 GLY A C 1
ATOM 2617 O O . GLY A 1 367 ? -0.218 3.702 -5.390 1.00 47.31 367 GLY A O 1
ATOM 2618 N N . PHE A 1 368 ? 0.989 1.867 -4.884 1.00 43.75 368 PHE A N 1
ATOM 2619 C CA . PHE A 1 368 ? 0.793 1.935 -3.430 1.00 43.75 368 PHE A CA 1
ATOM 2620 C C . PHE A 1 368 ? 1.638 3.065 -2.799 1.00 43.75 368 PHE A C 1
ATOM 2622 O O . PHE A 1 368 ? 1.190 3.702 -1.840 1.00 43.75 368 PHE A O 1
ATOM 2629 N N . PHE A 1 369 ? 2.818 3.382 -3.361 1.00 49.22 369 PHE A N 1
ATOM 2630 C CA . PHE A 1 369 ? 3.801 4.298 -2.746 1.00 49.22 369 PHE A CA 1
ATOM 2631 C C . PHE A 1 369 ? 4.062 5.613 -3.445 1.00 49.22 369 PHE A C 1
ATOM 2633 O O . PHE A 1 369 ? 4.816 6.446 -2.922 1.00 49.22 369 PHE A O 1
ATOM 2640 N N . VAL A 1 370 ? 3.429 5.872 -4.582 1.00 46.28 370 VAL A N 1
ATOM 2641 C CA . VAL A 1 370 ? 3.799 7.061 -5.329 1.00 46.28 370 VAL A CA 1
ATOM 2642 C C . VAL A 1 370 ? 2.992 8.268 -4.882 1.00 46.28 370 VAL A C 1
ATOM 2644 O O . VAL A 1 370 ? 2.005 8.674 -5.496 1.00 46.28 370 VAL A O 1
ATOM 2647 N N . SER A 1 371 ? 3.442 8.888 -3.784 1.00 44.00 371 SER A N 1
ATOM 2648 C CA . SER A 1 371 ? 3.049 10.261 -3.497 1.00 44.00 371 SER A CA 1
ATOM 2649 C C . SER A 1 371 ? 3.505 11.096 -4.687 1.00 44.00 371 SER A C 1
ATOM 2651 O O . SER A 1 371 ? 4.706 11.320 -4.851 1.00 44.00 371 SER A O 1
ATOM 2653 N N . ALA A 1 372 ? 2.562 11.526 -5.524 1.00 43.72 372 ALA A N 1
ATOM 2654 C CA . ALA A 1 372 ? 2.797 12.554 -6.519 1.00 43.72 372 ALA A CA 1
ATOM 2655 C C . ALA A 1 372 ? 3.264 13.806 -5.768 1.00 43.72 372 ALA A C 1
ATOM 2657 O O . ALA A 1 372 ? 2.459 14.630 -5.329 1.00 43.72 372 ALA A O 1
ATOM 2658 N N . GLY A 1 373 ? 4.579 13.919 -5.555 1.00 48.34 373 GLY A N 1
ATOM 2659 C CA . GLY A 1 373 ? 5.202 15.192 -5.245 1.00 48.34 373 GLY A CA 1
ATOM 2660 C C . GLY A 1 373 ? 4.684 16.179 -6.280 1.00 48.34 373 GLY A C 1
ATOM 2661 O O . GLY A 1 373 ? 4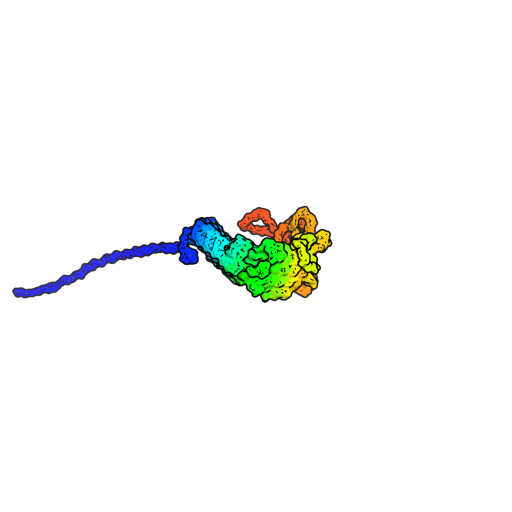.533 15.813 -7.452 1.00 48.34 373 GLY A O 1
ATOM 2662 N N . GLY A 1 374 ? 4.306 17.374 -5.828 1.00 50.34 374 GLY A N 1
ATOM 2663 C CA . GLY A 1 374 ? 3.737 18.387 -6.700 1.00 50.34 374 GLY A CA 1
ATOM 2664 C C . GLY A 1 374 ? 4.577 18.496 -7.968 1.00 50.34 374 GLY A C 1
ATOM 2665 O O . GLY A 1 374 ? 5.805 18.530 -7.933 1.00 50.34 374 GLY A O 1
ATOM 2666 N N . ILE A 1 375 ? 3.918 18.454 -9.120 1.00 53.72 375 ILE A N 1
ATOM 2667 C CA . ILE A 1 375 ? 4.622 18.668 -10.377 1.00 53.72 375 ILE A CA 1
ATOM 2668 C C . ILE A 1 375 ? 4.899 20.173 -10.442 1.00 53.72 375 ILE A C 1
ATOM 2670 O O . ILE A 1 375 ? 3.978 20.963 -10.676 1.00 53.72 375 ILE A O 1
ATOM 2674 N N . ASP A 1 376 ? 6.147 20.580 -10.189 1.00 58.44 376 ASP A N 1
ATOM 2675 C CA . ASP A 1 376 ? 6.562 21.973 -10.355 1.00 58.44 376 ASP A CA 1
ATOM 2676 C C . ASP A 1 376 ? 6.408 22.386 -11.827 1.00 58.44 376 ASP A C 1
ATOM 2678 O O . ASP A 1 376 ? 6.788 21.675 -12.761 1.00 58.44 376 ASP A O 1
ATOM 2682 N N . ARG A 1 377 ? 5.906 23.604 -12.039 1.00 59.88 377 ARG A N 1
ATOM 2683 C CA . ARG A 1 377 ? 5.808 24.253 -13.353 1.00 59.88 377 ARG A CA 1
ATOM 2684 C C . ARG A 1 377 ? 7.181 24.566 -13.958 1.00 59.88 377 ARG A C 1
ATOM 2686 O O . ARG A 1 377 ? 7.253 24.861 -15.148 1.00 59.88 377 ARG A O 1
ATOM 2693 N N . GLY A 1 378 ? 8.253 24.551 -13.159 1.00 67.06 378 GLY A N 1
ATOM 2694 C CA . GLY A 1 378 ? 9.630 24.752 -13.628 1.00 67.06 378 GLY A CA 1
ATOM 2695 C C . GLY A 1 378 ? 10.219 23.562 -14.396 1.00 67.06 378 GLY A C 1
ATOM 2696 O O . GLY A 1 378 ? 11.199 23.721 -15.128 1.00 67.06 378 GLY A O 1
ATOM 2697 N N . CYS A 1 379 ? 9.620 22.382 -14.260 1.00 75.12 379 CYS A N 1
ATOM 2698 C CA . CYS A 1 379 ? 10.072 21.157 -14.894 1.00 75.12 379 CYS A CA 1
ATOM 2699 C C . CYS A 1 379 ? 9.595 21.081 -16.355 1.00 75.12 379 CYS A C 1
ATOM 2701 O O . CYS A 1 379 ? 8.413 20.865 -16.627 1.00 75.12 379 CYS A O 1
ATOM 2703 N N . ARG A 1 380 ? 10.509 21.238 -17.324 1.00 80.81 380 ARG A N 1
ATOM 2704 C CA . ARG A 1 380 ? 10.198 20.957 -18.734 1.00 80.81 380 ARG A CA 1
ATOM 2705 C C . ARG A 1 380 ? 10.293 19.455 -18.964 1.00 80.81 380 ARG A C 1
ATOM 2707 O O . ARG A 1 380 ? 11.389 18.944 -19.183 1.00 80.81 380 ARG A O 1
ATOM 2714 N N . ARG A 1 381 ? 9.145 18.787 -18.899 1.00 81.50 381 ARG A N 1
ATOM 2715 C CA . ARG A 1 381 ? 9.053 17.349 -19.117 1.00 81.50 381 ARG A CA 1
ATOM 2716 C C . ARG A 1 381 ? 9.379 16.975 -20.559 1.00 81.50 381 ARG A C 1
ATOM 2718 O O . ARG A 1 381 ? 8.953 17.647 -21.499 1.00 81.50 381 ARG A O 1
ATOM 2725 N N . THR A 1 382 ? 10.169 15.921 -20.690 1.00 90.62 382 THR A N 1
ATOM 2726 C CA . THR A 1 382 ? 10.485 15.248 -21.952 1.00 90.62 382 THR A CA 1
ATOM 2727 C C . THR A 1 382 ? 10.562 13.762 -21.674 1.00 90.62 382 THR A C 1
ATOM 2729 O O . THR A 1 382 ? 11.046 13.378 -20.604 1.00 90.62 382 THR A O 1
ATOM 2732 N N . SER A 1 383 ? 10.115 12.951 -22.618 1.00 93.19 383 SER A N 1
ATOM 2733 C CA . SER A 1 383 ? 10.221 11.506 -22.503 1.00 93.19 383 SER A CA 1
ATOM 2734 C C . SER A 1 383 ? 10.735 10.875 -23.786 1.00 93.19 383 SER A C 1
ATOM 2736 O O . SER A 1 383 ? 10.498 11.382 -24.882 1.00 93.19 383 SER A O 1
ATOM 2738 N N . GLU A 1 384 ? 11.488 9.798 -23.619 1.00 97.00 384 GLU A N 1
ATOM 2739 C CA . GLU A 1 384 ? 11.942 8.919 -24.686 1.00 97.00 384 GLU A CA 1
ATOM 2740 C C . GLU A 1 384 ? 11.604 7.493 -24.254 1.00 97.00 384 GLU A C 1
ATOM 2742 O O . GLU A 1 384 ? 12.054 7.039 -23.205 1.00 97.00 384 GLU A O 1
ATOM 2747 N N . VAL A 1 385 ? 10.761 6.814 -25.015 1.00 97.38 385 VAL A N 1
ATOM 2748 C CA . VAL A 1 385 ? 10.296 5.461 -24.728 1.00 97.38 385 VAL A CA 1
ATOM 2749 C C . VAL A 1 385 ? 10.573 4.627 -25.960 1.00 97.38 385 VAL A C 1
ATOM 2751 O O . VAL A 1 385 ? 10.138 4.996 -27.052 1.00 97.38 385 VAL A O 1
ATOM 2754 N N . TYR A 1 386 ? 11.307 3.542 -25.768 1.00 98.31 386 TYR A N 1
ATOM 2755 C CA . TYR A 1 386 ? 11.653 2.592 -26.810 1.00 98.31 386 TYR A CA 1
ATOM 2756 C C . TYR A 1 386 ? 11.175 1.215 -26.357 1.00 98.31 386 TYR A C 1
ATOM 2758 O O . TYR A 1 386 ? 11.627 0.769 -25.304 1.00 98.31 386 TYR A O 1
ATOM 2766 N N . GLY A 1 387 ? 10.265 0.600 -27.109 1.00 97.00 387 GLY A N 1
ATOM 2767 C CA . GLY A 1 387 ? 9.772 -0.757 -26.868 1.00 97.00 387 GLY A CA 1
ATOM 2768 C C . GLY A 1 387 ? 10.877 -1.780 -27.107 1.00 97.00 387 GLY A C 1
ATOM 2769 O O . GLY A 1 387 ? 11.634 -2.119 -26.201 1.00 97.00 387 GLY A O 1
ATOM 2770 N N . GLY A 1 388 ? 11.117 -2.088 -28.374 1.00 96.88 388 GLY A N 1
ATOM 2771 C CA . GLY A 1 388 ? 12.130 -3.032 -28.818 1.00 96.88 388 GLY A CA 1
ATOM 2772 C C . GLY A 1 388 ? 11.494 -4.048 -29.760 1.00 96.88 388 GLY A C 1
ATOM 2773 O O . GLY A 1 388 ? 10.655 -3.675 -30.577 1.00 96.88 388 GLY A O 1
ATOM 2774 N N . PRO A 1 389 ? 11.975 -5.298 -29.793 1.00 97.44 389 PRO A N 1
ATOM 2775 C CA . PRO A 1 389 ? 11.231 -6.389 -30.408 1.00 97.44 389 PRO A CA 1
ATOM 2776 C C . PRO A 1 389 ? 10.142 -6.946 -29.473 1.00 97.44 389 PRO A C 1
ATOM 2778 O O . PRO A 1 389 ? 10.475 -7.503 -28.429 1.00 97.44 389 PRO A O 1
ATOM 2781 N N . GLY A 1 390 ? 8.880 -6.921 -29.901 1.00 96.75 390 GLY A N 1
ATOM 2782 C CA . GLY A 1 390 ? 7.731 -7.391 -29.117 1.00 96.75 390 GLY A CA 1
ATOM 2783 C C . GLY A 1 390 ? 6.469 -6.582 -29.406 1.00 96.75 390 GLY A C 1
ATOM 2784 O O . GLY A 1 390 ? 6.525 -5.626 -30.168 1.00 96.75 390 GLY A O 1
ATOM 2785 N N . ASP A 1 391 ? 5.319 -6.984 -28.861 1.00 97.81 391 ASP A N 1
ATOM 2786 C CA . ASP A 1 391 ? 4.076 -6.214 -29.007 1.00 97.81 391 ASP A CA 1
ATOM 2787 C C . ASP A 1 391 ? 3.929 -5.226 -27.833 1.00 97.81 391 ASP A C 1
ATOM 2789 O O . ASP A 1 391 ? 3.316 -5.539 -26.805 1.00 97.81 391 ASP A O 1
ATOM 2793 N N . ASP A 1 392 ? 4.463 -4.010 -27.986 1.00 97.50 392 ASP A N 1
ATOM 2794 C CA . ASP A 1 392 ? 4.648 -3.088 -26.864 1.00 97.50 392 ASP A CA 1
ATOM 2795 C C . ASP A 1 392 ? 3.492 -2.104 -26.647 1.00 97.50 392 ASP A C 1
ATOM 2797 O O . ASP A 1 392 ? 2.871 -1.554 -27.568 1.00 97.50 392 ASP A O 1
ATOM 2801 N N . VAL A 1 393 ? 3.238 -1.776 -25.378 1.00 97.19 393 VAL A N 1
ATOM 2802 C CA . VAL A 1 393 ? 2.281 -0.747 -24.959 1.00 97.19 393 VAL A CA 1
ATOM 2803 C C . VAL A 1 393 ? 3.011 0.419 -24.309 1.00 97.19 393 VAL A C 1
ATOM 2805 O O . VAL A 1 393 ? 3.369 0.399 -23.134 1.00 97.19 393 VAL A O 1
ATOM 2808 N N . MET A 1 394 ? 3.125 1.519 -25.050 1.00 96.56 394 MET A N 1
ATOM 2809 C CA . MET A 1 394 ? 3.767 2.743 -24.583 1.00 96.56 394 MET A CA 1
ATOM 2810 C C . MET A 1 394 ? 2.737 3.818 -24.253 1.00 96.56 394 MET A C 1
ATOM 2812 O O . MET A 1 394 ? 1.913 4.205 -25.088 1.00 96.56 394 MET A O 1
ATOM 2816 N N . THR A 1 395 ? 2.811 4.372 -23.047 1.00 93.44 395 THR A N 1
ATOM 2817 C CA . THR A 1 395 ? 1.955 5.478 -22.611 1.00 93.44 395 THR A CA 1
ATOM 2818 C C . THR A 1 395 ? 2.784 6.612 -22.026 1.00 93.44 395 THR A C 1
ATOM 2820 O O . THR A 1 395 ? 3.451 6.429 -21.016 1.00 93.44 395 THR A O 1
ATOM 2823 N N . SER A 1 396 ? 2.662 7.820 -22.576 1.00 89.00 396 SER A N 1
ATOM 2824 C CA . SER A 1 396 ? 3.134 9.046 -21.923 1.00 89.00 396 SER A CA 1
ATOM 2825 C C . SER A 1 396 ? 1.944 9.911 -21.541 1.00 89.00 396 SER A C 1
ATOM 2827 O O . SER A 1 396 ? 1.234 10.440 -22.396 1.00 89.00 396 SER A O 1
ATOM 2829 N N . ARG A 1 397 ? 1.668 10.021 -20.239 1.00 81.19 397 ARG A N 1
ATOM 2830 C CA . ARG A 1 397 ? 0.553 10.815 -19.714 1.00 81.19 397 ARG A CA 1
ATOM 2831 C C . ARG A 1 397 ? 0.965 11.584 -18.481 1.00 81.19 397 ARG A C 1
ATOM 2833 O O . ARG A 1 397 ? 1.210 11.031 -17.414 1.00 81.19 397 ARG A O 1
ATOM 2840 N N . VAL A 1 398 ? 0.940 12.906 -18.596 1.00 67.06 398 VAL A N 1
ATOM 2841 C CA . VAL A 1 398 ? 1.165 13.796 -17.460 1.00 67.06 398 VAL A CA 1
ATOM 2842 C C . VAL A 1 398 ? -0.172 14.296 -16.937 1.00 67.06 398 VAL A C 1
ATOM 2844 O O . VAL A 1 398 ? -0.660 15.338 -17.363 1.00 67.06 398 VAL A O 1
ATOM 2847 N N . THR A 1 399 ? -0.752 13.588 -15.971 1.00 62.19 399 THR A N 1
ATOM 2848 C CA . THR A 1 399 ? -1.843 14.150 -15.168 1.00 62.19 399 THR A CA 1
ATOM 2849 C C . THR A 1 399 ? -1.251 14.934 -14.005 1.00 62.19 399 THR A C 1
ATOM 2851 O O . THR A 1 399 ? -0.621 14.367 -13.112 1.00 62.19 399 THR A O 1
ATOM 2854 N N . THR A 1 400 ? -1.432 16.256 -14.012 1.00 56.69 400 THR A N 1
ATOM 2855 C CA . THR A 1 400 ? -1.156 17.075 -12.825 1.00 56.69 400 THR A CA 1
ATOM 2856 C C . THR A 1 400 ? -2.400 17.180 -11.952 1.00 56.69 400 THR A C 1
ATOM 2858 O O . THR A 1 400 ? -3.492 17.460 -12.445 1.00 56.69 400 THR A O 1
ATOM 2861 N N . PHE A 1 401 ? -2.225 16.988 -10.644 1.00 56.16 401 PHE A N 1
ATOM 2862 C CA . PHE A 1 401 ? -3.266 17.232 -9.648 1.00 56.16 401 PHE A CA 1
ATOM 2863 C C . PHE A 1 401 ? -3.109 18.663 -9.136 1.00 56.16 401 PHE A C 1
ATOM 2865 O O . PHE A 1 401 ? -2.167 18.959 -8.399 1.00 56.16 401 PHE A O 1
ATOM 2872 N N . ASP A 1 402 ? -4.014 19.570 -9.516 1.00 50.44 402 ASP A N 1
ATOM 2873 C CA . ASP A 1 402 ? -4.094 20.872 -8.848 1.00 50.44 402 ASP A CA 1
ATOM 2874 C C . ASP A 1 402 ? -4.811 20.692 -7.506 1.00 50.44 402 ASP A C 1
ATOM 2876 O O . ASP A 1 402 ? -6.036 20.625 -7.430 1.00 50.44 402 ASP A O 1
ATOM 2880 N N . THR A 1 403 ? -4.033 20.564 -6.433 1.00 47.91 403 THR A N 1
ATOM 2881 C CA . THR A 1 403 ? -4.560 20.435 -5.068 1.00 47.91 403 THR A CA 1
ATOM 2882 C C . THR A 1 403 ? -4.903 21.783 -4.429 1.00 47.91 403 THR A C 1
ATOM 2884 O O . THR A 1 403 ? -5.376 21.820 -3.289 1.00 47.91 403 THR A O 1
ATOM 2887 N N . ARG A 1 404 ? -4.697 22.918 -5.117 1.00 43.22 404 ARG A N 1
ATOM 2888 C CA . ARG A 1 404 ? -4.981 24.239 -4.543 1.00 43.22 404 ARG A CA 1
ATOM 2889 C C . ARG A 1 404 ? -6.483 24.512 -4.545 1.00 43.22 404 ARG A C 1
ATOM 2891 O O . ARG A 1 404 ? -7.050 24.929 -5.547 1.00 43.22 404 ARG A O 1
ATOM 2898 N N . GLY A 1 405 ? -7.101 24.366 -3.375 1.00 38.56 405 GLY A N 1
ATOM 2899 C CA . GLY A 1 405 ? -8.481 24.797 -3.133 1.00 38.56 405 GLY A CA 1
ATOM 2900 C C . GLY A 1 405 ? -9.539 23.700 -3.221 1.00 38.56 405 GLY A C 1
ATOM 2901 O O . GLY A 1 405 ? -10.717 24.031 -3.170 1.00 38.56 405 GLY A O 1
ATOM 2902 N N . LEU A 1 406 ? -9.147 22.424 -3.302 1.00 35.72 406 LEU A N 1
ATOM 2903 C CA . LEU A 1 406 ? -10.100 21.316 -3.224 1.00 35.72 406 LEU A CA 1
ATOM 2904 C C . LEU A 1 406 ? -10.664 21.206 -1.798 1.00 35.72 406 LEU A C 1
ATOM 2906 O O . LEU A 1 406 ? -9.974 20.784 -0.867 1.00 35.72 406 LEU A O 1
ATOM 2910 N N . GLU A 1 407 ? -11.934 21.574 -1.628 1.00 36.16 407 GLU A N 1
ATOM 2911 C CA . GLU A 1 407 ? -12.737 21.125 -0.491 1.00 36.16 407 GLU A CA 1
ATOM 2912 C C . GLU A 1 407 ? -12.988 19.610 -0.611 1.00 36.16 407 GLU A C 1
ATOM 2914 O O . GLU A 1 407 ? -13.059 19.050 -1.708 1.00 36.16 407 GLU A O 1
ATOM 2919 N N . VAL A 1 408 ? -13.113 18.917 0.526 1.00 38.44 408 VAL A N 1
ATOM 2920 C CA . VAL A 1 408 ? -13.335 17.461 0.582 1.00 38.44 408 VAL A CA 1
ATOM 2921 C C . VAL A 1 408 ? -14.614 17.092 -0.190 1.00 38.44 408 VAL A C 1
ATOM 2923 O O . VAL A 1 408 ? -15.718 17.236 0.335 1.00 38.44 408 VAL A O 1
ATOM 2926 N N . GLY A 1 409 ? -14.471 16.593 -1.424 1.00 37.28 409 GLY A N 1
ATOM 2927 C CA . GLY A 1 409 ? -15.584 16.153 -2.276 1.00 37.28 409 GLY A CA 1
ATOM 2928 C C . GLY A 1 409 ? -15.576 16.660 -3.724 1.00 37.28 409 GLY A C 1
ATOM 2929 O O . GLY A 1 409 ? -16.419 16.209 -4.498 1.00 37.28 409 GLY A O 1
ATOM 2930 N N . GLU A 1 410 ? -14.660 17.550 -4.119 1.00 40.72 410 GLU A N 1
ATOM 2931 C CA . GLU A 1 410 ? -14.535 17.974 -5.521 1.00 40.72 410 GLU A CA 1
ATOM 2932 C C . GLU A 1 410 ? -13.730 16.981 -6.379 1.00 40.72 410 GLU A C 1
ATOM 2934 O O . GLU A 1 410 ? -12.744 16.388 -5.939 1.00 40.72 410 GLU A O 1
ATOM 2939 N N . THR A 1 411 ? -14.170 16.780 -7.626 1.00 46.06 411 THR A N 1
ATOM 2940 C CA . THR A 1 411 ? -13.482 15.936 -8.611 1.00 46.06 411 THR A CA 1
ATOM 2941 C C . THR A 1 411 ? -12.255 16.677 -9.130 1.00 46.06 411 THR A C 1
ATOM 2943 O O . THR A 1 411 ? -12.388 17.758 -9.706 1.00 46.06 411 THR A O 1
ATOM 2946 N N . VAL A 1 412 ? -11.068 16.099 -8.941 1.00 51.19 412 VAL A N 1
ATOM 2947 C CA . VAL A 1 412 ? -9.826 16.647 -9.495 1.00 51.19 412 VAL A CA 1
ATOM 2948 C C . VAL A 1 412 ? -9.961 16.718 -11.016 1.00 51.19 412 VAL A C 1
ATOM 2950 O O . VAL A 1 412 ? -10.308 15.724 -11.654 1.00 51.19 412 VAL A O 1
ATOM 2953 N N . LYS A 1 413 ? -9.747 17.902 -11.598 1.00 56.59 413 LYS A N 1
ATOM 2954 C CA . LYS A 1 413 ? -9.623 18.036 -13.050 1.00 56.59 413 LYS A CA 1
ATOM 2955 C C . LYS A 1 413 ? -8.203 17.666 -13.436 1.00 56.59 413 LYS A C 1
ATOM 2957 O O . LYS A 1 413 ? -7.272 18.363 -13.041 1.00 56.59 413 LYS A O 1
ATOM 2962 N N . ASP A 1 414 ? -8.074 16.617 -14.232 1.00 59.53 414 ASP A N 1
ATOM 2963 C CA . ASP A 1 414 ? -6.811 16.253 -14.854 1.00 59.53 414 ASP A CA 1
ATOM 2964 C C . ASP A 1 414 ? -6.430 17.363 -15.843 1.00 59.53 414 ASP A C 1
ATOM 2966 O O . ASP A 1 414 ? -7.131 17.612 -16.828 1.00 59.53 414 ASP A O 1
ATOM 2970 N N . VAL A 1 415 ? -5.356 18.092 -15.538 1.00 63.91 415 VAL A N 1
ATOM 2971 C CA . VAL A 1 415 ? -4.754 19.038 -16.480 1.00 63.91 415 VAL A CA 1
ATOM 2972 C C . VAL A 1 415 ? -3.554 18.344 -17.101 1.00 63.91 415 VAL A C 1
ATOM 2974 O O . VAL A 1 415 ? -2.539 18.133 -16.427 1.00 63.91 415 VAL A O 1
ATOM 2977 N N . GLU A 1 416 ? -3.692 17.990 -18.377 1.00 67.75 416 GLU A N 1
ATOM 2978 C CA . GLU A 1 416 ? -2.583 17.536 -19.212 1.00 67.75 416 GLU A CA 1
ATOM 2979 C C . GLU A 1 416 ? -1.687 18.738 -19.537 1.00 67.75 416 GLU A C 1
ATOM 2981 O O . GLU A 1 416 ? -2.151 19.778 -20.016 1.00 67.75 416 GLU A O 1
ATOM 2986 N N . LEU A 1 417 ? -0.400 18.624 -19.207 1.00 69.75 417 LEU A N 1
ATOM 2987 C CA . LEU A 1 417 ? 0.596 19.633 -19.559 1.00 69.75 417 LEU A CA 1
ATOM 2988 C C . LEU A 1 417 ? 1.218 19.285 -20.915 1.00 69.75 417 LEU A C 1
ATOM 2990 O O . LEU A 1 417 ? 1.573 18.126 -21.100 1.00 69.75 417 LEU A O 1
ATOM 2994 N N . PRO A 1 418 ? 1.417 20.267 -21.816 1.00 74.38 418 PRO A N 1
ATOM 2995 C CA . PRO A 1 418 ? 2.077 20.029 -23.090 1.00 74.38 418 PRO A CA 1
ATOM 2996 C C . PRO A 1 418 ? 3.529 19.592 -22.871 1.00 74.38 418 PRO A C 1
ATOM 2998 O O . PRO A 1 418 ? 4.324 20.351 -22.301 1.00 74.38 418 PRO A O 1
ATOM 3001 N N . VAL A 1 419 ? 3.874 18.394 -23.334 1.00 81.56 419 VAL A N 1
ATOM 3002 C CA . VAL A 1 419 ? 5.223 17.816 -23.243 1.00 81.56 419 VAL A CA 1
ATOM 3003 C C . VAL A 1 419 ? 5.797 17.525 -24.628 1.00 81.56 419 VAL A C 1
ATOM 3005 O O . VAL A 1 419 ? 5.165 17.823 -25.634 1.00 81.56 419 VAL A O 1
ATOM 3008 N N . LYS A 1 420 ? 7.066 17.116 -24.696 1.00 89.12 420 LYS A N 1
ATOM 3009 C CA . LYS A 1 420 ? 7.667 16.634 -25.941 1.00 89.12 420 LYS A CA 1
ATOM 3010 C C . LYS A 1 420 ? 8.089 15.195 -25.713 1.00 89.12 420 LYS A C 1
ATOM 3012 O O . LYS A 1 420 ? 9.081 14.980 -25.008 1.00 89.12 420 LYS A O 1
ATOM 3017 N N . ASP A 1 421 ? 7.378 14.279 -26.347 1.00 90.19 421 ASP A N 1
ATOM 3018 C CA . ASP A 1 421 ? 7.582 12.850 -26.175 1.00 90.19 421 ASP A CA 1
ATOM 3019 C C . ASP A 1 421 ? 8.081 12.192 -27.467 1.00 90.19 421 ASP A C 1
ATOM 3021 O O . ASP A 1 421 ? 7.753 12.608 -28.582 1.00 90.19 421 ASP A O 1
ATOM 3025 N N . LEU A 1 422 ? 8.915 11.168 -27.318 1.00 96.00 422 LEU A N 1
ATOM 3026 C CA . LEU A 1 422 ? 9.278 10.227 -28.372 1.00 96.00 422 LEU A CA 1
ATOM 3027 C C . LEU A 1 422 ? 8.867 8.836 -27.896 1.00 96.00 422 LEU A C 1
ATOM 3029 O O . LEU A 1 422 ? 9.400 8.374 -26.894 1.00 96.00 422 LEU A O 1
ATOM 3033 N N . LEU A 1 423 ? 7.934 8.204 -28.602 1.00 96.25 423 LEU A N 1
ATOM 3034 C CA . LEU A 1 423 ? 7.483 6.834 -28.362 1.00 96.25 423 LEU A CA 1
ATOM 3035 C C . LEU A 1 423 ? 7.804 6.017 -29.617 1.00 96.25 423 LEU A C 1
ATOM 3037 O O . LEU A 1 423 ? 7.220 6.279 -30.670 1.00 96.25 423 LEU A O 1
ATOM 3041 N N . ASP A 1 424 ? 8.744 5.089 -29.530 1.00 97.81 424 ASP A N 1
ATOM 3042 C CA . ASP A 1 424 ? 9.198 4.249 -30.640 1.00 97.81 424 ASP A CA 1
ATOM 3043 C C . ASP A 1 424 ? 9.027 2.777 -30.263 1.00 97.81 424 A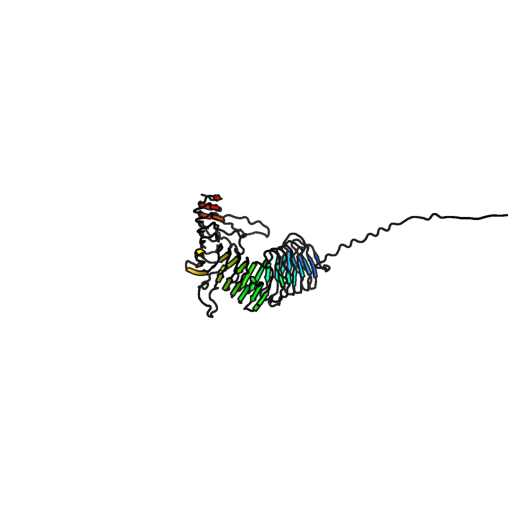SP A C 1
ATOM 3045 O O . ASP A 1 424 ? 9.717 2.290 -29.377 1.00 97.81 424 ASP A O 1
ATOM 3049 N N . GLY A 1 425 ? 8.067 2.102 -30.888 1.00 95.50 425 GLY A N 1
ATOM 3050 C CA . GLY A 1 425 ? 7.717 0.719 -30.571 1.00 95.50 425 GLY A CA 1
ATOM 3051 C C . GLY A 1 425 ? 8.800 -0.254 -31.002 1.00 95.50 425 GLY A C 1
ATOM 3052 O O . GLY A 1 425 ? 9.278 -1.016 -30.185 1.00 95.50 425 GLY A O 1
ATOM 3053 N N . GLY A 1 426 ? 9.339 -0.092 -32.212 1.00 96.81 426 GLY A N 1
ATOM 3054 C CA . GLY A 1 426 ? 10.376 -0.975 -32.731 1.00 96.81 426 GLY A CA 1
ATOM 3055 C C . GLY A 1 426 ? 9.812 -2.023 -33.686 1.00 96.81 426 GLY A C 1
ATOM 3056 O O . GLY A 1 426 ? 9.232 -1.663 -34.714 1.00 96.81 426 GLY A O 1
ATOM 3057 N N . GLU A 1 427 ? 10.119 -3.297 -33.442 1.00 96.44 427 GLU A N 1
ATOM 3058 C CA . GLU A 1 427 ? 9.644 -4.418 -34.259 1.00 96.44 427 GLU A CA 1
ATOM 3059 C C . GLU A 1 427 ? 8.495 -5.141 -33.543 1.00 96.44 427 GLU A C 1
ATOM 3061 O O . GLU A 1 427 ? 8.750 -5.881 -32.605 1.00 96.44 427 GLU A O 1
ATOM 3066 N N . GLY A 1 428 ? 7.268 -5.046 -34.055 1.00 95.94 428 GLY A N 1
ATOM 3067 C CA . GLY A 1 428 ? 6.117 -5.760 -33.492 1.00 95.94 428 GLY A CA 1
ATOM 3068 C C . GLY A 1 428 ? 4.787 -5.128 -33.886 1.00 95.94 428 GLY A C 1
ATOM 3069 O O . GLY A 1 428 ? 4.739 -4.357 -34.848 1.00 95.94 428 GLY A O 1
ATOM 3070 N N . ASP A 1 429 ? 3.704 -5.496 -33.196 1.00 97.31 429 ASP A N 1
ATOM 3071 C CA . ASP A 1 429 ? 2.403 -4.824 -33.281 1.00 97.31 429 ASP A CA 1
ATOM 3072 C C . ASP A 1 429 ? 2.221 -3.854 -32.090 1.00 97.31 429 ASP A C 1
ATOM 3074 O O . ASP A 1 429 ? 1.495 -4.124 -31.129 1.00 97.31 429 ASP A O 1
ATOM 3078 N N . ASP A 1 430 ? 2.820 -2.665 -32.190 1.00 96.94 430 ASP A N 1
ATOM 3079 C CA . ASP A 1 430 ? 2.950 -1.729 -31.074 1.00 96.94 430 ASP A CA 1
ATOM 3080 C C . ASP A 1 430 ? 1.778 -0.748 -30.934 1.00 96.94 430 ASP A C 1
ATOM 3082 O O . ASP A 1 430 ? 1.121 -0.306 -31.893 1.00 96.94 430 ASP A O 1
ATOM 3086 N N . SER A 1 431 ? 1.561 -0.294 -29.699 1.00 97.25 431 SER A N 1
ATOM 3087 C CA . SER A 1 431 ? 0.600 0.748 -29.355 1.00 97.25 431 SER A CA 1
ATOM 3088 C C . SER A 1 431 ? 1.250 1.901 -28.597 1.00 97.25 431 SER A C 1
ATOM 3090 O O . SER A 1 431 ? 1.562 1.801 -27.414 1.00 97.25 431 SER A O 1
ATOM 3092 N N . ALA A 1 432 ? 1.305 3.070 -29.236 1.00 95.94 432 ALA A N 1
ATOM 3093 C CA . ALA A 1 432 ? 1.766 4.315 -28.633 1.00 95.94 432 ALA A CA 1
ATOM 3094 C C . ALA A 1 432 ? 0.601 5.259 -28.295 1.00 95.94 432 ALA A C 1
ATOM 3096 O O . ALA A 1 432 ? -0.201 5.641 -29.159 1.00 95.94 432 ALA A O 1
ATOM 3097 N N . ARG A 1 433 ? 0.539 5.702 -27.036 1.00 94.12 433 ARG A N 1
ATOM 3098 C CA . ARG A 1 433 ? -0.413 6.704 -26.548 1.00 94.12 433 ARG A CA 1
ATOM 3099 C C . ARG A 1 433 ? 0.299 7.876 -25.880 1.00 94.12 433 ARG A C 1
ATOM 3101 O O . ARG A 1 433 ? 0.752 7.759 -24.744 1.00 94.12 433 ARG A O 1
ATOM 3108 N N . ALA A 1 434 ? 0.306 9.021 -26.550 1.00 90.25 434 ALA A N 1
ATOM 3109 C CA . ALA A 1 434 ? 0.852 10.256 -25.996 1.00 90.25 434 ALA A CA 1
ATOM 3110 C C . ALA A 1 434 ? -0.213 11.087 -25.245 1.00 90.25 434 ALA A C 1
ATOM 3112 O O . ALA A 1 434 ? -1.398 10.714 -25.174 1.00 90.25 434 ALA A O 1
ATOM 3113 N N . GLY A 1 435 ? 0.242 12.170 -24.615 1.00 85.12 435 GLY A N 1
ATOM 3114 C CA . GLY A 1 435 ? -0.577 13.168 -23.933 1.00 85.12 435 GLY A CA 1
ATOM 3115 C C . GLY A 1 435 ? -0.847 14.365 -24.839 1.00 85.12 435 GLY A C 1
ATOM 3116 O O . GLY A 1 435 ? -0.879 14.227 -26.050 1.00 85.12 435 GLY A O 1
ATOM 3117 N N . ALA A 1 436 ? -1.063 15.541 -24.250 1.00 84.19 436 ALA A N 1
ATOM 3118 C CA . ALA A 1 436 ? -0.987 16.788 -25.002 1.00 84.19 436 ALA A CA 1
ATOM 3119 C C . ALA A 1 436 ? 0.489 17.175 -25.188 1.00 84.19 436 ALA A C 1
ATOM 3121 O O . ALA A 1 436 ? 1.246 17.139 -24.212 1.00 84.19 436 ALA A O 1
ATOM 3122 N N . GLY A 1 437 ? 0.888 17.647 -26.370 1.00 85.44 437 GLY A N 1
ATOM 3123 C CA . GLY A 1 437 ? 2.298 17.951 -26.589 1.00 85.44 437 GLY A CA 1
ATOM 3124 C C . GLY A 1 437 ? 2.758 18.181 -28.029 1.00 85.44 437 GLY A C 1
ATOM 3125 O O . GLY A 1 437 ? 2.033 18.667 -28.896 1.00 85.44 437 GLY A O 1
ATOM 3126 N N . GLN A 1 438 ? 4.059 17.960 -28.221 1.00 88.19 438 GLN A N 1
ATOM 3127 C CA . GLN A 1 438 ? 4.739 17.810 -29.507 1.00 88.19 438 GLN A CA 1
ATOM 3128 C C . GLN A 1 438 ? 5.358 16.418 -29.510 1.00 88.19 438 GLN A C 1
ATOM 3130 O O . GLN A 1 438 ? 6.499 16.254 -29.069 1.00 88.19 438 GLN A O 1
ATOM 3135 N N . ASP A 1 439 ? 4.615 15.437 -30.002 1.00 90.44 439 ASP A N 1
ATOM 3136 C CA . ASP A 1 439 ? 4.887 14.038 -29.708 1.00 90.44 439 ASP A CA 1
ATOM 3137 C C . ASP A 1 439 ? 5.174 13.256 -30.986 1.00 90.44 439 ASP A C 1
ATOM 3139 O O . ASP A 1 439 ? 4.421 13.257 -31.960 1.00 90.44 439 ASP A O 1
ATOM 3143 N N . THR A 1 440 ? 6.309 12.568 -30.999 1.00 94.62 440 THR A N 1
ATOM 3144 C CA . THR A 1 440 ? 6.703 11.695 -32.101 1.00 94.62 440 THR A CA 1
ATOM 3145 C C . THR A 1 440 ? 6.393 10.263 -31.714 1.00 94.62 440 THR A C 1
ATOM 3147 O O . THR A 1 440 ? 7.062 9.705 -30.857 1.00 94.62 440 THR A O 1
ATOM 3150 N N . CYS A 1 441 ? 5.398 9.665 -32.364 1.00 96.00 441 CYS A N 1
ATOM 3151 C CA . CYS A 1 441 ? 5.065 8.257 -32.174 1.00 96.00 441 CYS A CA 1
ATOM 3152 C C . CYS A 1 441 ? 5.408 7.445 -33.423 1.00 96.00 441 CYS A C 1
ATOM 3154 O O . CYS A 1 441 ? 4.942 7.771 -34.524 1.00 96.00 441 CYS A O 1
ATOM 3156 N N . ILE A 1 442 ? 6.163 6.370 -33.240 1.00 96.62 442 ILE A N 1
ATOM 3157 C CA . ILE A 1 442 ? 6.550 5.385 -34.245 1.00 96.62 442 ILE A CA 1
ATOM 3158 C C . ILE A 1 442 ? 6.013 4.038 -33.746 1.00 96.62 442 ILE A C 1
ATOM 3160 O O . ILE A 1 442 ? 6.644 3.379 -32.945 1.00 96.62 442 ILE A O 1
ATOM 3164 N N . ALA A 1 443 ? 4.785 3.709 -34.146 1.00 95.12 443 ALA A N 1
ATOM 3165 C CA . ALA A 1 443 ? 4.080 2.469 -33.794 1.00 95.12 443 ALA A CA 1
ATOM 3166 C C . ALA A 1 443 ? 2.973 2.182 -34.826 1.00 95.12 443 ALA A C 1
ATOM 3168 O O . ALA A 1 443 ? 2.587 3.089 -35.589 1.00 95.12 443 ALA A O 1
ATOM 3169 N N . GLU A 1 444 ? 2.428 0.972 -34.828 1.00 94.88 444 GLU A N 1
ATOM 3170 C CA . GLU A 1 444 ? 1.317 0.509 -35.667 1.00 94.88 444 GLU A CA 1
ATOM 3171 C C . GLU A 1 444 ? 0.025 1.206 -35.239 1.00 94.88 444 GLU A C 1
ATOM 3173 O O . GLU A 1 444 ? -0.708 1.765 -36.066 1.00 94.88 444 GLU A O 1
ATOM 3178 N N . THR A 1 445 ? -0.218 1.245 -33.927 1.00 94.31 445 THR A N 1
ATOM 3179 C CA . THR A 1 445 ? -1.351 1.936 -33.312 1.00 94.31 445 THR A CA 1
ATOM 3180 C C . THR A 1 445 ? -0.885 3.213 -32.620 1.00 94.31 445 THR A C 1
ATOM 3182 O O . THR A 1 445 ? -0.031 3.195 -31.741 1.00 94.31 445 THR A O 1
ATOM 3185 N N . ARG A 1 446 ? -1.468 4.360 -32.997 1.00 93.19 446 ARG A N 1
ATOM 3186 C CA . ARG A 1 446 ? -1.118 5.679 -32.437 1.00 93.19 446 ARG A CA 1
ATOM 3187 C C . ARG A 1 446 ? -2.353 6.398 -31.927 1.00 93.19 446 ARG A C 1
ATOM 3189 O O . ARG A 1 446 ? -3.306 6.616 -32.678 1.00 93.19 446 ARG A O 1
ATOM 3196 N N . ILE A 1 447 ? -2.324 6.815 -30.668 1.00 89.56 447 ILE A N 1
ATOM 3197 C CA . ILE A 1 447 ? -3.420 7.525 -30.011 1.00 89.56 447 ILE A CA 1
ATOM 3198 C C . ILE A 1 447 ? -2.883 8.836 -29.444 1.00 89.56 447 ILE A C 1
ATOM 3200 O O . ILE A 1 447 ? -1.948 8.833 -28.654 1.00 89.56 447 ILE A O 1
ATOM 3204 N N . ALA A 1 448 ? -3.523 9.948 -29.818 1.00 85.62 448 ALA A N 1
ATOM 3205 C CA . ALA A 1 448 ? -3.195 11.292 -29.327 1.00 85.62 448 ALA A CA 1
ATOM 3206 C C . ALA A 1 448 ? -1.744 11.750 -29.589 1.00 85.62 448 ALA A C 1
ATOM 3208 O O . ALA A 1 448 ? -1.221 12.563 -28.855 1.00 85.62 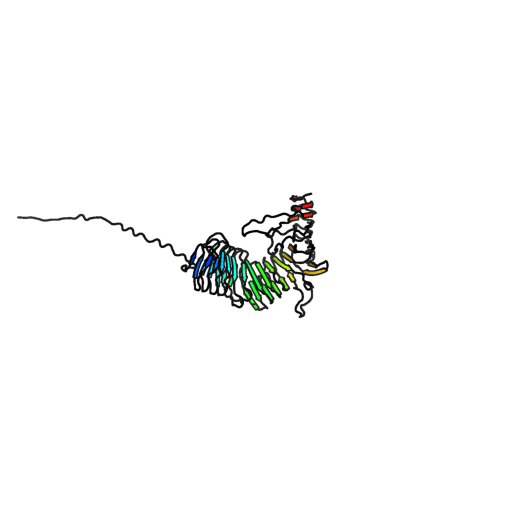448 ALA A O 1
ATOM 3209 N N . CYS A 1 449 ? -1.105 11.268 -30.655 1.00 85.69 449 CYS A N 1
ATOM 3210 C CA . CYS A 1 449 ? 0.224 11.732 -31.051 1.00 85.69 449 CYS A CA 1
ATOM 3211 C C . CYS A 1 449 ? 0.117 12.978 -31.944 1.00 85.69 449 CYS A C 1
ATOM 3213 O O . CYS A 1 449 ? -0.414 12.888 -33.059 1.00 85.69 449 CYS A O 1
ATOM 3215 N N . GLU A 1 450 ? 0.590 14.132 -31.472 1.00 81.69 450 GLU A N 1
ATOM 3216 C CA . GLU A 1 450 ? 0.566 15.382 -32.242 1.00 81.69 450 GLU A CA 1
ATOM 3217 C C . GLU A 1 450 ? 1.876 15.611 -33.010 1.00 81.69 450 GLU A C 1
ATOM 3219 O O . GLU A 1 450 ? 2.939 15.762 -32.413 1.00 81.69 450 GLU A O 1
ATOM 3224 N N . ALA A 1 451 ? 1.779 15.661 -34.345 1.00 58.25 451 ALA A N 1
ATOM 3225 C CA . ALA A 1 451 ? 2.912 15.818 -35.266 1.00 58.25 451 ALA A CA 1
ATOM 3226 C C . ALA A 1 451 ? 3.446 17.255 -35.398 1.00 58.25 451 ALA A C 1
ATOM 3228 O O . ALA A 1 451 ? 2.627 18.209 -35.397 1.00 58.25 451 ALA A O 1
#

pLDDT: mean 85.45, std 18.54, range [35.72, 98.88]

Foldseek 3Di:
DDDDDDDDDDDDDDDDDPPPPPDPPPPPADFFPPHHFPEEDQDQEAEADQEEGEYEHAHQNHEYENHHYAYTYEDHHHHHEYEYENYHYAYEYHYPYQHEYEYEPEHYQYEYDADQHAYEYEFDDACEEHQHEHARAHYAYEYEYDERYQAANYEAENYHDAYEYEYEYAAFAWEAEAQQQFIDTNNHTRHGYYHHQEYEWEYQAHYEYEAHQEEHEYEYPYQHAYHYEHAHYAYEYEYEDELDQFAADPPDDPPDDDDHHRHYHAAPHDDAYEYAYEYQALEWEAEVQQQWIFGDHPRHTRHIDRHHHYQEYAYEYAQDDDDLRFREYAYAGDQEEYEYEYETLEYEEHQAHEAYEAYYEDPVVPDDPDPPRQNDPSRQHEYEYEAEHYAYEEEYWHFGFPPPPDDPPDDTDGDTDAHEYEAANYHDQYAHEYTHYQYHHHHNHYHNHDD

Solvent-accessible surface area (backbone atoms only — not comparable to full-atom values): 22540 Å² total; per-residue (Å²): 132,88,82,91,85,90,89,89,84,91,86,80,91,86,82,84,81,83,79,80,77,78,74,80,82,73,75,77,74,62,60,38,98,92,37,71,44,77,41,76,45,60,52,46,71,42,74,54,47,77,44,65,39,25,32,38,39,42,12,36,49,20,37,36,39,42,38,27,35,49,28,34,38,28,42,32,48,69,59,56,57,29,37,38,36,41,30,49,28,50,25,36,41,38,38,68,29,65,44,36,36,39,35,40,43,38,45,39,55,28,37,39,37,43,21,65,12,41,34,39,37,38,43,37,30,67,76,35,71,15,50,28,36,38,37,41,36,29,30,54,28,36,39,36,47,36,50,66,32,45,33,70,59,31,43,44,30,32,55,47,68,59,12,34,43,34,47,49,42,80,59,50,40,38,36,41,29,55,63,76,31,35,30,28,45,70,88,37,82,32,36,50,53,45,53,64,46,29,39,38,44,27,12,48,45,24,32,35,41,34,36,24,84,41,55,36,36,40,32,38,81,31,76,21,21,36,38,39,40,38,37,36,30,52,30,37,42,31,41,55,47,71,73,45,104,58,25,30,70,88,84,70,73,89,75,90,63,98,81,66,34,46,49,62,46,45,36,42,51,44,65,66,15,34,40,38,39,35,34,66,35,40,30,40,40,39,32,45,76,75,28,36,36,40,31,21,51,100,85,40,82,45,29,58,39,53,44,40,48,46,54,22,42,35,42,38,35,43,49,63,78,98,61,95,73,66,11,32,37,38,40,34,42,32,78,46,62,25,43,42,33,36,33,41,23,31,36,38,41,37,32,42,33,38,50,23,39,40,33,38,40,64,62,74,86,79,54,95,70,61,75,78,59,60,77,38,88,84,50,74,46,35,40,39,38,36,31,29,47,28,51,18,40,37,36,40,43,50,61,42,81,75,70,84,81,68,57,99,84,65,82,82,65,75,46,66,55,76,32,41,36,36,37,37,23,72,49,64,73,12,36,30,32,46,44,49,52,53,24,49,67,47,48,79,37,77,39,62,56,37,126

Mean predicted aligned error: 9.36 Å

Radius of gyration: 31.5 Å; Cα contacts (8 Å, |Δi|>4): 1381; chains: 1; bounding box: 143×58×79 Å

Secondary structure (DSSP, 8-state):
--------------------------PPPPEETTEEPSEEE-SSEEE--SS--EEEE--TT-EEE--SSS-EEEE--SSS-EEEEEEES--EEEE-SSS-EEEEEEESS-EEE--SS--EEEE--TTSBP--EEEEEESS-EEEEPTT-B-TT-EEEEEES--EEEEEESSSEEEEETTTTEEEETTEEEEEEES--EEEEEESSEEEEE--SS--EEEE-SSSEEEEEEEES--EEEEEE---TT---TT----S-S-----EEEEEEESS-EEEEEE--SEEEEETTTTEEEEEETTEEEEEEEEET--EEEEE----SSS----EEEEE--SS--EEEEESSEEEEE--SS--EEEES--TTT-SS-------TT---EEEEEEEES--EEEE--EE---TT--TTPPPP-EEPPBEEEEEEEESS-EEE--SBS-EEESSEEES---